Protein AF-A0A7K6XD71-F1 (afdb_monomer)

Solvent-accessible surface area (backbone atoms only — not comparable to full-atom values): 23887 Å² total; per-residue (Å²): 90,71,70,60,44,60,53,35,69,32,92,81,42,60,82,24,68,77,53,39,64,62,44,71,53,53,44,69,42,40,64,75,84,80,39,82,86,56,60,66,33,52,60,56,46,58,74,62,72,80,53,65,62,68,60,45,51,54,48,22,52,51,58,58,69,44,46,66,59,52,50,50,60,65,43,48,61,53,52,52,51,48,51,51,44,50,50,53,34,50,52,55,56,50,48,52,66,72,64,50,69,59,63,76,66,46,48,44,33,51,52,41,50,49,54,50,48,62,66,45,49,58,59,51,55,54,49,53,51,52,49,52,51,52,49,52,54,50,51,54,52,52,52,50,51,52,49,32,50,49,28,40,52,52,10,49,52,32,28,54,50,29,58,72,70,56,90,51,100,85,64,90,48,73,52,25,52,51,9,51,53,35,34,51,51,20,52,51,50,46,65,72,45,46,64,60,52,53,50,52,53,49,54,49,46,58,54,50,49,48,44,46,61,70,44,52,48,29,54,75,69,44,49,50,38,53,52,65,59,37,89,82,72,57,61,84,93,64,48,58,46,68,47,46,67,40,51,94,89,56,50,62,48,55,33,51,50,35,51,73,72,66,50,52,70,56,66,50,57,48,38,72,82,80,46,66,58,64,77,75,61,44,60,67,84,58,42,46,68,48,53,47,53,64,67,69,62,72,72,78,83,63,88,61,65,58,70,55,73,65,54,51,49,44,48,54,44,57,52,66,25,53,63,58,72,57,70,48,64,55,49,60,57,46,67,72,38,48,72,49,62,40,59,43,69,65,50,20,55,48,32,47,54,46,26,78,65,39,88,44,67,68,56,24,53,50,30,48,50,53,20,52,48,32,48,45,45,36,66,72,44,48,52,58,46,52,55,50,48,53,56,47,48,57,52,46,58,52,43,61,71,46,30,74,55,42,42,61,51,46,51,49,50,54,52,52,50,54,52,44,47,64,43,50,53,58,51,52,37,52,60,76,71,108

Secondary structure (DSSP, 8-state):
-HHHHHHHT-TTSTTTHHHHHHHHT--BS--GGGSPP-HHHHHHHTT--SS-HHHHHHHHHHHHHHHHHHHHHHHHHHHHHHHHHHHHHHHHHHHHHHTS-HHHHHHHHHHHHHHHHHHHHHHHHHHHHHHHHHHHHHHHHHHHHHHHHHHHHHHHHHHHHHHHH-SSTT---HHHHHHHHHHHHHHHHHHHHHHHHHHHHHHHHHHHHHIIIIIIHHHHTTHHHHHHHSTTSS-GGG-HHHHTT--TT--HHHHHHHHHTT--HHHHTTTTTTS-HHHHS-THHHHHHHHHHHHH---------SS-HHHHHHHHHHHTS-GGG--HHHHHHHTTS-SBSS-HHHHHHHHHHHHHT-S-HHHHHHHHHHHHHHHHHIIIIIHHHHHHHHHHHHHHHHHHHHHHHHHHHHHHHHHHHHHHHHHHHHHHHHHHH-

Mean predicted aligned error: 16.41 Å

Organism: NCBI:txid254652

Foldseek 3Di:
DVLLLVLLPPPLFPPSVVLNVLVVQWDFFFDCVLFDDLVLLCVLCVCPPVDDPVVLLVVLVVLVVCLVVLLCVLCVVLVVVLVVLVVVLVVLVVVVVVPPPPCVQVVLQVVLVVVVCVVCVVVVVVVVVVVVVLVVLVVVLVVLVVLLVVLLVQLVVLLVVQVVPDPDPPDDGPSNVVSVVSNVVSVVSCVVCVVVVVVSVVVCCVVVVCCVPVPVVCVVVLVVQVCLQDPPNDDPVPNVCVSSVADPPDGPSQLVVCVVVVHDPCVSRVCVVVDVVCVSVVPCVRCVVSVVSLVPDASCSDQSASGDPSRLVSLVSSLVSCLLVGPLVVLLVSLVTQRINRDLLVSLVVLQVSLVVRPDPVSSVSSPVVSVVSVCCCVVPRVVVNVVSVVVNVVSVVSVVDSNCRSVVSVVVSVVSVVCSVVVSVVSRVVSSD

pLDDT: mean 85.02, std 6.59, range [60.66, 94.12]

Radius of gyration: 68.06 Å; Cα contacts (8 Å, |Δi|>4): 335; chains: 1; bounding box: 133×77×179 Å

Structure (mmCIF, N/CA/C/O backbone):
data_AF-A0A7K6XD71-F1
#
_entry.id   AF-A0A7K6XD71-F1
#
loop_
_atom_site.group_PDB
_atom_site.id
_atom_site.type_symbol
_atom_site.label_atom_id
_atom_site.label_alt_id
_atom_site.label_comp_id
_atom_site.label_asym_id
_atom_site.label_entity_id
_atom_site.label_seq_id
_atom_site.pdbx_PDB_ins_code
_atom_site.Cartn_x
_atom_site.Cartn_y
_atom_site.Cartn_z
_atom_site.occupancy
_atom_site.B_iso_or_equiv
_atom_site.auth_seq_id
_atom_site.auth_comp_id
_atom_site.auth_asym_id
_atom_site.auth_atom_id
_atom_site.pdbx_PDB_model_num
ATOM 1 N N . ARG A 1 1 ? -52.257 -9.216 80.862 1.00 83.19 1 ARG A N 1
ATOM 2 C CA . ARG A 1 1 ? -53.713 -8.922 80.802 1.00 83.19 1 ARG A CA 1
ATOM 3 C C . ARG A 1 1 ? -54.521 -9.679 81.859 1.00 83.19 1 ARG A C 1
ATOM 5 O O . ARG A 1 1 ? -54.922 -9.045 82.820 1.00 83.19 1 ARG A O 1
ATOM 12 N N . ARG A 1 2 ? -54.717 -11.006 81.752 1.00 84.62 2 ARG A N 1
ATOM 13 C CA . ARG A 1 2 ? -55.601 -11.779 82.663 1.00 84.62 2 ARG A CA 1
ATOM 14 C C . ARG A 1 2 ? -55.276 -11.619 84.160 1.00 84.62 2 ARG A C 1
ATOM 16 O O . ARG A 1 2 ? -56.189 -11.400 84.941 1.00 84.62 2 ARG A O 1
ATOM 23 N N . ARG A 1 3 ? -53.989 -11.641 84.543 1.00 85.62 3 ARG A N 1
ATOM 24 C CA . ARG A 1 3 ? -53.555 -11.424 85.941 1.00 85.62 3 ARG A CA 1
ATOM 25 C C . ARG A 1 3 ? -53.928 -10.040 86.485 1.00 85.62 3 ARG A C 1
ATOM 27 O O . ARG A 1 3 ? -54.459 -9.941 87.581 1.00 85.62 3 ARG A O 1
ATOM 34 N N . VAL A 1 4 ? -53.697 -8.994 85.689 1.00 84.62 4 VAL A N 1
ATOM 35 C CA . VAL A 1 4 ? -54.024 -7.601 86.039 1.00 84.62 4 VAL A CA 1
ATOM 36 C C . VAL A 1 4 ? -55.538 -7.400 86.140 1.00 84.62 4 VAL A C 1
ATOM 38 O O . VAL A 1 4 ? -55.997 -6.757 87.073 1.00 84.62 4 VAL A O 1
ATOM 41 N N . LEU A 1 5 ? -56.322 -7.993 85.230 1.00 87.25 5 LEU A N 1
ATOM 42 C CA . LEU A 1 5 ? -57.788 -7.939 85.284 1.00 87.25 5 LEU A CA 1
ATOM 43 C C . LEU A 1 5 ? -58.339 -8.622 86.539 1.00 87.25 5 LEU A C 1
ATOM 45 O O . LEU A 1 5 ? -59.097 -8.002 87.270 1.00 87.25 5 LEU A O 1
ATOM 49 N N . ALA A 1 6 ? -57.889 -9.845 86.835 1.00 85.25 6 ALA A N 1
ATOM 50 C CA . ALA A 1 6 ? -58.318 -10.582 88.024 1.00 85.25 6 ALA A CA 1
ATOM 51 C C . ALA A 1 6 ? -57.931 -9.887 89.342 1.00 85.25 6 ALA A C 1
ATOM 53 O O . ALA A 1 6 ? -58.576 -10.094 90.361 1.00 85.25 6 ALA A O 1
ATOM 54 N N . LEU A 1 7 ? -56.862 -9.084 89.339 1.00 85.62 7 LEU A N 1
ATOM 55 C CA . LEU A 1 7 ? -56.444 -8.308 90.505 1.00 85.62 7 LEU A CA 1
ATOM 56 C C . LEU A 1 7 ? -57.277 -7.032 90.688 1.00 85.62 7 LEU A C 1
ATOM 58 O O . LEU A 1 7 ? -57.564 -6.655 91.818 1.00 85.62 7 LEU A O 1
ATOM 62 N N . LEU A 1 8 ? -57.645 -6.368 89.591 1.00 84.69 8 LEU A N 1
ATOM 63 C CA . LEU A 1 8 ? -58.439 -5.135 89.619 1.00 84.69 8 LEU A CA 1
ATOM 64 C C . LEU A 1 8 ? -59.935 -5.385 89.862 1.00 84.69 8 LEU A C 1
ATOM 66 O O . LEU A 1 8 ? -60.621 -4.465 90.296 1.00 84.69 8 LEU A O 1
ATOM 70 N N . ASP A 1 9 ? -60.405 -6.603 89.592 1.00 85.81 9 ASP A N 1
ATOM 71 C CA . ASP A 1 9 ? -61.777 -7.079 89.823 1.00 85.81 9 ASP A CA 1
ATOM 72 C C . ASP A 1 9 ? -61.944 -7.780 91.194 1.00 85.81 9 ASP A C 1
ATOM 74 O O . ASP A 1 9 ? -63.025 -8.243 91.545 1.00 85.81 9 ASP A O 1
ATOM 78 N N . ASP A 1 10 ? -60.871 -7.875 91.995 1.00 83.50 10 ASP A N 1
ATOM 79 C CA . ASP A 1 10 ? -60.923 -8.458 93.342 1.00 83.50 10 ASP A CA 1
ATOM 80 C C . ASP A 1 10 ? -61.718 -7.525 94.282 1.00 83.50 10 ASP A C 1
ATOM 82 O O . ASP A 1 10 ? -61.345 -6.357 94.431 1.00 83.50 10 ASP A O 1
ATOM 86 N N . PRO A 1 11 ? -62.765 -8.007 94.983 1.00 80.25 11 PRO A N 1
ATOM 87 C CA . PRO A 1 11 ? -63.584 -7.180 95.878 1.00 80.25 11 PRO A CA 1
ATOM 88 C C . PRO A 1 11 ? -62.797 -6.583 97.056 1.00 80.25 11 PRO A C 1
ATOM 90 O O . PRO A 1 11 ? -63.260 -5.651 97.710 1.00 80.25 11 PRO A O 1
ATOM 93 N N . ARG A 1 12 ? -61.585 -7.086 97.331 1.00 82.50 12 ARG A N 1
ATOM 94 C CA . ARG A 1 12 ? -60.664 -6.544 98.344 1.00 82.50 12 ARG A CA 1
ATOM 95 C C . ARG A 1 12 ? -59.838 -5.353 97.835 1.00 82.50 12 ARG A C 1
ATOM 97 O O . ARG A 1 12 ? -59.046 -4.812 98.606 1.00 82.50 12 ARG A O 1
ATOM 104 N N . CYS A 1 13 ? -59.983 -4.971 96.563 1.00 82.00 13 CYS A N 1
ATOM 105 C CA . CYS A 1 13 ? -59.253 -3.892 95.899 1.00 82.00 13 CYS A CA 1
ATOM 106 C C . CYS A 1 13 ? -60.056 -2.578 95.944 1.00 82.00 13 CYS A C 1
ATOM 108 O O . CYS A 1 13 ? -61.045 -2.398 95.234 1.00 82.00 13 CYS A O 1
ATOM 110 N N . THR A 1 14 ? -59.637 -1.627 96.781 1.00 82.31 14 THR A N 1
ATOM 111 C CA . THR A 1 14 ? -60.308 -0.327 96.936 1.00 82.31 14 THR A CA 1
ATOM 112 C C . THR A 1 14 ? -60.049 0.569 95.718 1.00 82.31 14 THR A C 1
ATOM 114 O O . THR A 1 14 ? -58.901 0.777 95.330 1.00 82.31 14 THR A O 1
ATOM 117 N N . SER A 1 15 ? -61.102 1.141 95.123 1.00 82.75 15 SER A N 1
ATOM 118 C CA . SER A 1 15 ? -61.021 2.114 94.009 1.00 82.75 15 SER A CA 1
ATOM 119 C C . SER A 1 15 ? -60.377 1.601 92.704 1.00 82.75 15 SER A C 1
ATOM 121 O O . SER A 1 15 ? -59.975 2.391 91.845 1.00 82.75 15 SER A O 1
ATOM 123 N N . CYS A 1 16 ? -60.321 0.281 92.506 1.00 82.19 16 CYS A N 1
ATOM 124 C CA . CYS A 1 16 ? -59.641 -0.352 91.368 1.00 82.19 16 CYS A CA 1
ATOM 125 C C . CYS A 1 16 ? -60.426 -0.314 90.040 1.00 82.19 16 CYS A C 1
ATOM 127 O O . CYS A 1 16 ? -59.847 -0.542 88.974 1.00 82.19 16 CYS A O 1
ATOM 129 N N . ALA A 1 17 ? -61.702 0.096 90.069 1.00 79.31 17 ALA A N 1
ATOM 130 C CA . ALA A 1 17 ? -62.543 0.278 88.880 1.00 79.31 17 ALA A CA 1
ATOM 131 C C . ALA A 1 17 ? -61.931 1.248 87.845 1.00 79.31 17 ALA A C 1
ATOM 133 O O . ALA A 1 17 ? -62.052 1.044 86.637 1.00 79.31 17 ALA A O 1
ATOM 134 N N . SER A 1 18 ? -61.197 2.267 88.307 1.00 75.88 18 SER A N 1
ATOM 135 C CA . SER A 1 18 ? -60.507 3.244 87.449 1.00 75.88 18 SER A CA 1
ATOM 136 C C . SER A 1 18 ? -59.355 2.635 86.628 1.00 75.88 18 SER A C 1
ATOM 138 O O . SER A 1 18 ? -59.065 3.082 85.514 1.00 75.88 18 SER A O 1
ATOM 140 N N . GLY A 1 19 ? -58.704 1.586 87.144 1.00 78.31 19 GLY A N 1
ATOM 141 C CA . GLY A 1 19 ? -57.654 0.837 86.450 1.00 78.31 19 GLY A CA 1
ATOM 142 C C . GLY A 1 19 ? -58.194 -0.232 85.503 1.00 78.31 19 GLY A C 1
ATOM 143 O O . GLY A 1 19 ? -57.536 -0.555 84.509 1.00 78.31 19 GLY A O 1
ATOM 144 N N . LEU A 1 20 ? -59.399 -0.742 85.778 1.00 83.62 20 LEU A N 1
ATOM 145 C CA . LEU A 1 20 ? -60.010 -1.859 85.060 1.00 83.62 20 LEU A CA 1
ATOM 146 C C . LEU A 1 20 ? -60.181 -1.552 83.565 1.00 83.62 20 LEU A C 1
ATOM 148 O O . LEU A 1 20 ? -59.744 -2.336 82.727 1.00 83.62 20 LEU A O 1
ATOM 152 N N . GLY A 1 21 ? -60.691 -0.366 83.215 1.00 81.62 21 GLY A N 1
ATOM 153 C CA . GLY A 1 21 ? -60.880 0.030 81.813 1.00 81.62 21 GLY A CA 1
ATOM 154 C C . GLY A 1 21 ? -59.573 0.133 81.009 1.00 81.62 21 GLY A C 1
ATOM 155 O O . GLY A 1 21 ? -59.545 -0.192 79.823 1.00 81.62 21 GLY A O 1
ATOM 156 N N . ARG A 1 22 ? -58.458 0.537 81.640 1.00 82.44 22 ARG A N 1
ATOM 157 C CA . ARG A 1 22 ? -57.136 0.565 80.979 1.00 82.44 22 ARG A CA 1
ATOM 158 C C . ARG A 1 22 ? -56.549 -0.839 80.827 1.00 82.44 22 ARG A C 1
ATOM 160 O O . ARG A 1 22 ? -55.956 -1.137 79.798 1.00 82.44 22 ARG A O 1
ATOM 167 N N . ALA A 1 23 ? -56.738 -1.704 81.821 1.00 84.00 23 ALA A N 1
ATOM 168 C CA . ALA A 1 23 ? -56.305 -3.097 81.754 1.00 84.00 23 ALA A CA 1
ATOM 169 C C . ALA A 1 23 ? -57.127 -3.927 80.749 1.00 84.00 23 ALA A C 1
ATOM 171 O O . ALA A 1 23 ? -56.591 -4.850 80.134 1.00 84.00 23 ALA A O 1
ATOM 172 N N . GLN A 1 24 ? -58.407 -3.594 80.548 1.00 85.38 24 GLN A N 1
ATOM 173 C CA . GLN A 1 24 ? -59.270 -4.230 79.548 1.00 85.38 24 GLN A CA 1
ATOM 174 C C . GLN A 1 24 ? -58.803 -3.934 78.123 1.00 85.38 24 GLN A C 1
ATOM 176 O O . GLN A 1 24 ? -58.805 -4.849 77.310 1.00 85.38 24 GLN A O 1
ATOM 181 N N . ARG A 1 25 ? -58.319 -2.720 77.842 1.00 84.81 25 ARG A N 1
ATOM 182 C CA . ARG A 1 25 ? -57.773 -2.320 76.529 1.00 84.81 25 ARG A CA 1
ATOM 183 C C . ARG A 1 25 ? -56.326 -2.763 76.279 1.00 84.81 25 ARG A C 1
ATOM 185 O O . ARG A 1 25 ? -55.716 -2.361 75.290 1.00 84.81 25 ARG A O 1
ATOM 192 N N . LEU A 1 26 ? -55.743 -3.552 77.183 1.00 85.69 26 LEU A N 1
ATOM 193 C CA . LEU A 1 26 ? -54.384 -4.060 77.026 1.00 85.69 26 LEU A CA 1
ATOM 194 C C . LEU A 1 26 ? -54.341 -5.151 75.948 1.00 85.69 26 LEU A C 1
ATOM 196 O O . LEU A 1 26 ? -54.511 -6.336 76.244 1.00 85.69 26 LEU A O 1
ATOM 200 N N . GLU A 1 27 ? -54.108 -4.728 74.713 1.00 86.31 27 GLU A N 1
ATOM 201 C CA . GLU A 1 27 ? -54.057 -5.557 73.510 1.00 86.31 27 GLU A CA 1
ATOM 202 C C . GLU A 1 27 ? -52.855 -5.154 72.643 1.00 86.31 27 GLU A C 1
ATOM 204 O O . GLU A 1 27 ? -52.310 -4.053 72.789 1.00 86.31 27 GLU A O 1
ATOM 209 N N . LEU A 1 28 ? -52.411 -6.071 71.782 1.00 86.12 28 LEU A N 1
ATOM 210 C CA . LEU A 1 28 ? -51.406 -5.771 70.760 1.00 86.12 28 LEU A CA 1
ATOM 211 C C . LEU A 1 28 ? -52.018 -4.784 69.762 1.00 86.12 28 LEU A C 1
ATOM 213 O O . LEU A 1 28 ? -53.191 -4.924 69.422 1.00 86.12 28 LEU A O 1
ATOM 217 N N . GLY A 1 29 ? -51.257 -3.767 69.356 1.00 84.38 29 GLY A N 1
ATOM 218 C CA . GLY A 1 29 ? -51.749 -2.781 68.388 1.00 84.38 29 GLY A CA 1
ATOM 219 C C . GLY A 1 29 ? -51.514 -3.224 66.944 1.00 84.38 29 GLY A C 1
ATOM 220 O O . GLY A 1 29 ? -52.397 -3.059 66.109 1.00 84.38 29 GLY A O 1
ATOM 221 N N . ALA A 1 30 ? -50.363 -3.846 66.675 1.00 85.88 30 ALA A N 1
ATOM 222 C CA . ALA A 1 30 ? -50.010 -4.400 65.372 1.00 85.88 30 ALA A CA 1
ATOM 223 C C . ALA A 1 30 ? -50.202 -5.927 65.323 1.00 85.88 30 ALA A C 1
ATOM 225 O O . ALA A 1 30 ? -49.825 -6.644 66.255 1.00 85.88 30 ALA A O 1
ATOM 226 N N . ASP A 1 31 ? -50.735 -6.424 64.208 1.00 86.69 31 ASP A N 1
ATOM 227 C CA . ASP A 1 31 ? -50.891 -7.844 63.890 1.00 86.69 31 ASP A CA 1
ATOM 228 C C . ASP A 1 31 ? -50.040 -8.235 62.673 1.00 86.69 31 ASP A C 1
ATOM 230 O O . ASP A 1 31 ? -50.495 -8.288 61.528 1.00 86.69 31 ASP A O 1
ATOM 234 N N . TYR A 1 32 ? -48.780 -8.579 62.942 1.00 82.94 32 TYR A N 1
ATOM 235 C CA . TYR A 1 32 ? -47.840 -9.040 61.918 1.00 82.94 32 TYR A CA 1
ATOM 236 C C . TYR A 1 32 ? -48.195 -10.414 61.317 1.00 82.94 32 TYR A C 1
ATOM 238 O O . TYR A 1 32 ? -47.529 -10.845 60.380 1.00 82.94 32 TYR A O 1
ATOM 246 N N . GLY A 1 33 ? -49.248 -11.094 61.791 1.00 83.69 33 GLY A N 1
ATOM 247 C CA . GLY A 1 33 ? -49.789 -12.293 61.144 1.00 83.69 33 GLY A CA 1
ATOM 248 C C . GLY A 1 33 ? -50.536 -11.998 59.837 1.00 83.69 33 GLY A C 1
ATOM 249 O O . GLY A 1 33 ? -50.690 -12.890 59.004 1.00 83.69 33 GLY A O 1
ATOM 250 N N . LYS A 1 34 ? -50.967 -10.746 59.623 1.00 84.06 34 LYS A N 1
ATOM 251 C CA . LYS A 1 34 ? -51.626 -10.287 58.382 1.00 84.06 34 LYS A CA 1
ATOM 252 C C . LYS A 1 34 ? -50.649 -10.002 57.242 1.00 84.06 34 LYS A C 1
ATOM 254 O O . LYS A 1 34 ? -51.052 -9.854 56.084 1.00 84.06 34 LYS A O 1
ATOM 259 N N . VAL A 1 35 ? -49.370 -9.901 57.579 1.00 87.88 35 VAL A N 1
ATOM 260 C CA . VAL A 1 35 ? -48.291 -9.565 56.662 1.00 87.88 35 VAL A CA 1
ATOM 261 C C . VAL A 1 35 ? -47.834 -10.837 55.933 1.00 87.88 35 VAL A C 1
ATOM 263 O O . VAL A 1 35 ? -47.661 -11.879 56.570 1.00 87.88 35 VAL A O 1
ATOM 266 N N . PRO A 1 36 ? -47.651 -10.809 54.599 1.00 83.69 36 PRO A N 1
ATOM 267 C CA . PRO A 1 36 ? -47.263 -12.002 53.855 1.00 83.69 36 PRO A CA 1
ATOM 268 C C . PRO A 1 36 ? -45.863 -12.483 54.252 1.00 83.69 36 PRO A C 1
ATOM 270 O O . PRO A 1 36 ? -44.941 -11.692 54.458 1.00 83.69 36 PRO A O 1
ATOM 273 N N . SER A 1 37 ? -45.690 -13.805 54.315 1.00 85.62 37 SER A N 1
ATOM 274 C CA . SER A 1 37 ? -44.387 -14.402 54.610 1.00 85.62 37 SER A CA 1
ATOM 275 C C . SER A 1 37 ? -43.388 -14.127 53.486 1.00 85.62 37 SER A C 1
ATOM 277 O O . SER A 1 37 ? -43.615 -14.479 52.329 1.00 85.62 37 SER A O 1
ATOM 279 N N . VAL A 1 38 ? -42.239 -13.561 53.856 1.00 89.88 38 VAL A N 1
ATOM 280 C CA . VAL A 1 38 ? -41.089 -13.328 52.966 1.00 89.88 38 VAL A CA 1
ATOM 281 C C . VAL A 1 38 ? -40.058 -14.458 53.026 1.00 89.88 38 VAL A C 1
ATOM 283 O O . VAL A 1 38 ? -38.996 -14.360 52.420 1.00 89.88 38 VAL A O 1
ATOM 286 N N . GLU A 1 39 ? -40.348 -15.559 53.728 1.00 89.12 39 GLU A N 1
ATOM 287 C CA . GLU A 1 39 ? -39.391 -16.649 53.960 1.00 89.12 39 GLU A CA 1
ATOM 288 C C . GLU A 1 39 ? -38.869 -17.270 52.655 1.00 89.12 39 GLU A C 1
ATOM 290 O O . GLU A 1 39 ? -37.680 -17.560 52.540 1.00 89.12 39 GLU A O 1
ATOM 295 N N . LYS A 1 40 ? -39.735 -17.430 51.645 1.00 88.06 40 LYS A N 1
ATOM 296 C CA . LYS A 1 40 ? -39.335 -17.937 50.321 1.00 88.06 40 LYS A CA 1
ATOM 297 C C . LYS A 1 40 ? -38.331 -17.009 49.638 1.00 88.06 40 LYS A C 1
ATOM 299 O O . LYS A 1 40 ? -37.323 -17.487 49.126 1.00 88.06 40 LYS A O 1
ATOM 304 N N . VAL A 1 41 ? -38.588 -15.700 49.679 1.00 89.69 41 VAL A N 1
ATOM 305 C CA . VAL A 1 41 ? -37.709 -14.676 49.098 1.00 89.69 41 VAL A CA 1
ATOM 306 C C . VAL A 1 41 ? -36.377 -14.658 49.846 1.00 89.69 41 VAL A C 1
ATOM 308 O O . VAL A 1 41 ? -35.323 -14.722 49.225 1.00 89.69 41 VAL A O 1
ATOM 311 N N . LEU A 1 42 ? -36.405 -14.674 51.181 1.00 89.25 42 LEU A N 1
ATOM 312 C CA . LEU A 1 42 ? -35.196 -14.718 52.008 1.00 89.25 42 LEU A CA 1
ATOM 313 C C . LEU A 1 42 ? -34.364 -15.981 51.758 1.00 89.25 42 LEU A C 1
ATOM 315 O O . LEU A 1 42 ? -33.147 -15.885 51.666 1.00 89.25 42 LEU A O 1
ATOM 319 N N . LYS A 1 43 ? -34.998 -17.148 51.594 1.00 89.50 43 LYS A N 1
ATOM 320 C CA . LYS A 1 43 ? -34.313 -18.399 51.228 1.00 89.50 43 LYS A CA 1
ATOM 321 C C . LYS A 1 43 ? -33.719 -18.348 49.821 1.00 89.50 43 LYS A C 1
ATOM 323 O O . LYS A 1 43 ? -32.618 -18.848 49.626 1.00 89.50 43 LYS A O 1
ATOM 328 N N . ALA A 1 44 ? -34.414 -17.741 48.859 1.00 86.62 44 ALA A N 1
ATOM 329 C CA . ALA A 1 44 ? -33.906 -17.570 47.498 1.00 86.62 44 ALA A CA 1
ATOM 330 C C . ALA A 1 44 ? -32.724 -16.587 47.430 1.00 86.62 44 ALA A C 1
ATOM 332 O O . ALA A 1 44 ? -31.824 -16.760 46.613 1.00 86.62 44 ALA A O 1
ATOM 333 N N . LEU A 1 45 ? -32.718 -15.574 48.301 1.00 87.31 45 LEU A N 1
ATOM 334 C CA . LEU A 1 45 ? -31.647 -14.583 48.420 1.00 87.31 45 LEU A CA 1
ATOM 335 C C . LEU A 1 45 ? -30.518 -15.014 49.366 1.00 87.31 45 LEU A C 1
ATOM 337 O O . LEU A 1 45 ? -29.470 -14.370 49.405 1.00 87.31 45 LEU A O 1
ATOM 341 N N . ALA A 1 46 ? -30.707 -16.088 50.133 1.00 85.69 46 ALA A N 1
ATOM 342 C CA . ALA A 1 46 ? -29.720 -16.561 51.088 1.00 85.69 46 ALA A CA 1
ATOM 343 C C . ALA A 1 46 ? -28.433 -16.984 50.366 1.00 85.69 46 ALA A C 1
ATOM 345 O O . ALA A 1 46 ? -28.430 -17.883 49.523 1.00 85.69 46 ALA A O 1
ATOM 346 N N . GLY A 1 47 ? -27.325 -16.332 50.719 1.00 76.62 47 GLY A N 1
ATOM 347 C CA . GLY A 1 47 ? -26.027 -16.575 50.094 1.00 76.62 47 GLY A CA 1
ATOM 348 C C . GLY A 1 47 ? -25.842 -15.892 48.737 1.00 76.62 47 GLY A C 1
ATOM 349 O O . GLY A 1 47 ? -24.896 -16.244 48.041 1.00 76.62 47 GLY A O 1
ATOM 350 N N . LEU A 1 48 ? -26.712 -14.945 48.359 1.00 83.94 48 LEU A N 1
ATOM 351 C CA . LEU A 1 48 ? -26.472 -14.019 47.252 1.00 83.94 48 LEU A CA 1
ATOM 352 C C . LEU A 1 48 ? -25.984 -12.651 47.772 1.00 83.94 48 LEU A C 1
ATOM 354 O O . LEU A 1 48 ? -26.478 -12.177 48.797 1.00 83.94 48 LEU A O 1
ATOM 358 N N . PRO A 1 49 ? -25.084 -11.975 47.041 1.00 77.62 49 PRO A N 1
ATOM 359 C CA . PRO A 1 49 ? -24.367 -12.486 45.875 1.00 77.62 49 PRO A CA 1
ATOM 360 C C . PRO A 1 49 ? -23.262 -13.473 46.289 1.00 77.62 49 PRO A C 1
ATOM 362 O O . PRO A 1 49 ? -22.594 -13.275 47.301 1.00 77.62 49 PRO A O 1
ATOM 365 N N . ARG A 1 50 ? -23.061 -14.539 45.503 1.00 76.38 50 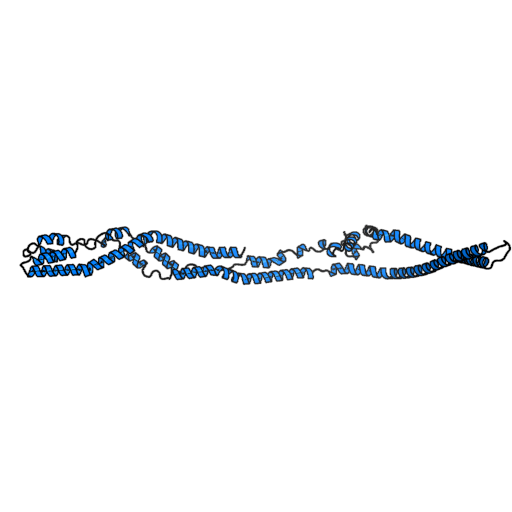ARG A N 1
ATOM 366 C CA . ARG A 1 50 ? -21.915 -15.452 45.684 1.00 76.38 50 ARG A CA 1
ATOM 367 C C . ARG A 1 50 ? -20.639 -14.853 45.103 1.00 76.38 50 ARG A C 1
ATOM 369 O O . ARG A 1 50 ? -19.536 -15.227 45.491 1.00 76.38 50 ARG A O 1
ATOM 376 N N . SER A 1 51 ? -20.821 -13.930 44.166 1.00 76.00 51 SER A N 1
ATOM 377 C CA . SER A 1 51 ? -19.787 -13.310 43.354 1.00 76.00 51 SER A CA 1
ATOM 378 C C . SER A 1 51 ? -19.642 -11.826 43.698 1.00 76.00 51 SER A C 1
ATOM 380 O O . SER A 1 51 ? -20.640 -11.126 43.870 1.00 76.00 51 SER A O 1
ATOM 382 N N . ASP A 1 52 ? -18.418 -11.300 43.717 1.00 86.06 52 ASP A N 1
ATOM 383 C CA . ASP A 1 52 ? -18.205 -9.854 43.822 1.00 86.06 52 ASP A CA 1
ATOM 384 C C . ASP A 1 52 ? -18.489 -9.178 42.469 1.00 86.06 52 ASP A C 1
ATOM 386 O O . ASP A 1 52 ? -17.688 -9.237 41.530 1.00 86.06 52 ASP A O 1
ATOM 390 N N . PHE A 1 53 ? -19.659 -8.542 42.358 1.00 84.69 53 PHE A N 1
ATOM 391 C CA . PHE A 1 53 ? -20.052 -7.809 41.155 1.00 84.69 53 PHE A CA 1
ATOM 392 C C . PHE A 1 53 ? -19.116 -6.643 40.827 1.00 84.69 53 PHE A C 1
ATOM 394 O O . PHE A 1 53 ? -18.915 -6.368 39.644 1.00 84.69 53 PHE A O 1
ATOM 401 N N . ALA A 1 54 ? -18.525 -5.976 41.823 1.00 87.38 54 ALA A N 1
ATOM 402 C CA . ALA A 1 54 ? -17.612 -4.864 41.577 1.00 87.38 54 ALA A CA 1
ATOM 403 C C . ALA A 1 54 ? -16.321 -5.364 40.918 1.00 87.38 54 ALA A C 1
ATOM 405 O O . ALA A 1 54 ? -15.878 -4.811 39.909 1.00 87.38 54 ALA A O 1
ATOM 406 N N . GLU A 1 55 ? -15.771 -6.464 41.429 1.00 87.19 55 GLU A N 1
ATOM 407 C CA . GLU A 1 55 ? -14.589 -7.096 40.850 1.00 87.19 55 GLU A CA 1
ATOM 408 C C . GLU A 1 55 ? -14.868 -7.660 39.447 1.00 87.19 55 GLU A C 1
ATOM 410 O O . GLU A 1 55 ? -14.056 -7.484 38.537 1.00 87.19 55 GLU A O 1
ATOM 415 N N . MET A 1 56 ? -16.041 -8.261 39.217 1.00 84.62 56 MET A N 1
ATOM 416 C CA . MET A 1 56 ? -16.431 -8.725 37.879 1.00 84.62 56 MET A CA 1
ATOM 417 C C . MET A 1 56 ? -16.551 -7.578 36.871 1.00 84.62 56 MET A C 1
ATOM 419 O O . MET A 1 56 ? -16.081 -7.717 35.744 1.00 84.62 56 MET A O 1
ATOM 423 N N . ILE A 1 57 ? -17.128 -6.435 37.261 1.00 86.81 57 ILE A N 1
ATOM 424 C CA . ILE A 1 57 ? -17.202 -5.246 36.397 1.00 86.81 57 ILE A CA 1
ATOM 425 C C . ILE A 1 57 ? -15.796 -4.734 36.073 1.00 86.81 57 ILE A C 1
ATOM 427 O O . ILE A 1 57 ? -15.504 -4.427 34.915 1.00 86.81 57 ILE A O 1
ATOM 431 N N . ARG A 1 58 ? -14.905 -4.674 37.072 1.00 88.38 58 ARG A N 1
ATOM 432 C CA . ARG A 1 58 ? -13.512 -4.248 36.881 1.00 88.38 58 ARG A CA 1
ATOM 433 C C . ARG A 1 58 ? -12.789 -5.150 35.882 1.00 88.38 58 ARG A C 1
ATOM 435 O O . ARG A 1 58 ? -12.125 -4.650 34.977 1.00 88.38 58 ARG A O 1
ATOM 442 N N . GLN A 1 59 ? -12.948 -6.463 36.020 1.00 86.00 59 GLN A N 1
ATOM 443 C CA . GLN A 1 59 ? -12.351 -7.437 35.110 1.00 86.00 59 GLN A CA 1
ATOM 444 C C . GLN A 1 59 ? -12.949 -7.361 33.705 1.00 86.00 59 GLN A C 1
ATOM 446 O O . GLN A 1 59 ? -12.188 -7.308 32.747 1.00 86.00 59 GLN A O 1
ATOM 451 N N . GLY A 1 60 ? -14.277 -7.284 33.575 1.00 84.94 60 GLY A N 1
ATOM 452 C CA . GLY A 1 60 ? -14.946 -7.141 32.280 1.00 84.94 60 GLY A CA 1
ATOM 453 C C . GLY A 1 60 ? -14.505 -5.878 31.535 1.00 84.94 60 GLY A C 1
ATOM 454 O O . GLY A 1 60 ? -14.256 -5.928 30.333 1.00 84.94 60 GLY A O 1
ATOM 455 N N . ASN A 1 61 ? -14.314 -4.764 32.251 1.00 87.81 61 ASN A N 1
ATOM 456 C CA . ASN A 1 61 ? -13.755 -3.537 31.680 1.00 87.81 61 ASN A CA 1
ATOM 457 C C . ASN A 1 61 ? -12.281 -3.712 31.268 1.00 87.81 61 ASN A C 1
ATOM 459 O O . ASN A 1 61 ? -11.875 -3.249 30.208 1.00 87.81 61 ASN A O 1
ATOM 463 N N . GLY A 1 62 ? -11.482 -4.421 32.072 1.00 87.62 62 GLY A N 1
ATOM 464 C CA . GLY A 1 62 ? -10.109 -4.785 31.713 1.00 87.62 62 GLY A CA 1
ATOM 465 C C . GLY A 1 62 ? -10.042 -5.607 30.422 1.00 87.62 62 GLY A C 1
ATOM 466 O O . GLY A 1 62 ? -9.288 -5.258 29.520 1.00 87.62 62 GLY A O 1
ATOM 467 N N . THR A 1 63 ? -10.883 -6.639 30.302 1.00 84.31 63 THR A N 1
ATOM 468 C CA . THR A 1 63 ? -11.001 -7.463 29.090 1.00 84.31 63 THR A CA 1
ATOM 469 C C . THR A 1 63 ? -11.459 -6.644 27.889 1.00 84.31 63 THR A C 1
ATOM 471 O O . THR A 1 63 ? -10.927 -6.822 26.803 1.00 84.31 63 THR A O 1
ATOM 474 N N . PHE A 1 64 ? -12.420 -5.734 28.059 1.00 84.94 64 PHE A N 1
ATOM 475 C CA . PHE A 1 64 ? -12.875 -4.873 26.968 1.00 84.94 64 PHE A CA 1
ATOM 476 C C . PHE A 1 64 ? -11.760 -3.940 26.469 1.00 84.94 64 PHE A C 1
ATOM 478 O O . PHE A 1 64 ? -11.543 -3.821 25.265 1.00 84.94 64 PHE A O 1
ATOM 485 N N . ASN A 1 65 ? -11.012 -3.324 27.388 1.00 87.12 65 ASN A N 1
ATOM 486 C CA . ASN A 1 65 ? -9.953 -2.373 27.049 1.00 87.12 65 ASN A CA 1
ATOM 487 C C . ASN A 1 65 ? -8.685 -3.033 26.482 1.00 87.12 65 ASN A C 1
ATOM 489 O O . ASN A 1 65 ? -7.902 -2.340 25.840 1.00 87.12 65 ASN A O 1
ATOM 493 N N . SER A 1 66 ? -8.481 -4.342 26.670 1.00 85.75 66 SER A N 1
ATOM 494 C CA . SER A 1 66 ? -7.343 -5.072 26.088 1.00 85.75 66 SER A CA 1
ATOM 495 C C . SER A 1 66 ? -7.592 -5.588 24.664 1.00 85.75 66 SER A C 1
ATOM 497 O O . SER A 1 66 ? -6.654 -6.028 23.998 1.00 85.75 66 SER A O 1
ATOM 499 N N . ILE A 1 67 ? -8.830 -5.518 24.157 1.00 82.81 67 ILE A N 1
ATOM 500 C CA . ILE A 1 67 ? -9.182 -5.985 22.804 1.00 82.81 67 ILE A CA 1
ATOM 501 C C . ILE A 1 67 ? -8.353 -5.303 21.701 1.00 82.81 67 ILE A C 1
ATOM 503 O O . ILE A 1 67 ? -7.882 -6.024 20.820 1.00 82.81 67 ILE A O 1
ATOM 507 N N . PRO A 1 68 ? -8.136 -3.970 21.704 1.00 83.88 68 PRO A N 1
ATOM 508 C CA . PRO A 1 68 ? -7.329 -3.320 20.671 1.00 83.88 68 PRO A CA 1
ATOM 509 C C . PRO A 1 68 ? -5.885 -3.829 20.632 1.00 83.88 68 PRO A C 1
ATOM 511 O O . PRO A 1 68 ? -5.350 -4.079 19.556 1.00 83.88 68 PRO A O 1
ATOM 514 N N . GLU A 1 69 ? -5.265 -4.031 21.795 1.00 85.06 69 GLU A N 1
ATOM 515 C CA . GLU A 1 69 ? -3.891 -4.532 21.893 1.00 85.06 69 GLU A CA 1
ATOM 516 C C . GLU A 1 69 ? -3.793 -5.979 21.391 1.00 85.06 69 GLU A C 1
ATOM 518 O O . GLU A 1 69 ? -2.940 -6.295 20.562 1.00 85.06 69 GLU A O 1
ATOM 523 N N . LEU A 1 70 ? -4.749 -6.830 21.782 1.00 82.00 70 LEU A N 1
ATOM 524 C CA . LEU A 1 70 ? -4.851 -8.200 21.282 1.00 82.00 70 LEU A CA 1
ATOM 525 C C . LEU A 1 70 ? -5.067 -8.237 19.760 1.00 82.00 70 LEU A C 1
ATOM 527 O O . LEU A 1 70 ? -4.522 -9.097 19.071 1.00 82.00 70 LEU A O 1
ATOM 531 N N . ALA A 1 71 ? -5.849 -7.304 19.214 1.00 82.00 71 ALA A N 1
ATOM 532 C CA . ALA A 1 71 ? -6.060 -7.194 17.776 1.00 82.00 71 ALA A CA 1
ATOM 533 C C . ALA A 1 71 ? -4.756 -6.859 17.034 1.00 82.00 71 ALA A C 1
ATOM 535 O O . ALA A 1 71 ? -4.458 -7.490 16.019 1.00 82.00 71 ALA A O 1
ATOM 536 N N . VAL A 1 72 ? -3.959 -5.922 17.560 1.00 82.88 72 VAL A N 1
ATOM 537 C CA . VAL A 1 72 ? -2.643 -5.562 17.006 1.00 82.88 72 VAL A CA 1
ATOM 538 C C . VAL A 1 72 ? -1.688 -6.753 17.048 1.00 82.88 72 VAL A C 1
ATOM 540 O O . VAL A 1 72 ? -1.069 -7.072 16.034 1.00 82.88 72 VAL A O 1
ATOM 543 N N . GLU A 1 73 ? -1.608 -7.456 18.179 1.00 83.31 73 GLU A N 1
ATOM 544 C CA . GLU A 1 73 ? -0.752 -8.637 18.333 1.00 83.31 73 GLU A CA 1
ATOM 545 C C . GLU A 1 73 ? -1.122 -9.740 17.328 1.00 83.31 73 GLU A C 1
ATOM 547 O O . GLU A 1 73 ? -0.259 -10.295 16.646 1.00 83.31 73 GLU A O 1
ATOM 552 N N . ARG A 1 74 ? -2.421 -10.029 17.168 1.00 79.19 74 ARG A N 1
ATOM 553 C CA . ARG A 1 74 ? -2.901 -11.042 16.213 1.00 79.19 74 ARG A CA 1
ATOM 554 C C . ARG A 1 74 ? -2.685 -10.632 14.761 1.00 79.19 74 ARG A C 1
ATOM 556 O O . ARG A 1 74 ? -2.444 -11.498 13.920 1.00 79.19 74 ARG A O 1
ATOM 563 N N . MET A 1 75 ? -2.759 -9.338 14.468 1.00 80.88 75 MET A N 1
ATOM 564 C CA . MET A 1 75 ? -2.530 -8.810 13.127 1.00 80.88 75 MET A CA 1
ATOM 565 C C . MET A 1 75 ? -1.038 -8.761 12.767 1.00 80.88 75 MET A C 1
ATOM 567 O O . MET A 1 75 ? -0.693 -8.866 11.592 1.00 80.88 75 MET A O 1
ATOM 571 N N . ALA A 1 76 ? -0.137 -8.669 13.750 1.00 84.56 76 ALA A N 1
ATOM 572 C CA . ALA A 1 76 ? 1.303 -8.566 13.511 1.00 84.56 76 ALA A CA 1
ATOM 573 C C . ALA A 1 76 ? 1.851 -9.724 12.660 1.00 84.56 76 ALA A C 1
ATOM 575 O O . ALA A 1 76 ? 2.574 -9.478 11.693 1.00 84.56 76 ALA A O 1
ATOM 576 N N . GLN A 1 77 ? 1.459 -10.968 12.962 1.00 80.50 77 GLN A N 1
ATOM 577 C CA . GLN A 1 77 ? 1.884 -12.137 12.182 1.00 80.50 77 GLN A CA 1
ATOM 578 C C . GLN A 1 77 ? 1.377 -12.072 10.738 1.00 80.50 77 GLN A C 1
ATOM 580 O O . GLN A 1 77 ? 2.110 -12.371 9.802 1.00 80.50 77 GLN A O 1
ATOM 585 N N . VAL A 1 78 ? 0.133 -11.638 10.543 1.00 82.81 78 VAL A N 1
ATOM 586 C CA . VAL A 1 78 ? -0.466 -11.543 9.208 1.00 82.81 78 VAL A CA 1
ATOM 587 C C . VAL A 1 78 ? 0.178 -10.435 8.394 1.00 82.81 78 VAL A C 1
ATOM 589 O O . VAL A 1 78 ? 0.475 -10.640 7.224 1.00 82.81 78 VAL A O 1
ATOM 592 N N . ILE A 1 79 ? 0.487 -9.295 9.011 1.00 85.00 79 ILE A N 1
ATOM 593 C CA . ILE A 1 79 ? 1.256 -8.228 8.365 1.00 85.00 79 ILE A CA 1
ATOM 594 C C . ILE A 1 79 ? 2.644 -8.733 7.957 1.00 85.00 79 ILE A C 1
ATOM 596 O O . ILE A 1 79 ? 3.103 -8.408 6.862 1.00 85.00 79 ILE A O 1
ATOM 600 N N . GLN A 1 80 ? 3.319 -9.518 8.802 1.00 87.62 80 GLN A N 1
ATOM 601 C CA . GLN A 1 80 ? 4.615 -10.105 8.449 1.00 87.62 80 GLN A CA 1
ATOM 602 C C . GLN A 1 80 ? 4.504 -11.057 7.255 1.00 87.62 80 GLN A C 1
ATOM 604 O O . GLN A 1 80 ? 5.268 -10.920 6.299 1.00 87.62 80 GLN A O 1
ATOM 609 N N . ASP A 1 81 ? 3.522 -11.957 7.265 1.00 85.44 81 ASP A N 1
ATOM 610 C CA . ASP A 1 81 ? 3.281 -12.883 6.159 1.00 85.44 81 ASP A CA 1
ATOM 611 C C . ASP A 1 81 ? 2.948 -12.135 4.856 1.00 85.44 81 ASP A C 1
ATOM 613 O O . ASP A 1 81 ? 3.526 -12.426 3.809 1.00 85.44 81 ASP A O 1
ATOM 617 N N . LEU A 1 82 ? 2.066 -11.128 4.920 1.00 86.62 82 LEU A N 1
ATOM 618 C CA . LEU A 1 82 ? 1.682 -10.301 3.771 1.00 86.62 82 LEU A CA 1
ATOM 619 C C . LEU A 1 82 ? 2.870 -9.506 3.215 1.00 86.62 82 LEU A C 1
ATOM 621 O O . LEU A 1 82 ? 2.998 -9.367 1.999 1.00 86.62 82 LEU A O 1
ATOM 625 N N . ARG A 1 83 ? 3.772 -9.014 4.076 1.00 87.62 83 ARG A N 1
ATOM 626 C CA . ARG A 1 83 ? 5.037 -8.399 3.638 1.00 87.62 83 ARG A CA 1
ATOM 627 C C . ARG A 1 83 ? 5.925 -9.404 2.909 1.00 87.62 83 ARG A C 1
ATOM 629 O O . ARG A 1 83 ? 6.512 -9.048 1.892 1.00 87.62 83 ARG A O 1
ATOM 636 N N . GLY A 1 84 ? 5.999 -10.643 3.394 1.00 88.75 84 GLY A N 1
ATOM 637 C CA . GLY A 1 84 ? 6.710 -11.727 2.714 1.00 88.75 84 GLY A CA 1
ATOM 638 C C . GLY A 1 84 ? 6.111 -12.056 1.342 1.00 88.75 84 GLY A C 1
ATOM 639 O O . GLY A 1 84 ? 6.844 -12.212 0.368 1.00 88.75 84 GLY A O 1
ATOM 640 N N . ASP A 1 85 ? 4.782 -12.105 1.232 1.00 87.06 85 ASP A N 1
ATOM 641 C CA . ASP A 1 85 ? 4.075 -12.299 -0.043 1.00 87.06 85 ASP A CA 1
ATOM 642 C C . ASP A 1 85 ? 4.325 -11.146 -1.026 1.00 87.06 85 ASP A C 1
ATOM 644 O O . ASP A 1 85 ? 4.552 -11.378 -2.217 1.00 87.06 85 ASP A O 1
ATOM 648 N N . LEU A 1 86 ? 4.358 -9.905 -0.532 1.00 87.56 86 LEU A N 1
ATOM 649 C CA . LEU A 1 86 ? 4.679 -8.732 -1.342 1.00 87.56 86 LEU A CA 1
ATOM 650 C C . LEU A 1 86 ? 6.135 -8.753 -1.830 1.00 87.56 86 LEU A C 1
ATOM 652 O O . LEU A 1 86 ? 6.383 -8.476 -3.001 1.00 87.56 86 LEU A O 1
ATOM 656 N N . ALA A 1 87 ? 7.087 -9.130 -0.972 1.00 89.44 87 ALA A N 1
ATOM 657 C CA . ALA A 1 87 ? 8.490 -9.280 -1.356 1.00 89.44 87 ALA A CA 1
ATOM 658 C C . ALA A 1 87 ? 8.664 -10.355 -2.442 1.00 89.44 87 ALA A C 1
ATOM 660 O O . ALA A 1 87 ? 9.286 -10.098 -3.468 1.00 89.44 87 ALA A O 1
ATOM 661 N N . ARG A 1 88 ? 8.015 -11.518 -2.286 1.00 87.31 88 ARG A N 1
ATOM 662 C CA . ARG A 1 88 ? 7.996 -12.575 -3.315 1.00 87.31 88 ARG A CA 1
ATOM 663 C C . ARG A 1 88 ? 7.350 -12.120 -4.620 1.00 87.31 88 ARG A C 1
ATOM 665 O O . ARG A 1 88 ? 7.775 -12.526 -5.696 1.00 87.31 88 ARG A O 1
ATOM 672 N N . THR A 1 89 ? 6.311 -11.293 -4.537 1.00 86.69 89 THR A N 1
ATOM 673 C CA . THR A 1 89 ? 5.681 -10.685 -5.716 1.00 86.69 89 THR A CA 1
ATOM 674 C C . THR A 1 89 ? 6.661 -9.763 -6.434 1.00 86.69 89 THR A C 1
ATOM 676 O O . THR A 1 89 ? 6.796 -9.863 -7.650 1.00 86.69 89 THR A O 1
ATOM 679 N N . ALA A 1 90 ? 7.390 -8.927 -5.692 1.00 86.62 90 ALA A N 1
ATOM 680 C CA . ALA A 1 90 ? 8.423 -8.063 -6.251 1.00 86.62 90 ALA A CA 1
ATOM 681 C C . ALA A 1 90 ? 9.553 -8.874 -6.911 1.00 86.62 90 ALA A C 1
ATOM 683 O O . ALA A 1 90 ? 9.923 -8.573 -8.040 1.00 86.62 90 ALA A O 1
ATOM 684 N N . GLU A 1 91 ? 10.035 -9.945 -6.271 1.00 87.75 91 GLU A N 1
ATOM 685 C CA . GLU A 1 91 ? 11.031 -10.859 -6.853 1.00 87.75 91 GLU A CA 1
ATOM 686 C C . GLU A 1 91 ? 10.526 -11.526 -8.139 1.00 87.75 91 GLU A C 1
ATOM 688 O O . GLU A 1 91 ? 11.243 -11.569 -9.138 1.00 87.75 91 GLU A O 1
ATOM 693 N N . LYS A 1 92 ? 9.273 -12.005 -8.159 1.00 84.88 92 LYS A N 1
ATOM 694 C CA . LYS A 1 92 ? 8.665 -12.573 -9.372 1.00 84.88 92 LYS A CA 1
ATOM 695 C C . LYS A 1 92 ? 8.575 -11.538 -10.491 1.00 84.88 92 LYS A C 1
ATOM 697 O O . LYS A 1 92 ? 8.897 -11.870 -11.625 1.00 84.88 92 LYS A O 1
ATOM 702 N N . VAL A 1 93 ? 8.174 -10.301 -10.196 1.00 85.69 93 VAL A N 1
ATOM 703 C CA . VAL A 1 93 ? 8.128 -9.222 -11.197 1.00 85.69 93 VAL A CA 1
ATOM 704 C C . VAL A 1 93 ? 9.533 -8.889 -11.706 1.00 85.69 93 VAL A C 1
ATOM 706 O O . VAL A 1 93 ? 9.723 -8.776 -12.914 1.00 85.69 93 VAL A O 1
ATOM 709 N N . GLN A 1 94 ? 10.530 -8.823 -10.821 1.00 86.12 94 GLN A N 1
ATOM 710 C CA . GLN A 1 94 ? 11.926 -8.616 -11.210 1.00 86.12 94 GLN A CA 1
ATOM 711 C C . GLN A 1 94 ? 12.426 -9.741 -12.129 1.00 86.12 94 GLN A C 1
ATOM 713 O O . GLN A 1 94 ? 13.035 -9.468 -13.159 1.00 86.12 94 GLN A O 1
ATOM 718 N N . SER A 1 95 ? 12.076 -10.995 -11.833 1.00 84.69 95 SER A N 1
ATOM 719 C CA . SER A 1 95 ? 12.460 -12.140 -12.666 1.00 84.69 95 SER A CA 1
ATOM 720 C C . SER A 1 95 ? 11.879 -12.100 -14.086 1.00 84.69 95 SER A C 1
ATOM 722 O O . SER A 1 95 ? 12.446 -12.711 -14.985 1.00 84.69 95 SER A O 1
ATOM 724 N N . ILE A 1 96 ? 10.779 -11.371 -14.320 1.00 83.19 96 ILE A N 1
ATOM 725 C CA . ILE A 1 96 ? 10.232 -11.155 -15.672 1.00 83.19 96 ILE A CA 1
ATOM 726 C C . ILE A 1 96 ? 11.140 -10.212 -16.458 1.00 83.19 96 ILE A C 1
ATOM 728 O O . ILE A 1 96 ? 11.395 -10.456 -17.634 1.00 83.19 96 ILE A O 1
ATOM 732 N N . ALA A 1 97 ? 11.637 -9.155 -15.810 1.00 81.12 97 ALA A N 1
ATOM 733 C CA . ALA A 1 97 ? 12.597 -8.248 -16.427 1.00 81.12 97 ALA A CA 1
ATOM 734 C C . ALA A 1 97 ? 13.909 -8.982 -16.748 1.00 81.12 97 ALA A C 1
ATOM 736 O O . ALA A 1 97 ? 14.428 -8.845 -17.853 1.00 81.12 97 ALA A O 1
ATOM 737 N N . ASP A 1 98 ? 14.388 -9.822 -15.827 1.00 82.06 98 ASP A N 1
ATOM 738 C CA . ASP A 1 98 ? 15.603 -10.623 -16.027 1.00 82.06 98 ASP A CA 1
ATOM 739 C C . ASP A 1 98 ? 15.403 -11.743 -17.067 1.00 82.06 98 ASP A C 1
ATOM 741 O O . ASP A 1 98 ? 16.332 -12.117 -17.781 1.00 82.06 98 ASP A O 1
ATOM 745 N N . GLY A 1 99 ? 14.184 -12.281 -17.166 1.00 80.69 99 GLY A N 1
ATOM 746 C CA . GLY A 1 99 ? 13.794 -13.314 -18.124 1.00 80.69 99 GLY A CA 1
ATOM 747 C C . GLY A 1 99 ? 13.509 -12.792 -19.533 1.00 80.69 99 GLY A C 1
ATOM 748 O O . GLY A 1 99 ? 13.289 -13.598 -20.438 1.00 80.69 99 GLY A O 1
ATOM 749 N N . PHE A 1 100 ? 13.513 -11.472 -19.742 1.00 82.94 100 PHE A N 1
ATOM 750 C CA . PHE A 1 100 ? 13.310 -10.889 -21.061 1.00 82.94 100 PHE A CA 1
ATOM 751 C C . PHE A 1 100 ? 14.467 -11.285 -22.001 1.00 82.94 100 PHE A C 1
ATOM 753 O O . PHE A 1 100 ? 15.627 -10.983 -21.700 1.00 82.94 100 PHE A O 1
ATOM 760 N N . PRO A 1 101 ? 14.199 -11.925 -23.159 1.00 82.81 101 PRO A N 1
ATOM 761 C CA . PRO A 1 101 ? 15.233 -12.424 -24.065 1.00 82.81 101 PRO A CA 1
ATOM 762 C C . PRO A 1 101 ? 15.843 -11.294 -24.911 1.00 82.81 101 PRO A C 1
ATOM 764 O O . PRO A 1 101 ? 15.798 -11.289 -26.140 1.00 82.81 101 PRO A O 1
ATOM 767 N N . LEU A 1 102 ? 16.463 -10.319 -24.244 1.00 81.56 102 LEU A N 1
ATOM 768 C CA . LEU A 1 102 ? 17.153 -9.191 -24.867 1.00 81.56 102 LEU A CA 1
ATOM 769 C C . LEU A 1 102 ? 18.171 -9.619 -25.954 1.00 81.56 102 LEU A C 1
ATOM 771 O O . LEU A 1 102 ? 18.246 -8.945 -26.990 1.00 81.56 102 LEU A O 1
ATOM 775 N N . PRO A 1 103 ? 18.940 -10.721 -25.793 1.00 83.19 103 PRO A N 1
ATOM 776 C CA . PRO A 1 103 ? 19.882 -11.166 -26.819 1.00 83.19 103 PRO A CA 1
ATOM 777 C C . PRO A 1 103 ? 19.224 -11.555 -28.146 1.00 83.19 103 PRO A C 1
ATOM 779 O O . PRO A 1 103 ? 19.827 -11.323 -29.192 1.00 83.19 103 PRO A O 1
ATOM 782 N N . ASP A 1 104 ? 18.006 -12.099 -28.124 1.00 83.44 104 ASP A N 1
ATOM 783 C CA . ASP A 1 104 ? 17.336 -12.604 -29.330 1.00 83.44 104 ASP A CA 1
ATOM 784 C C . ASP A 1 104 ? 16.947 -11.461 -30.277 1.00 83.44 104 ASP A C 1
ATOM 786 O O . ASP A 1 104 ? 16.968 -11.615 -31.499 1.00 83.44 104 ASP A O 1
ATOM 790 N N . TYR A 1 105 ? 16.677 -10.280 -29.717 1.00 79.50 105 TYR A N 1
ATOM 791 C CA . TYR A 1 105 ? 16.356 -9.075 -30.480 1.00 79.50 105 TYR A CA 1
ATOM 792 C C . TYR A 1 105 ? 17.590 -8.237 -30.834 1.00 79.50 105 TYR A C 1
ATOM 794 O O . TYR A 1 105 ? 17.650 -7.645 -31.910 1.00 79.50 105 TYR A O 1
ATOM 802 N N . THR A 1 106 ? 18.600 -8.193 -29.962 1.00 83.25 106 THR A N 1
ATOM 803 C CA . THR A 1 106 ? 19.768 -7.307 -30.143 1.00 83.25 106 THR A CA 1
ATOM 804 C C . THR A 1 106 ? 20.890 -7.925 -30.973 1.00 83.25 106 THR A C 1
ATOM 806 O O . THR A 1 106 ? 21.524 -7.211 -31.752 1.00 83.25 106 THR A O 1
ATOM 809 N N . ARG A 1 107 ? 21.134 -9.241 -30.865 1.00 85.94 107 ARG A N 1
ATOM 810 C CA . ARG A 1 107 ? 22.210 -9.916 -31.614 1.00 85.94 107 ARG A CA 1
ATOM 811 C C . ARG A 1 107 ? 22.049 -9.800 -33.131 1.00 85.94 107 ARG A C 1
ATOM 813 O O . ARG A 1 107 ? 23.023 -9.399 -33.761 1.00 85.94 107 ARG A O 1
ATOM 820 N N . PRO A 1 108 ? 20.872 -10.059 -33.738 1.00 83.75 108 PRO A N 1
ATOM 821 C CA . PRO A 1 108 ? 20.724 -9.957 -35.190 1.00 83.75 108 PRO A CA 1
ATOM 822 C C . PRO A 1 108 ? 21.023 -8.549 -35.717 1.00 83.75 108 PRO A C 1
ATOM 824 O O . PRO A 1 108 ? 21.734 -8.398 -36.709 1.00 83.75 108 PRO A O 1
ATOM 827 N N . VAL A 1 109 ? 20.540 -7.519 -35.012 1.00 83.31 109 VAL A N 1
ATOM 828 C CA . VAL A 1 109 ? 20.789 -6.109 -35.345 1.00 83.31 109 VAL A CA 1
ATOM 829 C C . VAL A 1 109 ? 22.280 -5.792 -35.235 1.00 83.31 109 VAL A C 1
ATOM 831 O O . VAL A 1 109 ? 22.864 -5.245 -36.168 1.00 83.31 109 VAL A O 1
ATOM 834 N N . SER A 1 110 ? 22.908 -6.163 -34.117 1.00 86.50 110 SER A N 1
ATOM 835 C CA . SER A 1 110 ? 24.329 -5.910 -33.869 1.00 86.50 110 SER A CA 1
ATOM 836 C C . SER A 1 110 ? 25.224 -6.617 -34.888 1.00 86.50 110 SER A C 1
ATOM 838 O O . SER A 1 110 ? 26.134 -5.997 -35.433 1.00 86.50 110 SER A O 1
ATOM 840 N N . GLU A 1 111 ? 24.941 -7.879 -35.212 1.00 87.81 111 GLU A N 1
ATOM 841 C CA . GLU A 1 111 ? 25.688 -8.633 -36.218 1.00 87.81 111 GLU A CA 1
ATOM 842 C C . GLU A 1 111 ? 25.502 -8.070 -37.629 1.00 87.81 111 GLU A C 1
ATOM 844 O O . GLU A 1 111 ? 26.458 -8.021 -38.404 1.00 87.81 111 GLU A O 1
ATOM 849 N N . ALA A 1 112 ? 24.286 -7.651 -37.988 1.00 84.00 112 ALA A N 1
ATOM 850 C CA . ALA A 1 112 ? 24.015 -7.045 -39.287 1.00 84.00 112 ALA A CA 1
ATOM 851 C C . ALA A 1 112 ? 24.744 -5.703 -39.445 1.00 84.00 112 ALA A C 1
ATOM 853 O O . ALA A 1 112 ? 25.373 -5.471 -40.480 1.00 84.00 112 ALA A O 1
ATOM 854 N N . LEU A 1 113 ? 24.717 -4.855 -38.411 1.00 84.88 113 LEU A N 1
ATOM 855 C CA . LEU A 1 113 ? 25.454 -3.591 -38.385 1.00 84.88 113 LEU A CA 1
ATOM 856 C C . LEU A 1 113 ? 26.969 -3.821 -38.411 1.00 84.88 113 LEU A C 1
ATOM 858 O O . LEU A 1 113 ? 27.653 -3.188 -39.209 1.00 84.88 113 LEU A O 1
ATOM 862 N N . GLY A 1 114 ? 27.481 -4.781 -37.636 1.00 88.06 114 GLY A N 1
ATOM 863 C CA . GLY A 1 114 ? 28.902 -5.138 -37.637 1.00 88.06 114 GLY A CA 1
ATOM 864 C C . GLY A 1 114 ? 29.382 -5.643 -39.002 1.00 88.06 114 GLY A C 1
ATOM 865 O O . GLY A 1 114 ? 30.412 -5.199 -39.501 1.00 88.06 114 GLY A O 1
ATOM 866 N N . LYS A 1 115 ? 28.597 -6.495 -39.677 1.00 87.06 115 LYS A N 1
ATOM 867 C CA . LYS A 1 115 ? 28.896 -6.943 -41.052 1.00 87.06 115 LYS A CA 1
ATOM 868 C C . LYS A 1 115 ? 28.867 -5.792 -42.060 1.00 87.06 115 LYS A C 1
ATOM 870 O O . LYS A 1 115 ? 29.641 -5.800 -43.018 1.00 87.06 115 LYS A O 1
ATOM 875 N N . ALA A 1 116 ? 27.959 -4.831 -41.894 1.00 83.69 116 ALA A N 1
ATOM 876 C CA . ALA A 1 116 ? 27.895 -3.651 -42.753 1.00 83.69 116 ALA A CA 1
ATOM 877 C C . ALA A 1 116 ? 29.110 -2.734 -42.538 1.00 83.69 116 ALA A C 1
ATOM 879 O O . ALA A 1 116 ? 29.715 -2.288 -43.514 1.00 83.69 116 ALA A O 1
ATOM 880 N N . GLU A 1 117 ? 29.503 -2.519 -41.282 1.00 87.44 117 GLU A N 1
ATOM 881 C CA . GLU A 1 117 ? 30.694 -1.760 -40.911 1.00 87.44 117 GLU A CA 1
ATOM 882 C C . GLU A 1 117 ? 31.958 -2.404 -41.493 1.00 87.44 117 GLU A C 1
ATOM 884 O O . GLU A 1 117 ? 32.690 -1.744 -42.231 1.00 87.44 117 GLU A O 1
ATOM 889 N N . GLU A 1 118 ? 32.157 -3.706 -41.276 1.00 89.44 118 GLU A N 1
ATOM 890 C CA . GLU A 1 118 ? 33.310 -4.459 -41.785 1.00 89.44 118 GLU A CA 1
ATOM 891 C C . GLU A 1 118 ? 33.411 -4.392 -43.317 1.00 89.44 118 GLU A C 1
ATOM 893 O O . GLU A 1 118 ? 34.487 -4.155 -43.868 1.00 89.44 118 GLU A O 1
ATOM 898 N N . ARG A 1 119 ? 32.278 -4.516 -44.024 1.00 86.50 119 ARG A N 1
ATOM 899 C CA . ARG A 1 119 ? 32.234 -4.353 -45.486 1.00 86.50 119 ARG A CA 1
ATOM 900 C C . ARG A 1 119 ? 32.549 -2.933 -45.940 1.00 86.50 119 ARG A C 1
ATOM 902 O O . ARG A 1 119 ? 33.088 -2.771 -47.030 1.00 86.50 119 ARG A O 1
ATOM 909 N N . SER A 1 120 ? 32.189 -1.918 -45.157 1.00 86.12 120 SER A N 1
ATOM 910 C CA . SER A 1 120 ? 32.428 -0.509 -45.495 1.00 86.12 120 SER A CA 1
ATOM 911 C C . SER A 1 120 ? 33.864 -0.058 -45.212 1.00 86.12 120 SER A C 1
ATOM 913 O O . SER A 1 120 ? 34.397 0.801 -45.915 1.00 86.12 120 SER A O 1
ATOM 915 N N . GLN A 1 121 ? 34.514 -0.667 -44.220 1.00 89.81 121 GLN A N 1
ATOM 916 C CA . GLN A 1 121 ? 35.832 -0.281 -43.735 1.00 89.81 121 GLN A CA 1
ATOM 917 C C . GLN A 1 121 ? 36.953 -0.256 -44.797 1.00 89.81 121 GLN A C 1
ATOM 919 O O . GLN A 1 121 ? 37.738 0.695 -44.760 1.00 89.81 121 GLN A O 1
ATOM 924 N N . PRO A 1 122 ? 37.080 -1.216 -45.742 1.00 90.88 122 PRO A N 1
ATOM 925 C CA . PRO A 1 122 ? 38.074 -1.104 -46.810 1.00 90.88 122 PRO A CA 1
ATOM 926 C C . PRO A 1 122 ? 37.817 0.146 -47.662 1.00 90.88 122 PRO A C 1
ATOM 928 O O . PRO A 1 122 ? 38.663 1.036 -47.693 1.00 90.88 122 PRO A O 1
ATOM 931 N N . TYR A 1 123 ? 36.602 0.310 -48.200 1.00 86.31 123 TYR A N 1
ATOM 932 C CA . TYR A 1 123 ? 36.236 1.474 -49.014 1.00 86.31 123 TYR A CA 1
ATOM 933 C C . TYR A 1 123 ? 36.546 2.805 -48.320 1.00 86.31 123 TYR A C 1
ATOM 935 O O . TYR A 1 123 ? 37.057 3.718 -48.964 1.00 86.31 123 TYR A O 1
ATOM 943 N N . LEU A 1 124 ? 36.299 2.914 -47.009 1.00 86.38 124 LEU A N 1
ATOM 944 C CA . LEU A 1 124 ? 36.666 4.105 -46.240 1.00 86.38 124 LEU A CA 1
ATOM 945 C C . LEU A 1 124 ? 38.183 4.349 -46.236 1.00 86.38 124 LEU A C 1
ATOM 947 O O . LEU A 1 124 ? 38.611 5.473 -46.489 1.00 86.38 124 LEU A O 1
ATOM 951 N N . ARG A 1 125 ? 39.008 3.313 -46.038 1.00 88.50 125 ARG A N 1
ATOM 952 C CA . ARG A 1 125 ? 40.478 3.430 -46.101 1.00 88.50 125 ARG A CA 1
ATOM 953 C C . ARG A 1 125 ? 40.972 3.825 -47.492 1.00 88.50 125 ARG A C 1
ATOM 955 O O . ARG A 1 125 ? 41.919 4.607 -47.611 1.00 88.50 125 ARG A O 1
ATOM 962 N N . GLU A 1 126 ? 40.358 3.297 -48.548 1.00 87.31 126 GLU A N 1
ATOM 963 C CA . GLU A 1 126 ? 40.684 3.691 -49.922 1.00 87.31 126 GLU A CA 1
ATOM 964 C C . GLU A 1 126 ? 40.319 5.158 -50.192 1.00 87.31 126 GLU A C 1
ATOM 966 O O . GLU A 1 126 ? 41.127 5.898 -50.762 1.00 87.31 126 GLU A O 1
ATOM 971 N N . VAL A 1 127 ? 39.148 5.604 -49.725 1.00 87.00 127 VAL A N 1
ATOM 972 C CA . VAL A 1 127 ? 38.700 6.999 -49.839 1.00 87.00 127 VAL A CA 1
ATOM 973 C C . VAL A 1 127 ? 39.614 7.934 -49.048 1.00 87.00 127 VAL A C 1
ATOM 975 O O . VAL A 1 127 ? 40.054 8.938 -49.599 1.00 87.00 127 VAL A O 1
ATOM 978 N N . GLU A 1 128 ? 39.981 7.599 -47.808 1.00 88.56 128 GLU A N 1
ATOM 979 C CA . GLU A 1 128 ? 40.931 8.384 -47.002 1.00 88.56 128 GLU A CA 1
ATOM 980 C C . GLU A 1 128 ? 42.297 8.518 -47.682 1.00 88.56 128 GLU A C 1
ATOM 982 O O . GLU A 1 128 ? 42.932 9.576 -47.643 1.00 88.56 128 GLU A O 1
ATOM 987 N N . ARG A 1 129 ? 42.768 7.448 -48.331 1.00 89.56 129 ARG A N 1
ATOM 988 C CA . ARG A 1 129 ? 44.028 7.473 -49.074 1.00 89.56 129 ARG A CA 1
ATOM 989 C C . ARG A 1 129 ? 43.933 8.390 -50.292 1.00 89.56 129 ARG A C 1
ATOM 991 O O . ARG A 1 129 ? 44.827 9.211 -50.496 1.00 89.56 129 ARG A O 1
ATOM 998 N N . PHE A 1 130 ? 42.870 8.268 -51.085 1.00 87.12 130 PHE A N 1
ATOM 999 C CA . PHE A 1 130 ? 42.629 9.143 -52.234 1.00 87.12 130 PHE A CA 1
ATOM 1000 C C . PHE A 1 130 ? 42.503 10.610 -51.805 1.00 87.12 130 PHE A C 1
ATOM 1002 O O . PHE A 1 130 ? 43.118 11.489 -52.406 1.00 87.12 130 PHE A O 1
ATOM 1009 N N . GLU A 1 131 ? 41.778 10.862 -50.719 1.00 89.19 131 GLU A N 1
ATOM 1010 C CA . GLU A 1 131 ? 41.590 12.183 -50.133 1.00 89.19 131 GLU A CA 1
ATOM 1011 C C . GLU A 1 131 ? 42.921 12.804 -49.697 1.00 89.19 131 GLU A C 1
ATOM 1013 O O . GLU A 1 131 ? 43.193 13.968 -49.992 1.00 89.19 131 GLU A O 1
ATOM 1018 N N . ARG A 1 132 ? 43.812 12.010 -49.093 1.00 91.44 132 ARG A N 1
ATOM 1019 C CA . ARG A 1 132 ? 45.169 12.453 -48.754 1.00 91.44 132 ARG A CA 1
ATOM 1020 C C . ARG A 1 132 ? 45.962 12.868 -49.993 1.00 91.44 132 ARG A C 1
ATOM 1022 O O . ARG A 1 132 ? 46.596 13.921 -49.979 1.00 91.44 132 ARG A O 1
ATOM 1029 N N . TYR A 1 133 ? 45.924 12.079 -51.070 1.00 90.19 133 TYR A N 1
ATOM 1030 C CA . TYR A 1 133 ? 46.600 12.436 -52.323 1.00 90.19 133 TYR A CA 1
ATOM 1031 C C . TYR A 1 133 ? 46.014 13.700 -52.954 1.00 90.19 133 TYR A C 1
ATOM 1033 O O . TYR A 1 133 ? 46.766 14.586 -53.360 1.00 90.19 133 TYR A O 1
ATOM 1041 N N . ARG A 1 134 ? 44.682 13.816 -52.987 1.00 90.81 134 ARG A N 1
ATOM 1042 C CA . ARG A 1 134 ? 43.969 15.004 -53.469 1.00 90.81 134 ARG A CA 1
ATOM 1043 C C . ARG A 1 134 ? 44.363 16.248 -52.675 1.00 90.81 134 ARG A C 1
ATOM 1045 O O . ARG A 1 134 ? 44.613 17.293 -53.273 1.00 90.81 134 ARG A O 1
ATOM 1052 N N . TRP A 1 135 ? 44.449 16.135 -51.351 1.00 91.50 135 TRP A N 1
ATOM 1053 C CA . TRP A 1 135 ? 44.843 17.226 -50.463 1.00 91.50 135 TRP A CA 1
ATOM 1054 C C . TRP A 1 135 ? 46.293 17.673 -50.697 1.00 91.50 135 TRP A C 1
ATOM 1056 O O . TRP A 1 135 ? 46.544 18.872 -50.831 1.00 91.50 135 TRP A O 1
ATOM 1066 N N . ILE A 1 136 ? 47.238 16.732 -50.830 1.00 92.94 136 ILE A N 1
ATOM 1067 C CA . ILE A 1 136 ? 48.645 17.045 -51.143 1.00 92.94 136 ILE A CA 1
ATOM 1068 C C . ILE A 1 136 ? 48.750 17.724 -52.514 1.00 92.94 136 ILE A C 1
ATOM 1070 O O . ILE A 1 136 ? 49.345 18.795 -52.623 1.00 92.94 136 ILE A O 1
ATOM 1074 N N . ALA A 1 137 ? 48.143 17.137 -53.552 1.00 91.62 137 ALA A N 1
ATOM 1075 C CA . ALA A 1 137 ? 48.176 17.678 -54.911 1.00 91.62 137 ALA A CA 1
ATOM 1076 C C . ALA A 1 137 ? 47.550 19.079 -54.984 1.00 91.62 137 ALA A C 1
ATOM 1078 O O . ALA A 1 137 ? 48.123 19.981 -55.594 1.00 91.62 137 ALA A O 1
ATOM 1079 N N . GLY A 1 138 ? 46.413 19.279 -54.312 1.00 89.94 138 GLY A N 1
ATOM 1080 C CA . GLY A 1 138 ? 45.763 20.581 -54.205 1.00 89.94 138 GLY A CA 1
ATOM 1081 C C . GLY A 1 138 ? 46.638 21.609 -53.494 1.00 89.94 138 GLY A C 1
ATOM 1082 O O . GLY A 1 138 ? 46.786 22.720 -53.988 1.00 89.94 138 GLY A O 1
ATOM 1083 N N . THR A 1 139 ? 47.283 21.233 -52.388 1.00 92.19 139 THR A N 1
ATOM 1084 C CA . THR A 1 139 ? 48.180 22.133 -51.647 1.00 92.19 139 THR A CA 1
ATOM 1085 C C . THR A 1 139 ? 49.366 22.568 -52.509 1.00 92.19 139 THR A C 1
ATOM 1087 O O . THR A 1 139 ? 49.632 23.763 -52.610 1.00 92.19 139 THR A O 1
ATOM 1090 N N . VAL A 1 140 ? 50.025 21.627 -53.196 1.00 93.38 140 VAL A N 1
ATOM 1091 C CA . VAL A 1 140 ? 51.155 21.922 -54.096 1.00 93.38 140 VAL A CA 1
ATOM 1092 C C . VAL A 1 140 ? 50.730 22.846 -55.239 1.00 93.38 140 VAL A C 1
ATOM 1094 O O . VAL A 1 140 ? 51.395 23.850 -55.494 1.00 93.38 140 VAL A O 1
ATOM 1097 N N . LEU A 1 141 ? 49.612 22.551 -55.908 1.00 91.75 141 LEU A N 1
ATOM 1098 C CA . LEU A 1 141 ? 49.111 23.383 -57.005 1.00 91.75 141 LEU A CA 1
ATOM 1099 C C . LEU A 1 141 ? 48.709 24.783 -56.525 1.00 91.75 141 LEU A C 1
ATOM 1101 O O . LEU A 1 141 ? 49.043 25.767 -57.181 1.00 91.75 141 LEU A O 1
ATOM 1105 N N . CYS A 1 142 ? 48.079 24.905 -55.355 1.00 90.12 142 CYS A N 1
ATOM 1106 C CA . CYS A 1 142 ? 47.780 26.200 -54.744 1.00 90.12 142 CYS A CA 1
ATOM 1107 C C . CYS A 1 142 ? 49.055 27.000 -54.430 1.00 90.12 142 CYS A C 1
ATOM 1109 O O . CYS A 1 142 ? 49.102 28.200 -54.700 1.00 90.12 142 CYS A O 1
ATOM 1111 N N . SER A 1 143 ? 50.113 26.357 -53.923 1.00 92.81 143 SER A N 1
ATOM 1112 C CA . SER A 1 143 ? 51.413 27.010 -53.714 1.00 92.81 143 SER A CA 1
ATOM 1113 C C . SER A 1 143 ? 52.033 27.509 -55.024 1.00 92.81 143 SER A C 1
ATOM 1115 O O . SER A 1 143 ? 52.588 28.606 -55.053 1.00 92.81 143 SER A O 1
ATOM 1117 N N . ILE A 1 144 ? 51.898 26.755 -56.120 1.00 92.06 144 ILE A N 1
ATOM 1118 C CA . ILE A 1 144 ? 52.369 27.170 -57.452 1.00 92.06 144 ILE A CA 1
ATOM 1119 C C . ILE A 1 144 ? 51.586 28.388 -57.958 1.00 92.06 144 ILE A C 1
ATOM 1121 O O . ILE A 1 144 ? 52.192 29.316 -58.488 1.00 92.06 144 ILE A O 1
ATOM 1125 N N . ILE A 1 145 ? 50.265 28.439 -57.758 1.00 91.06 145 ILE A N 1
ATOM 1126 C CA . ILE A 1 145 ? 49.450 29.615 -58.118 1.00 91.06 145 ILE A CA 1
ATOM 1127 C C . ILE A 1 145 ? 49.911 30.853 -57.344 1.00 91.06 145 ILE A C 1
ATOM 1129 O O . ILE A 1 145 ? 50.071 31.920 -57.935 1.00 91.06 145 ILE A O 1
ATOM 1133 N N . LEU A 1 146 ? 50.159 30.718 -56.037 1.00 93.75 146 LEU A N 1
ATOM 1134 C CA . LEU A 1 146 ? 50.683 31.815 -55.220 1.00 93.75 146 LEU A CA 1
ATOM 1135 C C . LEU A 1 146 ? 52.060 32.278 -55.708 1.00 93.75 146 LEU A C 1
ATOM 1137 O O . LEU A 1 146 ? 52.310 33.481 -55.761 1.00 93.75 146 LEU A O 1
ATOM 1141 N N . LEU A 1 147 ? 52.927 31.349 -56.118 1.00 93.50 147 LEU A N 1
ATOM 1142 C CA . LEU A 1 147 ? 54.224 31.674 -56.707 1.00 93.50 147 LEU A CA 1
ATOM 1143 C C . LEU A 1 147 ? 54.073 32.423 -58.039 1.00 93.50 147 LEU A C 1
ATOM 1145 O O . LEU A 1 147 ? 54.735 33.437 -58.234 1.00 93.50 147 LEU A O 1
ATOM 1149 N N . ILE A 1 148 ? 53.178 31.977 -58.928 1.00 93.12 148 ILE A N 1
ATOM 1150 C CA . ILE A 1 148 ? 52.871 32.667 -60.193 1.00 93.12 148 ILE A CA 1
ATOM 1151 C C . ILE A 1 148 ? 52.381 34.090 -59.912 1.00 93.12 148 ILE A C 1
ATOM 1153 O O . ILE A 1 148 ? 52.848 35.039 -60.540 1.00 93.12 148 ILE A O 1
ATOM 1157 N N . LEU A 1 149 ? 51.466 34.254 -58.952 1.00 93.06 149 LEU A N 1
ATOM 1158 C CA . LEU A 1 149 ? 50.961 35.563 -58.550 1.00 93.06 149 LEU A CA 1
ATOM 1159 C C . LEU A 1 149 ? 52.088 36.452 -58.010 1.00 93.06 149 LEU A C 1
ATOM 1161 O O . LEU A 1 149 ? 52.183 37.611 -58.407 1.00 93.06 149 LEU A O 1
ATOM 1165 N N . ALA A 1 150 ? 52.970 35.911 -57.167 1.00 94.12 150 ALA A N 1
ATOM 1166 C CA . ALA A 1 150 ? 54.129 36.630 -56.649 1.00 94.12 150 ALA A CA 1
ATOM 1167 C C . ALA A 1 150 ? 55.082 37.059 -57.776 1.00 94.12 150 ALA A C 1
ATOM 1169 O O . ALA A 1 150 ? 55.440 38.232 -57.849 1.00 94.12 150 ALA A O 1
ATOM 1170 N N . CYS A 1 151 ? 55.426 36.159 -58.707 1.00 92.56 151 CYS A N 1
ATOM 1171 C CA . CYS A 1 151 ? 56.223 36.491 -59.890 1.00 92.56 151 CYS A CA 1
ATOM 1172 C C . CYS A 1 151 ? 55.559 37.597 -60.719 1.00 92.56 151 CYS A C 1
ATOM 1174 O O . CYS A 1 151 ? 56.221 38.559 -61.095 1.00 92.56 151 CYS A O 1
ATO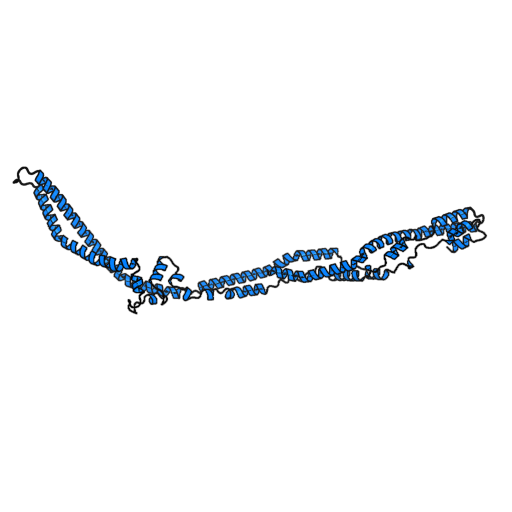M 1176 N N . ASN A 1 152 ? 54.250 37.518 -60.955 1.00 91.31 152 ASN A N 1
ATOM 1177 C CA . ASN A 1 152 ? 53.534 38.537 -61.717 1.00 91.31 152 ASN A CA 1
ATOM 1178 C C . ASN A 1 152 ? 53.539 39.900 -61.013 1.00 91.31 152 ASN A C 1
ATOM 1180 O O . ASN A 1 152 ? 53.844 40.910 -61.641 1.00 91.31 152 ASN A O 1
ATOM 1184 N N . VAL A 1 153 ? 53.259 39.948 -59.708 1.00 93.62 153 VAL A N 1
ATOM 1185 C CA . VAL A 1 153 ? 53.258 41.198 -58.929 1.00 93.62 153 VAL A CA 1
ATOM 1186 C C . VAL A 1 153 ? 54.659 41.804 -58.857 1.00 93.62 153 VAL A C 1
ATOM 1188 O O . VAL A 1 153 ? 54.828 42.985 -59.156 1.00 93.62 153 VAL A O 1
ATOM 1191 N N . THR A 1 154 ? 55.677 41.013 -58.509 1.00 91.06 154 THR A N 1
ATOM 1192 C CA . THR A 1 154 ? 57.066 41.486 -58.440 1.00 91.06 154 THR A CA 1
ATOM 1193 C C . THR A 1 154 ? 57.587 41.890 -59.817 1.00 91.06 154 THR A C 1
ATOM 1195 O O . THR A 1 154 ? 58.251 42.917 -59.941 1.00 91.06 154 THR A O 1
ATOM 1198 N N . GLY A 1 155 ? 57.248 41.134 -60.861 1.00 91.88 155 GLY A N 1
ATOM 1199 C CA . GLY A 1 155 ? 57.604 41.436 -62.243 1.00 91.88 155 GLY A CA 1
ATOM 1200 C C . GLY A 1 155 ? 56.974 42.739 -62.739 1.00 91.88 155 GLY A C 1
ATOM 1201 O O . GLY A 1 155 ? 57.680 43.578 -63.296 1.00 91.88 155 GLY A O 1
ATOM 1202 N N . MET A 1 156 ? 55.684 42.966 -62.461 1.00 90.62 156 MET A N 1
ATOM 1203 C CA . MET A 1 156 ? 55.002 44.230 -62.765 1.00 90.62 156 MET A CA 1
ATOM 1204 C C . MET A 1 156 ? 55.577 45.402 -61.967 1.00 90.62 156 MET A C 1
ATOM 1206 O O . MET A 1 156 ? 55.799 46.463 -62.538 1.00 90.62 156 MET A O 1
ATOM 1210 N N . ALA A 1 157 ? 55.855 45.226 -60.672 1.00 90.31 157 ALA A N 1
ATOM 1211 C CA . ALA A 1 157 ? 56.412 46.284 -59.831 1.00 90.31 157 ALA A CA 1
ATOM 1212 C C . ALA A 1 157 ? 57.824 46.699 -60.282 1.00 90.31 157 ALA A C 1
ATOM 1214 O O . ALA A 1 157 ? 58.101 47.890 -60.417 1.00 90.31 157 ALA A O 1
ATOM 1215 N N . LEU A 1 158 ? 58.703 45.730 -60.564 1.00 87.31 158 LEU A N 1
ATOM 1216 C CA . LEU A 1 158 ? 60.053 45.989 -61.078 1.00 87.31 158 LEU A CA 1
ATOM 1217 C C . LEU A 1 158 ? 60.026 46.552 -62.503 1.00 87.31 158 LEU A C 1
ATOM 1219 O O . LEU A 1 158 ? 60.808 47.450 -62.811 1.00 87.31 158 LEU A O 1
ATOM 1223 N N . GLY A 1 159 ? 59.107 46.071 -63.344 1.00 85.75 159 GLY A N 1
ATOM 1224 C CA . GLY A 1 159 ? 58.884 46.590 -64.692 1.00 85.75 159 GLY A CA 1
ATOM 1225 C C . GLY A 1 159 ? 58.400 48.040 -64.683 1.00 85.75 159 GLY A C 1
ATOM 1226 O O . GLY A 1 159 ? 58.996 48.883 -65.343 1.00 85.75 159 GLY A O 1
ATOM 1227 N N . ALA A 1 160 ? 57.378 48.361 -63.884 1.00 85.56 160 ALA A N 1
ATOM 1228 C CA . ALA A 1 160 ? 56.864 49.723 -63.734 1.00 85.56 160 ALA A CA 1
ATOM 1229 C C . ALA A 1 160 ? 57.912 50.668 -63.128 1.00 85.56 160 ALA A C 1
ATOM 1231 O O . ALA A 1 160 ? 58.081 51.788 -63.607 1.00 85.56 160 ALA A O 1
ATOM 1232 N N . TYR A 1 161 ? 58.664 50.205 -62.123 1.00 83.88 161 TYR A N 1
ATOM 1233 C CA . TYR A 1 161 ? 59.765 50.976 -61.550 1.00 83.88 161 TYR A CA 1
ATOM 1234 C C . TYR A 1 161 ? 60.873 51.245 -62.579 1.00 83.88 161 TYR A C 1
ATOM 1236 O O . TYR A 1 161 ? 61.323 52.383 -62.693 1.00 83.88 161 TYR A O 1
ATOM 1244 N N . GLY A 1 162 ? 61.278 50.236 -63.357 1.00 81.62 162 GLY A N 1
ATOM 1245 C CA . GLY A 1 162 ? 62.268 50.402 -64.427 1.00 81.62 162 GLY A CA 1
ATOM 1246 C C . GLY A 1 162 ? 61.785 51.321 -65.555 1.00 81.62 162 GLY A C 1
ATOM 1247 O O . GLY A 1 162 ? 62.550 52.110 -66.086 1.00 81.62 162 GLY A O 1
ATOM 1248 N N . LEU A 1 163 ? 60.490 51.305 -65.886 1.00 79.19 163 LEU A N 1
ATOM 1249 C CA . LEU A 1 163 ? 59.921 52.258 -66.847 1.00 79.19 163 LEU A CA 1
ATOM 1250 C C . LEU A 1 163 ? 59.885 53.692 -66.301 1.00 79.19 163 LEU A C 1
ATOM 1252 O O . LEU A 1 163 ? 60.097 54.628 -67.060 1.00 79.19 163 LEU A O 1
ATOM 1256 N N . SER A 1 164 ? 59.638 53.871 -64.999 1.00 80.19 164 SER A N 1
ATOM 1257 C CA . SER A 1 164 ? 59.585 55.200 -64.366 1.00 80.19 164 SER A CA 1
ATOM 1258 C C . SER A 1 164 ? 60.949 55.881 -64.232 1.00 80.19 164 SER A C 1
ATOM 1260 O O . SER A 1 164 ? 61.016 57.100 -64.101 1.00 80.19 164 SER A O 1
ATOM 1262 N N . LYS A 1 165 ? 62.028 55.093 -64.217 1.00 74.69 165 LYS A N 1
ATOM 1263 C CA . LYS A 1 165 ? 63.408 55.564 -64.061 1.00 74.69 165 LYS A CA 1
ATOM 1264 C C . LYS A 1 165 ? 64.104 55.854 -65.394 1.00 74.69 165 LYS A C 1
ATOM 1266 O O . LYS A 1 165 ? 65.130 56.528 -65.383 1.00 74.69 165 LYS A O 1
ATOM 1271 N N . ARG A 1 166 ? 63.509 55.410 -66.504 1.00 70.56 166 ARG A N 1
ATOM 1272 C CA . ARG A 1 166 ? 64.078 55.489 -67.847 1.00 70.56 166 ARG A CA 1
ATOM 1273 C C . ARG A 1 166 ? 63.984 56.909 -68.414 1.00 70.56 166 ARG A C 1
ATOM 1275 O O . ARG A 1 166 ? 62.882 57.427 -68.576 1.00 70.56 166 ARG A O 1
ATOM 1282 N N . GLU A 1 167 ? 65.128 57.508 -68.742 1.00 62.09 167 GLU A N 1
ATOM 1283 C CA . GLU A 1 167 ? 65.216 58.871 -69.299 1.00 62.09 167 GLU A CA 1
ATOM 1284 C C . GLU A 1 167 ? 65.051 58.898 -70.833 1.00 62.09 167 GLU A C 1
ATOM 1286 O O . GLU A 1 167 ? 64.366 59.786 -71.335 1.00 62.09 167 GLU A O 1
ATOM 1291 N N . ASP A 1 168 ? 65.543 57.879 -71.558 1.00 60.66 168 ASP A N 1
ATOM 1292 C CA . ASP A 1 168 ? 65.376 57.729 -73.015 1.00 60.66 168 ASP A CA 1
ATOM 1293 C C . ASP A 1 168 ? 64.806 56.347 -73.426 1.00 60.66 168 ASP A C 1
ATOM 1295 O O . ASP A 1 168 ? 65.204 55.307 -72.889 1.00 60.66 168 ASP A O 1
ATOM 1299 N N . PRO A 1 169 ? 63.903 56.266 -74.428 1.00 62.66 169 PRO A N 1
ATOM 1300 C CA . PRO A 1 169 ? 63.253 55.014 -74.837 1.00 62.66 169 PRO A CA 1
ATOM 1301 C C . PRO A 1 169 ? 64.192 53.975 -75.478 1.00 62.66 169 PRO A C 1
ATOM 1303 O O . PRO A 1 169 ? 63.772 52.835 -75.702 1.00 62.66 169 PRO A O 1
ATOM 1306 N N . SER A 1 170 ? 65.454 54.320 -75.738 1.00 60.88 170 SER A N 1
ATOM 1307 C CA . SER A 1 170 ? 66.514 53.416 -76.205 1.00 60.88 170 SER A CA 1
ATOM 1308 C C . SER A 1 170 ? 67.456 52.919 -75.100 1.00 60.88 170 SER A C 1
ATOM 1310 O O . SER A 1 170 ? 68.186 51.961 -75.342 1.00 60.88 170 SER A O 1
ATOM 1312 N N . ASP A 1 171 ? 67.406 53.481 -73.887 1.00 61.41 171 ASP A N 1
ATOM 1313 C CA . ASP A 1 171 ? 68.381 53.168 -72.834 1.00 61.41 171 ASP A CA 1
ATOM 1314 C C . ASP A 1 171 ? 68.057 51.890 -72.062 1.00 61.41 171 ASP A C 1
ATOM 1316 O O . ASP A 1 171 ? 66.895 51.530 -71.852 1.00 61.41 171 ASP A O 1
ATOM 1320 N N . TYR A 1 172 ? 69.107 51.177 -71.665 1.00 62.94 172 TYR A N 1
ATOM 1321 C CA . TYR A 1 172 ? 69.028 49.862 -71.042 1.00 62.94 172 TYR A CA 1
ATOM 1322 C C . TYR A 1 172 ? 68.919 49.966 -69.513 1.00 62.94 172 TYR A C 1
ATOM 1324 O O . TYR A 1 172 ? 69.845 50.427 -68.849 1.00 62.94 172 TYR A O 1
ATOM 1332 N N . GLU A 1 173 ? 67.820 49.464 -68.937 1.00 74.00 173 GLU A N 1
ATOM 1333 C CA . GLU A 1 173 ? 67.618 49.419 -67.484 1.00 74.00 173 GLU A CA 1
ATOM 1334 C C . GLU A 1 173 ? 67.564 47.991 -66.924 1.00 74.00 173 GLU A C 1
ATOM 1336 O O . GLU A 1 173 ? 66.634 47.219 -67.175 1.00 74.00 173 GLU A O 1
ATOM 1341 N N . CYS A 1 174 ? 68.521 47.672 -66.048 1.00 77.06 174 CYS A N 1
ATOM 1342 C CA . CYS A 1 174 ? 68.675 46.351 -65.428 1.00 77.06 174 CYS A CA 1
ATOM 1343 C C . CYS A 1 174 ? 67.437 45.898 -64.620 1.00 77.06 174 CYS A C 1
ATOM 1345 O O . CYS A 1 174 ? 67.071 44.721 -64.632 1.00 77.06 174 CYS A O 1
ATOM 1347 N N . ARG A 1 175 ? 66.740 46.825 -63.943 1.00 78.81 175 ARG A N 1
ATOM 1348 C CA . ARG A 1 175 ? 65.539 46.504 -63.142 1.00 78.81 175 ARG A CA 1
ATOM 1349 C C . ARG A 1 175 ? 64.324 46.175 -64.012 1.00 78.81 175 ARG A C 1
ATOM 1351 O O . ARG A 1 175 ? 63.560 45.279 -63.656 1.00 78.81 175 ARG A O 1
ATOM 1358 N N . GLY A 1 176 ? 64.187 46.846 -65.157 1.00 80.50 176 GLY A N 1
ATOM 1359 C CA . GLY A 1 176 ? 63.145 46.561 -66.142 1.00 80.50 176 GLY A CA 1
ATOM 1360 C C . GLY A 1 176 ? 63.325 45.183 -66.785 1.00 80.50 176 GLY A C 1
ATOM 1361 O O . GLY A 1 176 ? 62.365 44.418 -66.862 1.00 80.50 176 GLY A O 1
ATOM 1362 N N . GLU A 1 177 ? 64.558 44.813 -67.156 1.00 83.00 177 GLU A N 1
ATOM 1363 C CA . GLU A 1 177 ? 64.847 43.474 -67.694 1.00 83.00 177 GLU A CA 1
ATOM 1364 C C . GLU A 1 177 ? 64.616 42.368 -66.657 1.00 83.00 177 GLU A C 1
ATOM 1366 O O . GLU A 1 177 ? 64.028 41.333 -66.978 1.00 83.00 177 GLU A O 1
ATOM 1371 N N . ALA A 1 178 ? 65.031 42.582 -65.404 1.00 84.94 178 ALA A N 1
ATOM 1372 C CA . ALA A 1 178 ? 64.752 41.642 -64.321 1.00 84.94 178 ALA A CA 1
ATOM 1373 C C . ALA A 1 178 ? 63.238 41.448 -64.124 1.00 84.94 178 ALA A C 1
ATOM 1375 O O . ALA A 1 178 ? 62.777 40.311 -64.015 1.00 84.94 178 ALA A O 1
ATOM 1376 N N . GLY A 1 179 ? 62.457 42.534 -64.160 1.00 86.69 179 GLY A N 1
ATOM 1377 C CA . GLY A 1 179 ? 60.994 42.479 -64.128 1.00 86.69 179 GLY A CA 1
ATOM 1378 C C . GLY A 1 179 ? 60.408 41.673 -65.291 1.00 86.69 179 GLY A C 1
ATOM 1379 O O . GLY A 1 179 ? 59.605 40.769 -65.064 1.00 86.69 179 GLY A O 1
ATOM 1380 N N . ALA A 1 180 ? 60.868 41.920 -66.522 1.00 85.75 180 ALA A N 1
ATOM 1381 C CA . ALA A 1 180 ? 60.422 41.196 -67.714 1.00 85.75 180 ALA A CA 1
ATOM 1382 C C . ALA A 1 180 ? 60.765 39.695 -67.665 1.00 85.75 180 ALA A C 1
ATOM 1384 O O . ALA A 1 180 ? 59.922 38.860 -67.997 1.00 85.75 180 ALA A O 1
ATOM 1385 N N . LYS A 1 181 ? 61.966 39.327 -67.195 1.00 89.12 181 LYS A N 1
ATOM 1386 C CA . LYS A 1 181 ? 62.356 37.920 -66.996 1.00 89.12 181 LYS A CA 1
ATOM 1387 C C . LYS A 1 181 ? 61.483 37.231 -65.948 1.00 89.12 181 LYS A C 1
ATOM 1389 O O . LYS A 1 181 ? 61.057 36.102 -66.173 1.00 89.12 181 LYS A O 1
ATOM 1394 N N . ILE A 1 182 ? 61.174 37.902 -64.836 1.00 91.06 182 ILE A N 1
ATOM 1395 C CA . ILE A 1 182 ? 60.294 37.355 -63.791 1.00 91.06 182 ILE A CA 1
ATOM 1396 C C . ILE A 1 182 ? 58.859 37.176 -64.319 1.00 91.06 182 ILE A C 1
ATOM 1398 O O . ILE A 1 182 ? 58.239 36.150 -64.039 1.00 91.06 182 ILE A O 1
ATOM 1402 N N . LEU A 1 183 ? 58.348 38.112 -65.130 1.00 91.31 183 LEU A N 1
ATOM 1403 C CA . LEU A 1 183 ? 57.054 37.961 -65.809 1.00 91.31 183 LEU A CA 1
ATOM 1404 C C . LEU A 1 183 ? 57.046 36.768 -66.771 1.00 91.31 183 LEU A C 1
ATOM 1406 O O . LEU A 1 183 ? 56.103 35.979 -66.763 1.00 91.31 183 LEU A O 1
ATOM 1410 N N . LEU A 1 184 ? 58.112 36.587 -67.556 1.00 91.69 184 LEU A N 1
ATOM 1411 C CA . LEU A 1 184 ? 58.236 35.457 -68.478 1.00 91.69 184 LEU A CA 1
ATOM 1412 C C . LEU A 1 184 ? 58.270 34.112 -67.731 1.00 91.69 184 LEU A C 1
ATOM 1414 O O . LEU A 1 184 ? 57.638 33.152 -68.169 1.00 91.69 184 LEU A O 1
ATOM 1418 N N . VAL A 1 185 ? 58.940 34.055 -66.573 1.00 92.94 185 VAL A N 1
ATOM 1419 C CA . VAL A 1 185 ? 58.917 32.886 -65.675 1.00 92.94 185 VAL A CA 1
ATOM 1420 C C . VAL A 1 185 ? 57.506 32.640 -65.131 1.00 92.94 185 VAL A C 1
ATOM 1422 O O . VAL A 1 185 ? 57.044 31.500 -65.151 1.00 92.94 185 VAL A O 1
ATOM 1425 N N . GLY A 1 186 ? 56.794 33.688 -64.705 1.00 91.38 186 GLY A N 1
ATOM 1426 C CA . GLY A 1 186 ? 55.406 33.592 -64.242 1.00 91.38 186 GLY A CA 1
ATOM 1427 C C . GLY A 1 186 ? 54.463 33.020 -65.306 1.00 91.38 186 GLY A C 1
ATOM 1428 O O . GLY A 1 186 ? 53.703 32.092 -65.023 1.00 91.38 186 GLY A O 1
ATOM 1429 N N . VAL A 1 187 ? 54.559 33.505 -66.547 1.00 92.62 187 VAL A N 1
ATOM 1430 C CA . VAL A 1 187 ? 53.783 32.993 -67.692 1.00 92.62 187 VAL A CA 1
ATOM 1431 C C . VAL A 1 187 ? 54.173 31.553 -68.037 1.00 92.62 187 VAL A C 1
ATOM 1433 O O . VAL A 1 187 ? 53.296 30.725 -68.282 1.00 92.62 187 VAL A O 1
ATOM 1436 N N . GLY A 1 188 ? 55.468 31.224 -68.010 1.00 91.44 188 GLY A N 1
ATOM 1437 C CA . GLY A 1 188 ? 55.955 29.865 -68.260 1.00 91.44 188 GLY A CA 1
ATOM 1438 C C . GLY A 1 188 ? 55.427 28.851 -67.241 1.00 91.44 188 GLY A C 1
ATOM 1439 O O . GLY A 1 188 ? 54.931 27.790 -67.623 1.00 91.44 188 GLY A O 1
ATOM 1440 N N . LEU A 1 189 ? 55.454 29.199 -65.950 1.00 91.69 189 LEU A N 1
ATOM 1441 C CA . LEU A 1 189 ? 54.871 28.382 -64.881 1.00 91.69 189 LEU A CA 1
ATOM 1442 C C . LEU A 1 189 ? 53.349 28.260 -65.029 1.00 91.69 189 LEU A C 1
ATOM 1444 O O . LEU A 1 189 ? 52.807 27.166 -64.875 1.00 91.69 189 LEU A O 1
ATOM 1448 N N . ALA A 1 190 ? 52.659 29.350 -65.377 1.00 91.56 190 ALA A N 1
ATOM 1449 C CA . ALA A 1 190 ? 51.222 29.316 -65.622 1.00 91.56 190 ALA A CA 1
ATOM 1450 C C . ALA A 1 190 ? 50.873 28.346 -66.756 1.00 91.56 190 ALA A C 1
ATOM 1452 O O . ALA A 1 190 ? 50.012 27.489 -66.572 1.00 91.56 190 ALA A O 1
ATOM 1453 N N . PHE A 1 191 ? 51.565 28.408 -67.893 1.00 91.19 191 PHE A N 1
ATOM 1454 C CA . PHE A 1 191 ? 51.318 27.497 -69.012 1.00 91.19 191 PHE A CA 1
ATOM 1455 C C . PHE A 1 191 ? 51.567 26.029 -68.631 1.00 91.19 191 PHE A C 1
ATOM 1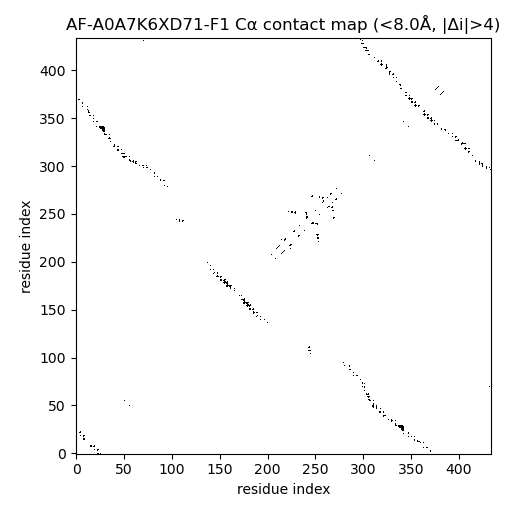457 O O . PHE A 1 191 ? 50.750 25.160 -68.936 1.00 91.19 191 PHE A O 1
ATOM 1464 N N . LEU A 1 192 ? 52.655 25.758 -67.904 1.00 92.19 192 LEU A N 1
ATOM 1465 C CA . LEU A 1 192 ? 53.049 24.398 -67.536 1.00 92.19 192 LEU A CA 1
ATOM 1466 C C . LEU A 1 192 ? 52.085 23.739 -66.534 1.00 92.19 192 LEU A C 1
ATOM 1468 O O . LEU A 1 192 ? 51.802 22.547 -66.657 1.00 92.19 192 LEU A O 1
ATOM 1472 N N . PHE A 1 193 ? 51.555 24.499 -65.569 1.00 91.81 193 PHE A N 1
ATOM 1473 C CA . PHE A 1 193 ? 50.728 23.955 -64.483 1.00 91.81 193 PHE A CA 1
ATOM 1474 C C . PHE A 1 193 ? 49.215 24.198 -64.631 1.00 91.81 193 PHE A C 1
ATOM 1476 O O . PHE A 1 193 ? 48.436 23.555 -63.925 1.00 91.81 193 PHE A O 1
ATOM 1483 N N . SER A 1 194 ? 48.761 25.059 -65.552 1.00 89.50 194 SER A N 1
ATOM 1484 C CA . SER A 1 194 ? 47.324 25.370 -65.706 1.00 89.50 194 SER A CA 1
ATOM 1485 C C . SER A 1 194 ? 46.476 24.146 -66.041 1.00 89.50 194 SER A C 1
ATOM 1487 O O . SER A 1 194 ? 45.408 23.961 -65.461 1.00 89.50 194 SER A O 1
ATOM 1489 N N . TRP A 1 195 ? 46.940 23.277 -66.943 1.00 90.94 195 TRP A N 1
ATOM 1490 C CA . TRP A 1 195 ? 46.171 22.093 -67.337 1.00 90.94 195 TRP A CA 1
ATOM 1491 C C . TRP A 1 195 ? 46.023 21.084 -66.184 1.00 90.94 195 TRP A C 1
ATOM 1493 O O . TRP A 1 195 ? 44.961 20.484 -66.033 1.00 90.94 195 TRP A O 1
ATOM 1503 N N . LEU A 1 196 ? 47.045 20.952 -65.327 1.00 91.88 196 LEU A N 1
ATOM 1504 C CA . LEU A 1 196 ? 47.002 20.108 -64.127 1.00 91.88 196 LEU A CA 1
ATOM 1505 C C . LEU A 1 196 ? 45.995 20.638 -63.103 1.00 91.88 196 LEU A C 1
ATOM 1507 O O . LEU A 1 196 ? 45.244 19.859 -62.516 1.00 91.88 196 LEU A O 1
ATOM 1511 N N . LEU A 1 197 ? 45.949 21.960 -62.915 1.00 88.56 197 LEU A N 1
ATOM 1512 C CA . LEU A 1 197 ? 44.970 22.598 -62.039 1.00 88.56 197 LEU A CA 1
ATOM 1513 C C . LEU A 1 197 ? 43.541 22.397 -62.553 1.00 88.56 197 LEU A C 1
ATOM 1515 O O . LEU A 1 197 ? 42.667 21.994 -61.786 1.00 88.56 197 LEU A O 1
ATOM 1519 N N . ILE A 1 198 ? 43.311 22.639 -63.848 1.00 90.56 198 ILE A N 1
ATOM 1520 C CA . ILE A 1 198 ? 42.002 22.440 -64.483 1.00 90.56 198 ILE A CA 1
ATOM 1521 C C . ILE A 1 198 ? 41.558 20.984 -64.326 1.00 90.56 198 ILE A C 1
ATOM 1523 O O . ILE A 1 198 ? 40.419 20.734 -63.936 1.00 90.56 198 ILE A O 1
ATOM 1527 N N . LEU A 1 199 ? 42.458 20.025 -64.563 1.00 91.75 199 LEU A N 1
ATOM 1528 C CA . LEU A 1 199 ? 42.166 18.601 -64.422 1.00 91.75 199 LEU A CA 1
ATOM 1529 C C . LEU A 1 199 ? 41.790 18.228 -62.982 1.00 91.75 199 LEU A C 1
ATOM 1531 O O . LEU A 1 199 ? 40.803 17.520 -62.777 1.00 91.75 199 LEU A O 1
ATOM 1535 N N . LEU A 1 200 ? 42.539 18.716 -61.986 1.00 89.94 200 LEU A N 1
ATOM 1536 C CA . LEU A 1 200 ? 42.238 18.464 -60.575 1.00 89.94 200 LEU A CA 1
ATOM 1537 C C . LEU A 1 200 ? 40.857 19.022 -60.198 1.00 89.94 200 LEU A C 1
ATOM 1539 O O . LEU A 1 200 ? 40.036 18.305 -59.623 1.00 89.94 200 LEU A O 1
ATOM 1543 N N . VAL A 1 201 ? 40.579 20.287 -60.525 1.00 90.62 201 VAL A N 1
ATOM 1544 C CA . VAL A 1 201 ? 39.288 20.930 -60.222 1.00 90.62 201 VAL A CA 1
ATOM 1545 C C . VAL A 1 201 ? 38.140 20.209 -60.929 1.00 90.62 201 VAL A C 1
ATOM 1547 O O . VAL A 1 201 ? 37.123 19.917 -60.306 1.00 90.62 201 VAL A O 1
ATOM 1550 N N . PHE A 1 202 ? 38.312 19.850 -62.201 1.00 92.44 202 PHE A N 1
ATOM 1551 C CA . PHE A 1 202 ? 37.303 19.113 -62.954 1.00 92.44 202 PHE A CA 1
ATOM 1552 C C . PHE A 1 202 ? 37.005 17.740 -62.338 1.00 92.44 202 PHE A C 1
ATOM 1554 O O . PHE A 1 202 ? 35.845 17.428 -62.076 1.00 92.44 202 PHE A O 1
ATOM 1561 N N . ALA A 1 203 ? 38.033 16.934 -62.053 1.00 90.31 203 ALA A N 1
ATOM 1562 C CA . ALA A 1 203 ? 37.859 15.603 -61.475 1.00 90.31 203 ALA A CA 1
ATOM 1563 C C . ALA A 1 203 ? 37.184 15.671 -60.096 1.00 90.31 203 ALA A C 1
ATOM 1565 O O . ALA A 1 203 ? 36.261 14.908 -59.806 1.00 90.31 203 ALA A O 1
ATOM 1566 N N . THR A 1 204 ? 37.609 16.617 -59.255 1.00 87.75 204 THR A N 1
ATOM 1567 C CA . THR A 1 204 ? 37.032 16.810 -57.917 1.00 87.75 204 THR A CA 1
ATOM 1568 C C . THR A 1 204 ? 35.600 17.322 -57.956 1.00 87.75 204 THR A C 1
ATOM 1570 O O . THR A 1 204 ? 34.781 16.847 -57.173 1.00 87.75 204 THR A O 1
ATOM 1573 N N . PHE A 1 205 ? 35.259 18.219 -58.881 1.00 90.88 205 PHE A N 1
ATOM 1574 C CA . PHE A 1 205 ? 33.888 18.694 -59.047 1.00 90.88 205 PHE A CA 1
ATOM 1575 C C . PHE A 1 205 ? 32.974 17.610 -59.623 1.00 90.88 205 PHE A C 1
ATOM 1577 O O . PHE A 1 205 ? 31.861 17.428 -59.136 1.00 90.88 205 PHE A O 1
ATOM 1584 N N . LEU A 1 206 ? 33.448 16.849 -60.613 1.00 91.81 206 LEU A N 1
ATOM 1585 C CA . LEU A 1 206 ? 32.679 15.763 -61.213 1.00 91.81 206 LEU A CA 1
ATOM 1586 C C . LEU A 1 206 ? 32.358 14.687 -60.172 1.00 91.81 206 LEU A C 1
ATOM 1588 O O . LEU A 1 206 ? 31.200 14.314 -60.010 1.00 91.81 206 LEU A O 1
ATOM 1592 N N . VAL A 1 207 ? 33.359 14.211 -59.431 1.00 88.69 207 VAL A N 1
ATOM 1593 C CA . VAL A 1 207 ? 33.154 13.163 -58.422 1.00 88.69 207 VAL A CA 1
ATOM 1594 C C . VAL A 1 207 ? 32.426 13.725 -57.198 1.00 88.69 207 VAL A C 1
ATOM 1596 O O . VAL A 1 207 ? 31.377 13.214 -56.810 1.00 88.69 207 VAL A O 1
ATOM 1599 N N . GLY A 1 208 ? 32.934 14.811 -56.614 1.00 86.94 208 GLY A N 1
ATOM 1600 C CA . GLY A 1 208 ? 32.389 15.401 -55.392 1.00 86.94 208 GLY A CA 1
ATOM 1601 C C . GLY A 1 208 ? 30.986 15.978 -55.571 1.00 86.94 208 GLY A C 1
ATOM 1602 O O . GLY A 1 208 ? 30.127 15.765 -54.721 1.00 86.94 208 GLY A O 1
ATOM 1603 N N . GLY A 1 209 ? 30.713 16.650 -56.692 1.00 89.25 209 GLY A N 1
ATOM 1604 C CA . GLY A 1 209 ? 29.402 17.230 -56.989 1.00 89.25 209 GLY A CA 1
ATOM 1605 C C . GLY A 1 209 ? 28.313 16.172 -57.176 1.00 89.25 209 GLY A C 1
ATOM 1606 O O . GLY A 1 209 ? 27.208 16.325 -56.643 1.00 89.25 209 GLY A O 1
ATOM 1607 N N . ASN A 1 210 ? 28.630 15.069 -57.864 1.00 90.00 210 ASN A N 1
ATOM 1608 C CA . ASN A 1 210 ? 27.705 13.945 -58.010 1.00 90.00 210 ASN A CA 1
ATOM 1609 C C . ASN A 1 210 ? 27.472 13.232 -56.674 1.00 90.00 210 ASN A C 1
ATOM 1611 O O . ASN A 1 210 ? 26.321 12.997 -56.315 1.00 90.00 210 ASN A O 1
ATOM 1615 N N . ILE A 1 211 ? 28.522 12.955 -55.893 1.00 88.06 211 ILE A N 1
ATOM 1616 C CA . ILE A 1 211 ? 28.374 12.342 -54.561 1.00 88.06 211 ILE A CA 1
ATOM 1617 C C . ILE A 1 211 ? 27.523 13.232 -53.644 1.00 88.06 211 ILE A C 1
ATOM 1619 O O . ILE A 1 211 ? 26.590 12.747 -53.002 1.00 88.06 211 ILE A O 1
ATOM 1623 N N . GLN A 1 212 ? 27.784 14.540 -53.624 1.00 87.50 212 GLN A N 1
ATOM 1624 C CA . GLN A 1 212 ? 27.038 15.485 -52.798 1.00 87.50 212 GLN A CA 1
ATOM 1625 C C . GLN A 1 212 ? 25.549 15.519 -53.166 1.00 87.50 212 GLN A C 1
ATOM 1627 O O . GLN A 1 212 ? 24.691 15.530 -52.281 1.00 87.50 212 GLN A O 1
ATOM 1632 N N . THR A 1 213 ? 25.242 15.537 -54.465 1.00 86.81 213 THR A N 1
ATOM 1633 C CA . THR A 1 213 ? 23.869 15.694 -54.960 1.00 86.81 213 THR A CA 1
ATOM 1634 C C . THR A 1 213 ? 23.077 14.390 -54.897 1.00 86.81 213 THR A C 1
ATOM 1636 O O . THR A 1 213 ? 21.945 14.403 -54.423 1.00 86.81 213 THR A O 1
ATOM 1639 N N . LEU A 1 214 ? 23.653 13.268 -55.343 1.00 84.56 214 LEU A N 1
ATOM 1640 C CA . LEU A 1 214 ? 22.944 11.989 -55.434 1.00 84.56 214 LEU A CA 1
ATOM 1641 C C . LEU A 1 214 ? 22.942 11.209 -54.114 1.00 84.56 214 LEU A C 1
ATOM 1643 O O . LEU A 1 214 ? 21.978 10.495 -53.843 1.00 84.56 214 LEU A O 1
ATOM 1647 N N . VAL A 1 215 ? 23.997 11.325 -53.301 1.00 84.81 215 VAL A N 1
ATOM 1648 C CA . VAL A 1 215 ? 24.159 10.514 -52.085 1.00 84.81 215 VAL A CA 1
ATOM 1649 C C . VAL A 1 215 ? 23.977 11.367 -50.836 1.00 84.81 215 VAL A C 1
ATOM 1651 O O . VAL A 1 215 ? 22.997 11.182 -50.119 1.00 84.81 215 VAL A O 1
ATOM 1654 N N . CYS A 1 216 ? 24.860 12.336 -50.574 1.00 86.19 216 CYS A N 1
ATOM 1655 C CA . CYS A 1 216 ? 24.873 13.052 -49.291 1.00 86.19 216 CYS A CA 1
ATOM 1656 C C . CYS A 1 216 ? 23.560 13.797 -49.014 1.00 86.19 216 CYS A C 1
ATOM 1658 O O . CYS A 1 216 ? 22.998 13.685 -47.924 1.00 86.19 216 CYS A O 1
ATOM 1660 N N . ARG A 1 217 ? 23.034 14.530 -50.003 1.00 87.75 217 ARG A N 1
ATOM 1661 C CA . ARG A 1 217 ? 21.783 15.288 -49.851 1.00 87.75 217 ARG A CA 1
ATOM 1662 C C . ARG A 1 217 ? 20.580 14.373 -49.618 1.00 87.75 217 ARG A C 1
ATOM 1664 O O . ARG A 1 217 ? 19.785 14.630 -48.716 1.00 87.75 217 ARG A O 1
ATOM 1671 N N . ASN A 1 218 ? 20.482 13.283 -50.376 1.00 85.69 218 ASN A N 1
ATOM 1672 C CA . ASN A 1 218 ? 19.381 12.327 -50.255 1.00 85.69 218 ASN A CA 1
ATOM 1673 C C . ASN A 1 218 ? 19.474 11.499 -48.960 1.00 85.69 218 ASN A C 1
ATOM 1675 O O . ASN A 1 218 ? 18.446 11.093 -48.414 1.00 85.69 218 ASN A O 1
ATOM 1679 N N . TRP A 1 219 ? 20.684 11.291 -48.429 1.00 83.88 219 TRP A N 1
ATOM 1680 C CA . TRP A 1 219 ? 20.912 10.662 -47.125 1.00 83.88 219 TRP A CA 1
ATOM 1681 C C . TRP A 1 219 ? 20.406 11.546 -45.985 1.00 83.88 219 TRP A C 1
ATOM 1683 O O . TRP A 1 219 ? 19.650 11.090 -45.126 1.00 83.88 219 TRP A O 1
ATOM 1693 N N . VAL A 1 220 ? 20.776 12.831 -45.997 1.00 83.88 220 VAL A N 1
ATOM 1694 C CA . VAL A 1 220 ? 20.348 13.811 -44.984 1.00 83.88 220 VAL A CA 1
ATOM 1695 C C . VAL A 1 220 ? 18.833 14.015 -45.017 1.00 83.88 220 VAL A C 1
ATOM 1697 O O . VAL A 1 220 ? 18.195 14.025 -43.964 1.00 83.88 220 VAL A O 1
ATOM 1700 N N . ASN A 1 221 ? 18.248 14.105 -46.214 1.00 83.00 221 ASN A N 1
ATOM 1701 C CA . ASN A 1 221 ? 16.803 14.262 -46.407 1.00 83.00 221 ASN A CA 1
ATOM 1702 C C . ASN A 1 221 ? 16.001 12.972 -46.161 1.00 83.00 221 ASN A C 1
ATOM 1704 O O . ASN A 1 221 ? 14.774 12.989 -46.248 1.00 83.00 221 ASN A O 1
ATOM 1708 N N . GLN A 1 222 ? 16.672 11.859 -45.844 1.00 80.38 222 GLN A N 1
ATOM 1709 C CA . GLN A 1 222 ? 16.069 1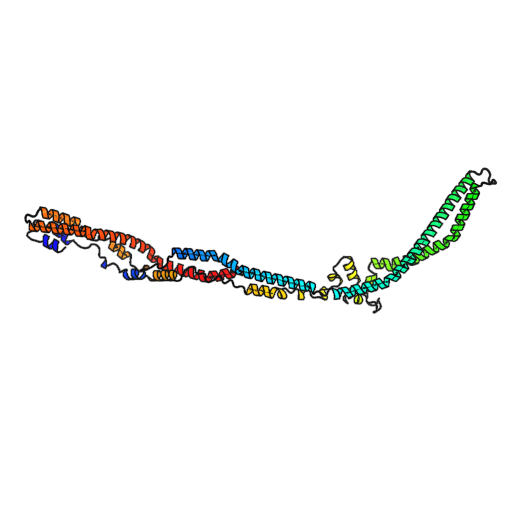0.542 -45.607 1.00 80.38 222 GLN A CA 1
ATOM 1710 C C . GLN A 1 222 ? 15.345 9.940 -46.826 1.00 80.38 222 GLN A C 1
ATOM 1712 O O . GLN A 1 222 ? 14.622 8.952 -46.696 1.00 80.38 222 GLN A O 1
ATOM 1717 N N . GLU A 1 223 ? 15.539 10.500 -48.019 1.00 81.88 223 GLU A N 1
ATOM 1718 C CA . GLU A 1 223 ? 14.925 10.006 -49.254 1.00 81.88 223 GLU A CA 1
ATOM 1719 C C . GLU A 1 223 ? 15.534 8.672 -49.690 1.00 81.88 223 GLU A C 1
ATOM 1721 O O . GLU A 1 223 ? 14.817 7.815 -50.201 1.00 81.88 223 GLU A O 1
ATOM 1726 N N . ILE A 1 224 ? 16.820 8.445 -49.387 1.00 81.81 224 ILE A N 1
ATOM 1727 C CA . ILE A 1 224 ? 17.477 7.148 -49.613 1.00 81.81 224 ILE A CA 1
ATOM 1728 C C . ILE A 1 224 ? 16.768 6.036 -48.835 1.00 81.81 224 ILE A C 1
ATOM 1730 O O . ILE A 1 224 ? 16.516 4.973 -49.391 1.00 81.81 224 ILE A O 1
ATOM 1734 N N . TYR A 1 225 ? 16.386 6.276 -47.577 1.00 78.62 225 TYR A N 1
ATOM 1735 C CA . TYR A 1 225 ? 15.696 5.260 -46.778 1.00 78.62 225 TYR A CA 1
ATOM 1736 C C . TYR A 1 225 ? 14.293 4.967 -47.314 1.00 78.62 225 TYR A C 1
ATOM 1738 O O . TYR A 1 225 ? 13.910 3.808 -47.388 1.00 78.62 225 TYR A O 1
ATOM 1746 N N . LYS A 1 226 ? 13.559 5.984 -47.785 1.00 78.56 226 LYS A N 1
ATOM 1747 C CA . LYS A 1 226 ? 12.260 5.779 -48.455 1.00 78.56 226 LYS A CA 1
ATOM 1748 C C . LYS A 1 226 ? 12.397 4.967 -49.745 1.00 78.56 226 LYS A C 1
ATOM 1750 O O . LYS A 1 226 ? 11.548 4.130 -50.041 1.00 78.56 226 LYS A O 1
ATOM 1755 N N . PHE A 1 227 ? 13.465 5.203 -50.506 1.00 79.56 227 PHE A N 1
ATOM 1756 C CA . PHE A 1 227 ? 13.769 4.434 -51.710 1.00 79.56 227 PHE A CA 1
ATOM 1757 C C . PHE A 1 227 ? 14.091 2.967 -51.387 1.00 79.56 227 PHE A C 1
ATOM 1759 O O . PHE A 1 227 ? 13.613 2.081 -52.093 1.00 79.56 227 PHE A O 1
ATOM 1766 N N . ILE A 1 228 ? 14.845 2.720 -50.308 1.00 78.06 228 ILE A N 1
ATOM 1767 C CA . ILE A 1 228 ? 15.180 1.383 -49.789 1.00 78.06 228 ILE A CA 1
ATOM 1768 C C . ILE A 1 228 ? 13.934 0.651 -49.264 1.00 78.06 228 ILE A C 1
ATOM 1770 O O . ILE A 1 228 ? 13.765 -0.535 -49.533 1.00 78.06 228 ILE A O 1
ATOM 1774 N N . ASP A 1 229 ? 13.052 1.357 -48.556 1.00 73.56 229 ASP A N 1
ATOM 1775 C CA . ASP A 1 229 ? 11.810 0.810 -47.991 1.00 73.56 229 ASP A CA 1
ATOM 1776 C C . ASP A 1 229 ? 10.766 0.461 -49.072 1.00 73.56 229 ASP A C 1
ATOM 1778 O O . ASP A 1 229 ? 9.833 -0.300 -48.816 1.00 73.56 229 ASP A O 1
ATOM 1782 N N . THR A 1 230 ? 10.899 1.000 -50.291 1.00 78.44 230 THR A N 1
ATOM 1783 C CA . THR A 1 230 ? 9.934 0.760 -51.373 1.00 78.44 230 THR A CA 1
ATOM 1784 C C . THR A 1 230 ? 10.131 -0.642 -51.978 1.00 78.44 230 THR A C 1
ATOM 1786 O O . THR A 1 230 ? 11.200 -0.934 -52.531 1.00 78.44 230 THR A O 1
ATOM 1789 N N . PRO A 1 231 ? 9.111 -1.523 -51.928 1.00 69.88 231 PRO A N 1
ATOM 1790 C CA . PRO A 1 231 ? 9.234 -2.896 -52.407 1.00 69.88 231 PRO A CA 1
ATOM 1791 C C . PRO A 1 231 ? 9.507 -2.934 -53.917 1.00 69.88 231 PRO A C 1
ATOM 1793 O O . PRO A 1 231 ? 8.788 -2.324 -54.703 1.00 69.88 231 PRO A O 1
ATOM 1796 N N . GLY A 1 232 ? 10.544 -3.674 -54.323 1.00 70.56 232 GLY A N 1
ATOM 1797 C CA . GLY A 1 232 ? 10.948 -3.843 -55.727 1.00 70.56 232 GLY A CA 1
ATOM 1798 C C . GLY A 1 232 ? 12.190 -3.051 -56.158 1.00 70.56 232 GLY A C 1
ATOM 1799 O O . GLY A 1 232 ? 12.755 -3.367 -57.201 1.00 70.56 232 GLY A O 1
ATOM 1800 N N . ASN A 1 233 ? 12.666 -2.092 -55.354 1.00 77.75 233 ASN A N 1
ATOM 1801 C CA . ASN A 1 233 ? 13.858 -1.290 -55.681 1.00 77.75 233 ASN A CA 1
ATOM 1802 C C . ASN A 1 233 ? 15.194 -1.976 -55.348 1.00 77.75 233 ASN A C 1
ATOM 1804 O O . ASN A 1 233 ? 16.228 -1.624 -55.916 1.00 77.75 233 ASN A O 1
ATOM 1808 N N . LEU A 1 234 ? 15.192 -2.943 -54.427 1.00 73.19 234 LEU A N 1
ATOM 1809 C CA . LEU A 1 234 ? 16.381 -3.686 -54.003 1.00 73.19 234 LEU A CA 1
ATOM 1810 C C . LEU A 1 234 ? 16.260 -5.171 -54.354 1.00 73.19 234 LEU A C 1
ATOM 1812 O O . LEU A 1 234 ? 15.166 -5.738 -54.271 1.00 73.19 234 LEU A O 1
ATOM 1816 N N . PRO A 1 235 ? 17.380 -5.836 -54.697 1.00 74.00 235 PRO A N 1
ATOM 1817 C CA . PRO A 1 235 ? 17.383 -7.273 -54.905 1.00 74.00 235 PRO A CA 1
ATOM 1818 C C . PRO A 1 235 ? 17.020 -8.014 -53.602 1.00 74.00 235 PRO A C 1
ATOM 1820 O O . PRO A 1 235 ? 17.389 -7.563 -52.514 1.00 74.00 235 PRO A O 1
ATOM 1823 N N . PRO A 1 236 ? 16.372 -9.194 -53.676 1.00 66.50 236 PRO A N 1
ATOM 1824 C CA . PRO A 1 236 ? 15.942 -9.957 -52.497 1.00 66.50 236 PRO A CA 1
ATOM 1825 C C . PRO A 1 236 ? 17.072 -10.317 -51.517 1.00 66.50 236 PRO A C 1
ATOM 1827 O O . PRO A 1 236 ? 16.826 -10.516 -50.328 1.00 66.50 236 PRO A O 1
ATOM 1830 N N . SER A 1 237 ? 18.316 -10.387 -52.003 1.00 65.94 237 SER A N 1
ATOM 1831 C CA . SER A 1 237 ? 19.527 -10.623 -51.206 1.00 65.94 237 SER A CA 1
ATOM 1832 C C . SER A 1 237 ? 19.896 -9.459 -50.276 1.00 65.94 237 SER A C 1
ATOM 1834 O O . SER A 1 237 ? 20.702 -9.642 -49.365 1.00 65.94 237 SER A O 1
ATOM 1836 N N . MET A 1 238 ? 19.319 -8.275 -50.493 1.00 67.31 238 MET A N 1
ATOM 1837 C CA . MET A 1 238 ? 19.630 -7.027 -49.796 1.00 67.31 238 MET A CA 1
ATOM 1838 C C . MET A 1 238 ? 18.398 -6.477 -49.064 1.00 67.31 238 MET A C 1
ATOM 1840 O O . MET A 1 238 ? 18.163 -5.274 -49.012 1.00 67.31 238 MET A O 1
ATOM 1844 N N . ASN A 1 239 ? 17.587 -7.376 -48.502 1.00 70.81 239 ASN A N 1
ATOM 1845 C CA . ASN A 1 239 ? 16.462 -7.002 -47.654 1.00 70.81 239 ASN A CA 1
ATOM 1846 C C . ASN A 1 239 ? 16.973 -6.623 -46.250 1.00 70.81 239 ASN A C 1
ATOM 1848 O O . ASN A 1 239 ? 17.161 -7.488 -45.388 1.00 70.81 239 ASN A O 1
ATOM 1852 N N . LEU A 1 240 ? 17.224 -5.325 -46.044 1.00 72.25 240 LEU A N 1
ATOM 1853 C CA . LEU A 1 240 ? 17.715 -4.779 -44.776 1.00 72.25 240 LEU A CA 1
ATOM 1854 C C . LEU A 1 240 ? 16.725 -4.978 -43.624 1.00 72.25 240 LEU A C 1
ATOM 1856 O O . LEU A 1 240 ? 17.166 -5.254 -42.513 1.00 72.25 240 LEU A O 1
ATOM 1860 N N . THR A 1 241 ? 15.416 -4.931 -43.883 1.00 73.44 241 THR A N 1
ATOM 1861 C CA . THR A 1 241 ? 14.374 -5.204 -42.880 1.00 73.44 241 THR A CA 1
ATOM 1862 C C . THR A 1 241 ? 14.558 -6.596 -42.273 1.00 73.44 241 THR A C 1
ATOM 1864 O O . THR A 1 241 ? 14.562 -6.756 -41.057 1.00 73.44 241 THR A O 1
ATOM 1867 N N . ARG A 1 242 ? 14.830 -7.609 -43.107 1.00 73.19 242 ARG A N 1
ATOM 1868 C CA . ARG A 1 242 ? 15.086 -8.982 -42.644 1.00 73.19 242 ARG A CA 1
ATOM 1869 C C . ARG A 1 242 ? 16.442 -9.142 -41.952 1.00 73.19 242 ARG A C 1
ATOM 1871 O O . ARG A 1 242 ? 16.541 -9.924 -41.014 1.00 73.19 242 ARG A O 1
ATOM 1878 N N . GLN A 1 243 ? 17.484 -8.449 -42.415 1.00 73.31 243 GLN A N 1
ATOM 1879 C CA . GLN A 1 243 ? 18.819 -8.531 -41.801 1.00 73.31 243 GLN A CA 1
ATOM 1880 C C . GLN A 1 243 ? 18.870 -7.862 -40.428 1.00 73.31 243 GLN A C 1
ATOM 1882 O O . GLN A 1 243 ? 19.488 -8.398 -39.518 1.00 73.31 243 GLN A O 1
ATOM 1887 N N . LEU A 1 244 ? 18.179 -6.736 -40.267 1.00 73.69 244 LEU A N 1
ATOM 1888 C CA . LEU A 1 244 ? 18.062 -6.014 -39.001 1.00 73.69 244 LEU A CA 1
ATOM 1889 C C . LEU A 1 244 ? 16.978 -6.606 -38.088 1.00 73.69 244 LEU A C 1
ATOM 1891 O O . LEU A 1 244 ? 16.644 -6.003 -37.077 1.00 73.69 244 LEU A O 1
ATOM 1895 N N . ASN A 1 245 ? 16.416 -7.767 -38.447 1.00 73.94 245 ASN A N 1
ATOM 1896 C CA . ASN A 1 245 ? 15.335 -8.434 -37.719 1.00 73.94 245 ASN A CA 1
ATOM 1897 C C . ASN A 1 245 ? 14.163 -7.494 -37.378 1.00 73.94 245 ASN A C 1
ATOM 1899 O O . ASN A 1 245 ? 13.510 -7.630 -36.346 1.00 73.94 245 ASN A O 1
ATOM 1903 N N . LEU A 1 246 ? 13.922 -6.524 -38.259 1.00 74.12 246 LEU A N 1
ATOM 1904 C CA . LEU A 1 246 ? 12.792 -5.622 -38.180 1.00 74.12 246 LEU A CA 1
ATOM 1905 C C . LEU A 1 246 ? 11.537 -6.373 -38.626 1.00 74.12 246 LEU A C 1
ATOM 1907 O O . LEU A 1 246 ? 11.578 -7.298 -39.449 1.00 74.12 246 LEU A O 1
ATOM 1911 N N . ARG A 1 247 ? 10.394 -5.968 -38.079 1.00 72.56 247 ARG A N 1
ATOM 1912 C CA . ARG A 1 247 ? 9.094 -6.494 -38.485 1.00 72.56 247 ARG A CA 1
ATOM 1913 C C . ARG A 1 247 ? 8.895 -6.315 -39.998 1.00 72.56 247 ARG A C 1
ATOM 1915 O O . ARG A 1 247 ? 9.291 -5.313 -40.577 1.00 72.56 247 ARG A O 1
ATOM 1922 N N . ARG A 1 248 ? 8.230 -7.274 -40.653 1.00 64.81 248 ARG A N 1
ATOM 1923 C CA . ARG A 1 248 ? 7.990 -7.236 -42.115 1.00 64.81 248 ARG A CA 1
ATOM 1924 C C . ARG A 1 248 ? 7.220 -6.001 -42.596 1.00 64.81 248 ARG A C 1
ATOM 1926 O O . ARG A 1 248 ? 7.343 -5.656 -43.765 1.00 64.81 248 ARG A O 1
ATOM 1933 N N . ASP A 1 249 ? 6.470 -5.367 -41.700 1.00 64.56 249 ASP A N 1
ATOM 1934 C CA . ASP A 1 249 ? 5.626 -4.205 -41.983 1.00 64.56 249 ASP A CA 1
ATOM 1935 C C . ASP A 1 249 ? 6.269 -2.882 -41.525 1.00 64.56 249 ASP A C 1
ATOM 1937 O O . ASP A 1 249 ? 5.639 -1.831 -41.641 1.00 64.56 249 ASP A O 1
ATOM 1941 N N . SER A 1 250 ? 7.481 -2.915 -40.951 1.00 69.38 250 SER A N 1
ATOM 1942 C CA . SER A 1 250 ? 8.147 -1.713 -40.451 1.00 69.38 250 SER A CA 1
ATOM 1943 C C . SER A 1 250 ? 9.108 -1.114 -41.478 1.00 69.38 250 SER A C 1
ATOM 1945 O O . SER A 1 250 ? 9.797 -1.807 -42.229 1.00 69.38 250 SER A O 1
ATOM 1947 N N . ASN A 1 251 ? 9.143 0.219 -41.496 1.00 75.50 251 ASN A N 1
ATOM 1948 C CA . ASN A 1 251 ? 9.962 1.006 -42.411 1.00 75.50 251 ASN A CA 1
ATOM 1949 C C . ASN A 1 251 ? 11.312 1.324 -41.753 1.00 75.50 251 ASN A C 1
ATOM 1951 O O . ASN A 1 251 ? 11.348 1.860 -40.640 1.00 75.50 251 ASN A O 1
ATOM 1955 N N . LEU A 1 252 ? 12.423 1.079 -42.452 1.00 80.31 252 LEU A N 1
ATOM 1956 C CA . LEU A 1 252 ? 13.770 1.433 -41.997 1.00 80.31 252 LEU A CA 1
ATOM 1957 C C . LEU A 1 252 ? 13.900 2.943 -41.766 1.00 80.31 252 LEU A C 1
ATOM 1959 O O . LEU A 1 252 ? 14.586 3.376 -40.842 1.00 80.31 252 LEU A O 1
ATOM 1963 N N . SER A 1 253 ? 13.208 3.755 -42.573 1.00 81.88 253 SER A N 1
ATOM 1964 C CA . SER A 1 253 ? 13.152 5.209 -42.392 1.00 81.88 253 SER A CA 1
ATOM 1965 C C . SER A 1 253 ? 12.544 5.627 -41.048 1.00 81.88 253 SER A C 1
ATOM 1967 O O . SER A 1 253 ? 13.017 6.599 -40.451 1.00 81.88 253 SER A O 1
ATOM 1969 N N . SER A 1 254 ? 11.537 4.901 -40.552 1.00 82.81 254 SER A N 1
ATOM 1970 C CA . SER A 1 254 ? 10.930 5.146 -39.238 1.00 82.81 254 SER A CA 1
ATOM 1971 C C . SER A 1 254 ? 11.880 4.724 -38.120 1.00 82.81 254 SER A C 1
ATOM 1973 O O . SER A 1 254 ? 12.195 5.547 -37.264 1.00 82.81 254 SER A O 1
ATOM 1975 N N . ALA A 1 255 ? 12.441 3.513 -38.206 1.00 84.25 255 ALA A N 1
ATOM 1976 C CA . ALA A 1 255 ? 13.408 3.008 -37.231 1.00 84.25 255 ALA A CA 1
ATOM 1977 C C . ALA A 1 255 ? 14.640 3.927 -37.107 1.00 84.25 255 ALA A C 1
ATOM 1979 O O . ALA A 1 255 ? 15.082 4.256 -36.006 1.00 84.25 255 ALA A O 1
ATOM 1980 N N . TYR A 1 256 ? 15.165 4.423 -38.234 1.00 83.38 256 TYR A N 1
ATOM 1981 C CA . TYR A 1 256 ? 16.266 5.387 -38.246 1.00 83.38 256 TYR A CA 1
ATOM 1982 C C . TYR A 1 256 ? 15.883 6.719 -37.590 1.00 83.38 256 TYR A C 1
ATOM 1984 O O . TYR A 1 256 ? 16.679 7.299 -36.850 1.00 83.38 256 TYR A O 1
ATOM 1992 N N . ARG A 1 257 ? 14.672 7.228 -37.853 1.00 85.50 257 ARG A N 1
ATOM 1993 C CA . ARG A 1 257 ? 14.195 8.489 -37.269 1.00 85.50 257 ARG A CA 1
ATOM 1994 C C . ARG A 1 257 ? 14.050 8.380 -35.756 1.00 85.50 257 ARG A C 1
ATOM 1996 O O . ARG A 1 257 ? 14.514 9.277 -35.059 1.00 85.50 257 ARG A O 1
ATOM 2003 N N . GLU A 1 258 ? 13.455 7.295 -35.283 1.00 87.75 258 GLU A N 1
ATOM 2004 C CA . GLU A 1 258 ? 13.260 7.015 -33.862 1.00 87.75 258 GLU A CA 1
ATOM 2005 C C . GLU A 1 258 ? 14.606 6.847 -33.145 1.00 87.75 258 GLU A C 1
ATOM 2007 O O . GLU A 1 258 ? 14.863 7.506 -32.134 1.00 87.75 258 GLU A O 1
ATOM 2012 N N . CYS A 1 259 ? 15.535 6.092 -33.740 1.00 86.88 259 CYS A N 1
ATOM 2013 C CA . CYS A 1 259 ? 16.901 5.978 -33.235 1.00 86.88 259 CYS A CA 1
ATOM 2014 C C . CYS A 1 259 ? 17.609 7.343 -33.179 1.00 86.88 259 CYS A C 1
ATOM 2016 O O . CYS A 1 259 ? 18.266 7.661 -32.189 1.00 86.88 259 CYS A O 1
ATOM 2018 N N . LYS A 1 260 ? 17.455 8.186 -34.212 1.00 86.75 260 LYS A N 1
ATOM 2019 C CA . LYS A 1 260 ? 18.030 9.541 -34.244 1.00 86.75 260 LYS A CA 1
ATOM 2020 C C . LYS A 1 260 ? 17.430 10.455 -33.170 1.00 86.75 260 LYS A C 1
ATOM 2022 O O . LYS A 1 260 ? 18.133 11.332 -32.675 1.00 86.75 260 LYS A O 1
ATOM 2027 N N . SER A 1 261 ? 16.158 10.276 -32.813 1.00 89.44 261 SER A N 1
ATOM 2028 C CA . SER A 1 261 ? 15.518 11.011 -31.714 1.00 89.44 261 SER A CA 1
ATOM 2029 C C . SER A 1 261 ? 15.861 10.479 -30.319 1.00 89.44 261 SER A C 1
ATOM 2031 O O . SER A 1 261 ? 15.448 11.089 -29.340 1.00 89.44 261 SER A O 1
ATOM 2033 N N . GLY A 1 262 ? 16.620 9.382 -30.214 1.00 89.25 262 GLY A N 1
ATOM 2034 C CA . GLY A 1 262 ? 16.963 8.758 -28.934 1.00 89.25 262 GLY A CA 1
ATOM 2035 C C . GLY A 1 262 ? 15.854 7.876 -28.356 1.00 89.25 262 GLY A C 1
ATOM 2036 O O . GLY A 1 262 ? 15.824 7.672 -27.145 1.00 89.25 262 GLY A O 1
ATOM 2037 N N . ALA A 1 263 ? 14.947 7.374 -29.200 1.00 90.12 263 ALA A N 1
ATOM 2038 C CA . ALA A 1 263 ? 13.926 6.411 -28.798 1.00 90.12 263 ALA A CA 1
ATOM 2039 C C . ALA A 1 263 ? 14.567 5.121 -28.269 1.00 90.12 263 ALA A C 1
ATOM 2041 O O . ALA A 1 263 ? 15.656 4.719 -28.699 1.00 90.12 263 ALA A O 1
ATOM 2042 N N . GLY A 1 264 ? 13.883 4.467 -27.333 1.00 87.00 264 GLY A N 1
ATOM 2043 C CA . GLY A 1 264 ? 14.355 3.210 -26.761 1.00 87.00 264 GLY A CA 1
ATOM 2044 C C . GLY A 1 264 ? 14.320 2.077 -27.786 1.00 87.00 264 GLY A C 1
ATOM 2045 O O . GLY A 1 264 ? 13.511 2.078 -28.712 1.00 87.00 264 GLY A O 1
ATOM 2046 N N . LEU A 1 265 ? 15.152 1.050 -27.592 1.00 83.88 265 LEU A N 1
ATOM 2047 C CA . LEU A 1 265 ? 15.171 -0.115 -28.486 1.00 83.88 265 LEU A CA 1
ATOM 2048 C C . LEU A 1 265 ? 13.803 -0.820 -28.572 1.00 83.88 265 LEU A C 1
ATOM 2050 O O . LEU A 1 265 ? 13.461 -1.367 -29.616 1.00 83.88 265 LEU A O 1
ATOM 2054 N N . TRP A 1 266 ? 13.025 -0.771 -27.486 1.00 84.12 266 TRP A N 1
ATOM 2055 C CA . TRP A 1 266 ? 11.658 -1.291 -27.422 1.00 84.12 266 TRP A CA 1
ATOM 2056 C C . TRP A 1 266 ? 10.735 -0.665 -28.474 1.00 84.12 266 TRP A C 1
ATOM 2058 O O . TRP A 1 266 ? 9.993 -1.380 -29.144 1.00 84.12 266 TRP A O 1
ATOM 2068 N N . GLU A 1 267 ? 10.825 0.654 -28.644 1.00 84.88 267 GLU A N 1
ATOM 2069 C CA . GLU A 1 267 ? 10.015 1.433 -29.584 1.00 84.88 267 GLU A CA 1
ATOM 2070 C C . GLU A 1 267 ? 10.516 1.226 -31.017 1.00 84.88 267 GLU A C 1
ATOM 2072 O O . GLU A 1 267 ? 9.740 0.855 -31.894 1.00 84.88 267 GLU A O 1
ATOM 2077 N N . VAL A 1 268 ? 11.835 1.334 -31.220 1.00 85.81 268 VAL A N 1
ATOM 2078 C CA . VAL A 1 268 ? 12.479 1.210 -32.541 1.00 85.81 268 VAL A CA 1
ATOM 2079 C C . VAL A 1 268 ? 12.244 -0.165 -33.176 1.00 85.81 268 VAL A C 1
ATOM 2081 O O . VAL A 1 268 ? 12.053 -0.269 -34.390 1.00 85.81 268 VAL A O 1
ATOM 2084 N N . LEU A 1 269 ? 12.278 -1.233 -32.373 1.00 81.94 269 LEU A N 1
ATOM 2085 C CA . LEU A 1 269 ? 12.021 -2.600 -32.838 1.00 81.94 269 LEU A CA 1
ATOM 2086 C C . LEU A 1 269 ? 10.536 -2.996 -32.774 1.00 81.94 269 LEU A C 1
ATOM 2088 O O . LEU A 1 269 ? 10.203 -4.088 -33.232 1.00 81.94 269 LEU A O 1
ATOM 2092 N N . GLN A 1 270 ? 9.659 -2.133 -32.244 1.00 81.25 270 GLN A N 1
ATOM 2093 C CA . GLN A 1 270 ? 8.221 -2.390 -32.072 1.00 81.25 270 GLN A CA 1
ATOM 2094 C C . GLN A 1 270 ? 7.937 -3.710 -31.334 1.00 81.25 270 GLN A C 1
ATOM 2096 O O . GLN A 1 270 ? 7.161 -4.565 -31.786 1.00 81.25 270 GLN A O 1
ATOM 2101 N N . LEU A 1 271 ? 8.623 -3.892 -30.198 1.00 80.56 271 LEU A N 1
ATOM 2102 C CA . LEU A 1 271 ? 8.565 -5.120 -29.393 1.00 80.56 271 LEU A CA 1
ATOM 2103 C C . LEU A 1 271 ? 7.220 -5.309 -28.682 1.00 80.56 271 LEU A C 1
ATOM 2105 O O . LEU A 1 271 ? 6.903 -6.424 -28.282 1.00 80.56 271 LEU A O 1
ATOM 2109 N N . ASP A 1 272 ? 6.403 -4.258 -28.592 1.00 76.56 272 ASP A N 1
ATOM 2110 C CA . ASP A 1 272 ? 5.023 -4.299 -28.094 1.00 76.56 272 ASP A CA 1
ATOM 2111 C C . ASP A 1 272 ? 4.154 -5.312 -28.851 1.00 76.56 272 ASP A C 1
ATOM 2113 O O . ASP A 1 272 ? 3.278 -5.950 -28.274 1.00 76.56 272 ASP A O 1
ATOM 2117 N N . SER A 1 273 ? 4.425 -5.493 -30.146 1.00 72.44 273 SER A N 1
ATOM 2118 C CA . SER A 1 273 ? 3.653 -6.388 -31.008 1.00 72.44 273 SER A CA 1
ATOM 2119 C C . SER A 1 273 ? 4.173 -7.830 -31.049 1.00 72.44 273 SER A C 1
ATOM 2121 O O . SER A 1 273 ? 3.429 -8.735 -31.428 1.00 72.44 273 SER A O 1
ATOM 2123 N N . SER A 1 274 ? 5.438 -8.059 -30.681 1.00 74.06 274 SER A N 1
ATOM 2124 C CA . SER A 1 274 ? 6.070 -9.387 -30.662 1.00 74.06 274 SER A CA 1
ATOM 2125 C C . SER A 1 274 ? 6.149 -10.000 -29.263 1.00 74.06 274 SER A C 1
ATOM 2127 O O . SER A 1 274 ? 6.232 -11.223 -29.145 1.00 74.06 274 SER A O 1
ATOM 2129 N N . TYR A 1 275 ? 6.109 -9.175 -28.214 1.00 78.25 275 TYR A N 1
ATOM 2130 C CA . TYR A 1 275 ? 6.157 -9.589 -26.819 1.00 78.25 275 TYR A CA 1
ATOM 2131 C C . TYR A 1 275 ? 5.010 -8.944 -26.032 1.00 78.25 275 TYR A C 1
ATOM 2133 O O . TYR A 1 275 ? 5.053 -7.761 -25.695 1.00 78.25 275 TYR A O 1
ATOM 2141 N N . ASP A 1 276 ? 3.992 -9.744 -25.706 1.00 81.75 276 ASP A N 1
ATOM 2142 C CA . ASP A 1 276 ? 2.836 -9.300 -24.923 1.00 81.75 276 ASP A CA 1
ATOM 2143 C C . ASP A 1 276 ? 3.232 -9.110 -23.449 1.00 81.75 276 ASP A C 1
ATOM 2145 O O . ASP A 1 276 ? 3.198 -10.036 -22.629 1.00 81.75 276 ASP A O 1
ATOM 2149 N N . LEU A 1 277 ? 3.655 -7.890 -23.113 1.00 81.00 277 LEU A N 1
ATOM 2150 C CA . LEU A 1 277 ? 4.019 -7.517 -21.749 1.00 81.00 277 LEU A CA 1
ATOM 2151 C C . LEU A 1 277 ? 2.806 -7.591 -20.806 1.00 81.00 277 LEU A C 1
ATOM 2153 O O . LEU A 1 277 ? 2.964 -7.963 -19.641 1.00 81.00 277 LEU A O 1
ATOM 2157 N N . ASP A 1 278 ? 1.600 -7.312 -21.306 1.00 81.81 278 ASP A N 1
ATOM 2158 C CA . ASP A 1 278 ? 0.369 -7.335 -20.517 1.00 81.81 278 ASP A CA 1
ATOM 2159 C C . ASP A 1 278 ? 0.038 -8.755 -20.052 1.00 81.81 278 ASP A C 1
ATOM 2161 O O . ASP A 1 278 ? -0.378 -8.947 -18.909 1.00 81.81 278 ASP A O 1
ATOM 2165 N N . GLU A 1 279 ? 0.278 -9.778 -20.879 1.00 83.00 279 GLU A N 1
ATOM 2166 C CA . GLU A 1 279 ? 0.125 -11.183 -20.492 1.00 83.00 279 GLU A CA 1
ATOM 2167 C C . GLU A 1 279 ? 1.086 -11.599 -19.366 1.00 83.00 279 GLU A C 1
ATOM 2169 O O . GLU A 1 279 ? 0.726 -12.389 -18.473 1.00 83.00 279 GLU A O 1
ATOM 2174 N N . HIS A 1 280 ? 2.302 -11.055 -19.399 1.00 79.50 280 HIS A N 1
ATOM 2175 C CA . HIS A 1 280 ? 3.336 -11.311 -18.404 1.00 79.50 280 HIS A CA 1
ATOM 2176 C C . HIS A 1 280 ? 3.114 -10.498 -17.127 1.00 79.50 280 HIS A C 1
ATOM 2178 O O . HIS A 1 280 ? 3.453 -10.981 -16.059 1.00 79.50 280 HIS A O 1
ATOM 2184 N N . LEU A 1 281 ? 2.477 -9.326 -17.181 1.00 81.31 281 LEU A N 1
ATOM 2185 C CA . LEU A 1 281 ? 2.244 -8.466 -16.014 1.00 81.31 281 LEU A CA 1
ATOM 2186 C C . LEU A 1 281 ? 0.832 -8.575 -15.416 1.00 81.31 281 LEU A C 1
ATOM 2188 O O . LEU A 1 281 ? 0.488 -7.804 -14.516 1.00 81.31 281 LEU A O 1
ATOM 2192 N N . LYS A 1 282 ? 0.010 -9.546 -15.847 1.00 83.44 282 LYS A N 1
ATOM 2193 C CA . LYS A 1 282 ? -1.337 -9.769 -15.284 1.00 83.44 282 LYS A CA 1
ATOM 2194 C C . LYS A 1 282 ? -1.281 -9.890 -13.760 1.00 83.44 282 LYS A C 1
ATOM 2196 O O . LYS A 1 282 ? -0.862 -10.915 -13.225 1.00 83.44 282 LYS A O 1
ATOM 2201 N N . THR A 1 283 ? -1.804 -8.880 -13.064 1.00 76.06 283 THR A N 1
ATOM 2202 C CA . THR A 1 283 ? -1.806 -8.771 -11.595 1.00 76.06 283 THR A CA 1
ATOM 2203 C C . THR A 1 283 ? -2.238 -10.060 -10.878 1.00 76.06 283 THR A C 1
ATOM 2205 O O . THR A 1 283 ? -1.525 -10.474 -9.961 1.00 76.06 283 THR A O 1
ATOM 2208 N N . PRO A 1 284 ? -3.305 -10.774 -11.309 1.00 78.50 284 PRO A N 1
ATOM 2209 C CA . PRO A 1 284 ? -3.748 -11.994 -10.634 1.00 78.50 284 PRO A CA 1
ATOM 2210 C C . PRO A 1 284 ? -2.701 -13.116 -10.592 1.00 78.50 284 PRO A C 1
ATOM 2212 O O . PRO A 1 284 ? -2.724 -13.909 -9.658 1.00 78.50 284 PRO A O 1
ATOM 2215 N N . LYS A 1 285 ? -1.759 -13.190 -11.550 1.00 77.94 285 LYS A N 1
ATOM 2216 C CA . LYS A 1 285 ? -0.694 -14.217 -11.542 1.00 77.94 285 LYS A CA 1
ATOM 2217 C C . LYS A 1 285 ? 0.222 -14.096 -10.322 1.00 77.94 285 LYS A C 1
ATOM 2219 O O . LYS A 1 285 ? 0.797 -15.094 -9.890 1.00 77.94 285 LYS A O 1
ATOM 2224 N N . TYR A 1 286 ? 0.365 -12.889 -9.780 1.00 79.19 286 TYR A N 1
ATOM 2225 C CA . TYR A 1 286 ? 1.337 -12.591 -8.729 1.00 79.19 286 TYR A CA 1
ATOM 2226 C C . TYR A 1 286 ? 0.674 -12.248 -7.399 1.00 79.19 286 TYR A C 1
ATOM 2228 O O . TYR A 1 286 ? 1.234 -12.545 -6.350 1.00 79.19 286 TYR A O 1
ATOM 2236 N N . THR A 1 287 ? -0.539 -11.691 -7.426 1.00 81.19 287 THR A N 1
ATOM 2237 C CA . THR A 1 287 ? -1.251 -11.264 -6.217 1.00 81.19 287 THR A CA 1
ATOM 2238 C C . THR A 1 287 ? -2.284 -12.267 -5.710 1.00 81.19 287 THR A C 1
ATOM 2240 O O . THR A 1 287 ? -2.856 -12.028 -4.650 1.00 81.19 287 THR A O 1
ATOM 2243 N N . ALA A 1 288 ? -2.528 -13.388 -6.402 1.00 83.19 288 ALA A N 1
ATOM 2244 C CA . ALA A 1 288 ? -3.522 -14.379 -5.973 1.00 83.19 288 ALA A CA 1
ATOM 2245 C C . ALA A 1 288 ? -3.254 -14.920 -4.560 1.00 83.19 288 ALA A C 1
ATOM 2247 O O . ALA A 1 288 ? -4.173 -14.979 -3.745 1.00 83.19 288 ALA A O 1
ATOM 2248 N N . ASP A 1 289 ? -2.001 -15.261 -4.245 1.00 81.31 289 ASP A N 1
ATOM 2249 C CA . ASP A 1 289 ? -1.627 -15.769 -2.918 1.00 81.31 289 ASP A CA 1
ATOM 2250 C C . ASP A 1 289 ? -1.825 -14.701 -1.832 1.00 81.31 289 ASP A C 1
ATOM 2252 O O . ASP A 1 289 ? -2.383 -14.987 -0.771 1.00 81.31 289 ASP A O 1
ATOM 2256 N N . PHE A 1 290 ? -1.456 -13.453 -2.138 1.00 83.12 290 PHE A N 1
ATOM 2257 C CA . PHE A 1 290 ? -1.675 -12.298 -1.268 1.00 83.12 290 PHE A CA 1
ATOM 2258 C C . PHE A 1 290 ? -3.172 -12.065 -1.009 1.00 83.12 290 PHE A C 1
ATOM 2260 O O . PHE A 1 290 ? -3.598 -11.956 0.140 1.00 83.12 290 PHE A O 1
ATOM 2267 N N . GLN A 1 291 ? -3.991 -12.039 -2.066 1.00 82.19 291 GLN A N 1
ATOM 2268 C CA . GLN A 1 291 ? -5.441 -11.842 -1.972 1.00 82.19 291 GLN A CA 1
ATOM 2269 C C . GLN A 1 291 ? -6.116 -12.977 -1.204 1.00 82.19 291 GLN A C 1
ATOM 2271 O O . GLN A 1 291 ? -6.987 -12.724 -0.372 1.00 82.19 291 GLN A O 1
ATOM 2276 N N . LYS A 1 292 ? -5.694 -14.221 -1.443 1.00 84.25 292 LYS A N 1
ATOM 2277 C CA . LYS A 1 292 ? -6.197 -15.389 -0.724 1.00 84.25 292 LYS A CA 1
ATOM 2278 C C . LYS A 1 292 ? -5.870 -15.304 0.764 1.00 84.25 292 LYS A C 1
ATOM 2280 O O . LYS A 1 292 ? -6.769 -15.459 1.583 1.00 84.25 292 LYS A O 1
ATOM 2285 N N . ARG A 1 293 ? -4.620 -15.000 1.130 1.00 81.06 293 ARG A N 1
ATOM 2286 C CA . ARG A 1 293 ? -4.209 -14.884 2.539 1.00 81.06 293 ARG A CA 1
ATOM 2287 C C . ARG A 1 293 ? -4.925 -13.735 3.252 1.00 81.06 293 ARG A C 1
ATOM 2289 O O . ARG A 1 293 ? -5.339 -13.899 4.398 1.00 81.06 293 ARG A O 1
ATOM 2296 N N . LEU A 1 294 ? -5.118 -12.606 2.568 1.00 79.88 294 LEU A N 1
ATOM 2297 C CA . LEU A 1 294 ? -5.900 -11.484 3.083 1.00 79.88 294 LEU A CA 1
ATOM 2298 C C . LEU A 1 294 ? -7.378 -11.866 3.291 1.00 79.88 294 LEU A C 1
ATOM 2300 O O . LEU A 1 294 ? -7.958 -11.532 4.321 1.00 79.88 294 LEU A O 1
ATOM 2304 N N . GLY A 1 295 ? -7.978 -12.602 2.350 1.00 76.69 295 GLY A N 1
ATOM 2305 C CA . GLY A 1 295 ? -9.368 -13.065 2.436 1.00 76.69 295 GLY A CA 1
ATOM 2306 C C . GLY A 1 295 ? -9.607 -14.136 3.508 1.00 76.69 295 GLY A C 1
ATOM 2307 O O . GLY A 1 295 ? -10.608 -14.082 4.227 1.00 76.69 295 GLY A O 1
ATOM 2308 N N . ASP A 1 296 ? -8.669 -15.073 3.660 1.00 79.19 296 ASP A N 1
ATOM 2309 C CA . ASP A 1 296 ? -8.731 -16.164 4.641 1.00 79.19 296 ASP A CA 1
ATOM 2310 C C . ASP A 1 296 ? -8.464 -15.676 6.079 1.00 79.19 296 ASP A C 1
ATOM 2312 O O . ASP A 1 296 ? -8.766 -16.377 7.055 1.00 79.19 296 ASP A O 1
ATOM 2316 N N . PHE A 1 297 ? -7.947 -14.452 6.248 1.00 76.25 297 PHE A N 1
ATOM 2317 C CA . PHE A 1 297 ? -7.677 -13.890 7.563 1.00 76.25 297 PHE A CA 1
ATOM 2318 C C . PHE A 1 297 ? -8.945 -13.811 8.424 1.00 76.25 297 PHE A C 1
ATOM 2320 O O . PHE A 1 297 ? -9.962 -13.189 8.087 1.00 76.25 297 PHE A O 1
ATOM 2327 N N . THR A 1 298 ? -8.862 -14.455 9.585 1.00 70.00 298 THR A N 1
ATOM 2328 C CA . THR A 1 298 ? -9.904 -14.476 10.608 1.00 70.00 298 THR A CA 1
ATOM 2329 C C . THR A 1 298 ? -9.250 -14.191 11.955 1.00 70.00 298 THR A C 1
ATOM 2331 O O . THR A 1 298 ? -8.668 -15.083 12.575 1.00 70.00 298 THR A O 1
ATOM 2334 N N . ALA A 1 299 ? -9.346 -12.944 12.420 1.00 66.31 299 ALA A N 1
ATOM 2335 C CA . ALA A 1 299 ? -8.902 -12.558 13.753 1.00 66.31 299 ALA A CA 1
ATOM 2336 C C . ALA A 1 299 ? -9.831 -13.168 14.813 1.00 66.31 299 ALA A C 1
ATOM 2338 O O . ALA A 1 299 ? -10.874 -12.608 15.150 1.00 66.31 299 ALA A O 1
ATOM 2339 N N . LYS A 1 300 ? -9.468 -14.334 15.352 1.00 66.69 300 LYS A N 1
ATOM 2340 C CA . LYS A 1 300 ? -10.134 -14.874 16.540 1.00 66.69 300 LYS A CA 1
ATOM 2341 C C . LYS A 1 300 ? -9.648 -14.092 17.761 1.00 66.69 300 LYS A C 1
ATOM 2343 O O . LYS A 1 300 ? -8.625 -14.431 18.346 1.00 66.69 300 LYS A O 1
ATOM 2348 N N . LEU A 1 301 ? -10.399 -13.063 18.149 1.00 67.50 301 LEU A N 1
ATOM 2349 C CA . LEU A 1 301 ? -10.148 -12.232 19.340 1.00 67.50 301 LEU A CA 1
ATOM 2350 C C . LEU A 1 301 ? -10.387 -12.981 20.671 1.00 67.50 301 LEU A C 1
ATOM 2352 O O . LEU A 1 301 ? -10.263 -12.395 21.741 1.00 67.50 301 LEU A O 1
ATOM 2356 N N . GLY A 1 302 ? -10.694 -14.281 20.606 1.00 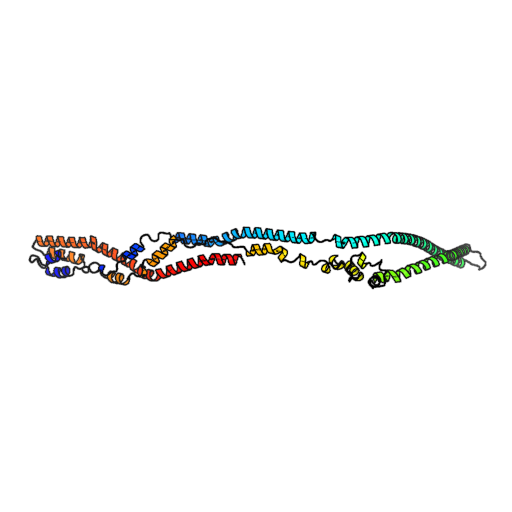65.69 302 GLY A N 1
ATOM 2357 C CA . GLY A 1 302 ? -11.052 -15.116 21.749 1.00 65.69 302 GLY A CA 1
ATOM 2358 C C . GLY A 1 302 ? -12.517 -14.962 22.159 1.00 65.69 302 GLY A C 1
ATOM 2359 O O . GLY A 1 302 ? -13.265 -14.166 21.590 1.00 65.69 302 GLY A O 1
ATOM 2360 N N . ASP A 1 303 ? -12.926 -15.748 23.154 1.00 68.75 303 ASP A N 1
ATOM 2361 C CA . ASP A 1 303 ? -14.250 -15.634 23.764 1.00 68.75 303 ASP A CA 1
ATOM 2362 C C . ASP A 1 303 ? -14.274 -14.394 24.666 1.00 68.75 303 ASP A C 1
ATOM 2364 O O . ASP A 1 303 ? -13.861 -14.446 25.828 1.00 68.75 303 ASP A O 1
ATOM 2368 N N . VAL A 1 304 ? -14.746 -13.260 24.140 1.00 74.31 304 VAL A N 1
ATOM 2369 C CA . VAL A 1 304 ? -14.961 -12.064 24.962 1.00 74.31 304 VAL A CA 1
ATOM 2370 C C . VAL A 1 304 ? -16.103 -12.347 25.936 1.00 74.31 304 VAL A C 1
ATOM 2372 O O . VAL A 1 304 ? -17.268 -12.394 25.546 1.00 74.31 304 VAL A O 1
ATOM 2375 N N . ARG A 1 305 ? -15.763 -12.530 27.214 1.00 79.44 305 ARG A N 1
ATOM 2376 C CA . ARG A 1 305 ? -16.720 -12.665 28.318 1.00 79.44 305 ARG A CA 1
ATOM 2377 C C . ARG A 1 305 ? -16.641 -11.439 29.215 1.00 79.44 305 ARG A C 1
ATOM 2379 O O . ARG A 1 305 ? -15.649 -11.234 29.907 1.00 79.44 305 ARG A O 1
ATOM 2386 N N . LEU A 1 306 ? -17.697 -10.637 29.199 1.00 83.38 306 LEU A N 1
ATOM 2387 C CA . LEU A 1 306 ? -17.868 -9.449 30.032 1.00 83.38 306 LEU A CA 1
ATOM 2388 C C . LEU A 1 306 ? -18.484 -9.804 31.388 1.00 83.38 306 LEU A C 1
ATOM 2390 O O . LEU A 1 306 ? -18.141 -9.186 32.394 1.00 83.38 306 LEU A O 1
ATOM 2394 N N . LEU A 1 307 ? -19.380 -10.796 31.426 1.00 86.50 307 LEU A N 1
ATOM 2395 C CA . LEU A 1 307 ? -19.976 -11.299 32.662 1.00 86.50 307 LEU A CA 1
ATOM 2396 C C . LEU A 1 307 ? -19.697 -12.793 32.812 1.00 86.50 307 LEU A C 1
ATOM 2398 O O . LEU A 1 307 ? -20.036 -13.603 31.951 1.00 86.50 307 LEU A O 1
ATOM 2402 N N . ARG A 1 308 ? -19.094 -13.170 33.942 1.00 84.31 308 ARG A N 1
ATOM 2403 C CA . ARG A 1 308 ? -18.827 -14.578 34.246 1.00 84.31 308 ARG A CA 1
ATOM 2404 C C . ARG A 1 308 ? -20.123 -15.356 34.489 1.00 84.31 308 ARG A C 1
ATOM 2406 O O . ARG A 1 308 ? -21.153 -14.787 34.860 1.00 84.31 308 ARG A O 1
ATOM 2413 N N . SER A 1 309 ? -20.051 -16.674 34.321 1.00 86.44 309 SER A N 1
ATOM 2414 C CA . SER A 1 309 ? -21.159 -17.609 34.550 1.00 86.44 309 SER A CA 1
ATOM 2415 C C . SER A 1 309 ? -21.780 -17.460 35.936 1.00 86.44 309 SER A C 1
ATOM 2417 O O . SER A 1 309 ? -23.002 -17.478 36.060 1.00 86.44 309 SER A O 1
ATOM 2419 N N . GLU A 1 310 ? -20.953 -17.256 36.960 1.00 86.12 310 GLU A N 1
ATOM 2420 C CA . GLU A 1 310 ? -21.387 -17.172 38.355 1.00 86.12 310 GLU A CA 1
ATOM 2421 C C . GLU A 1 310 ? -22.201 -15.894 38.590 1.00 86.12 310 GLU A C 1
ATOM 2423 O O . GLU A 1 310 ? -23.324 -15.952 39.085 1.00 86.12 310 GLU A O 1
ATOM 2428 N N . GLY A 1 311 ? -21.699 -14.745 38.123 1.00 87.50 311 GLY A N 1
ATOM 2429 C CA . GLY A 1 311 ? -22.417 -13.472 38.205 1.00 87.50 311 GLY A CA 1
ATOM 2430 C C . GLY A 1 311 ? -23.718 -13.471 37.405 1.00 87.50 311 GLY A C 1
ATOM 2431 O O . GLY A 1 311 ? -24.721 -12.906 37.843 1.00 87.50 311 GLY A O 1
ATOM 2432 N N . ARG A 1 312 ? -23.737 -14.145 36.249 1.00 89.12 312 ARG A N 1
ATOM 2433 C CA . ARG A 1 312 ? -24.960 -14.344 35.463 1.00 89.12 312 ARG A CA 1
ATOM 2434 C C . ARG A 1 312 ? -25.994 -15.153 36.238 1.00 89.12 312 ARG A C 1
ATOM 2436 O O . ARG A 1 312 ? -27.153 -14.751 36.302 1.00 89.12 312 ARG A O 1
ATOM 2443 N N . GLN A 1 313 ? -25.572 -16.254 36.850 1.00 89.56 313 GLN A N 1
ATOM 2444 C CA . GLN A 1 313 ? -26.444 -17.110 37.643 1.00 89.56 313 GLN A CA 1
ATOM 2445 C C . GLN A 1 313 ? -26.968 -16.396 38.896 1.00 89.56 313 GLN A C 1
ATOM 2447 O O . GLN A 1 313 ? -28.148 -16.535 39.224 1.00 89.56 313 GLN A O 1
ATOM 2452 N N . ASP A 1 314 ? -26.138 -15.587 39.558 1.00 89.81 314 ASP A N 1
ATOM 2453 C CA . ASP A 1 314 ? -26.543 -14.764 40.702 1.00 89.81 314 ASP A CA 1
ATOM 2454 C C . ASP A 1 314 ? -27.637 -13.763 40.296 1.00 89.81 314 ASP A C 1
ATOM 2456 O O . ASP A 1 314 ? -28.679 -13.678 40.949 1.00 89.81 314 ASP A O 1
ATOM 2460 N N . LEU A 1 315 ? -27.454 -13.061 39.171 1.00 89.62 315 LEU A N 1
ATOM 2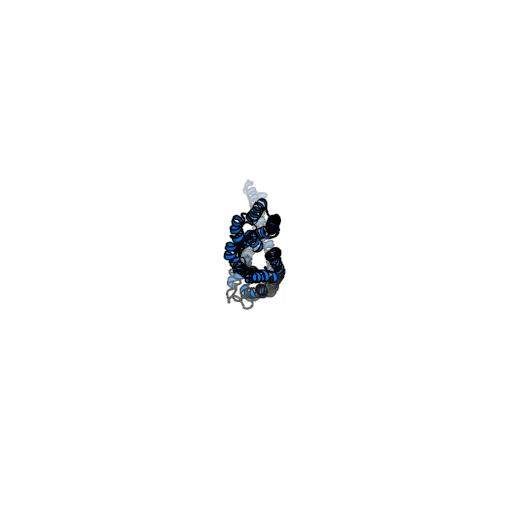461 C CA . LEU A 1 315 ? -28.451 -12.138 38.621 1.00 89.62 315 LEU A CA 1
ATOM 2462 C C . LEU A 1 315 ? -29.753 -12.852 38.229 1.00 89.62 315 LEU A C 1
ATOM 2464 O O . LEU A 1 315 ? -30.843 -12.379 38.553 1.00 89.62 315 LEU A O 1
ATOM 2468 N N . GLU A 1 316 ? -29.670 -14.004 37.566 1.00 90.31 316 GLU A N 1
ATOM 2469 C CA . GLU A 1 316 ? -30.852 -14.790 37.198 1.00 90.31 316 GLU A CA 1
ATOM 2470 C C . GLU A 1 316 ? -31.616 -15.300 38.422 1.00 90.31 316 GLU A C 1
ATOM 2472 O O . GLU A 1 316 ? -32.847 -15.250 38.443 1.00 90.31 316 GLU A O 1
ATOM 2477 N N . THR A 1 317 ? -30.902 -15.752 39.453 1.00 89.19 317 THR A N 1
ATOM 2478 C CA . THR A 1 317 ? -31.504 -16.200 40.716 1.00 89.19 317 THR A CA 1
ATOM 2479 C C . THR A 1 317 ? -32.181 -15.031 41.424 1.00 89.19 317 THR A C 1
ATOM 2481 O O . THR A 1 317 ? -33.311 -15.157 41.892 1.00 89.19 317 THR A O 1
ATOM 2484 N N . PHE A 1 318 ? -31.553 -13.855 41.410 1.00 87.38 318 PHE A N 1
ATOM 2485 C CA . PHE A 1 318 ? -32.122 -12.634 41.964 1.00 87.38 318 PHE A CA 1
ATOM 2486 C C . PHE A 1 318 ? -33.402 -12.202 41.233 1.00 87.38 318 PHE A C 1
ATOM 2488 O O . PHE A 1 318 ? -34.410 -11.903 41.873 1.00 87.38 318 PHE A O 1
ATOM 2495 N N . ALA A 1 319 ? -33.418 -12.267 39.899 1.00 89.25 319 ALA A N 1
ATOM 2496 C CA . ALA A 1 319 ? -34.600 -11.979 39.083 1.00 89.25 319 ALA A CA 1
ATOM 2497 C C . ALA A 1 319 ? -35.750 -12.988 39.281 1.00 89.25 319 ALA A C 1
ATOM 2499 O O . ALA A 1 319 ? -36.904 -12.674 38.985 1.00 89.25 319 ALA A O 1
ATOM 2500 N N . ARG A 1 320 ? -35.444 -14.200 39.764 1.00 89.31 320 ARG A N 1
ATOM 2501 C CA . ARG A 1 320 ? -36.411 -15.267 40.078 1.00 89.31 320 ARG A CA 1
ATOM 2502 C C . ARG A 1 320 ? -36.764 -15.353 41.568 1.00 89.31 320 ARG A C 1
ATOM 2504 O O . ARG A 1 320 ? -37.560 -16.207 41.939 1.00 89.31 320 ARG A O 1
ATOM 2511 N N . SER A 1 321 ? -36.191 -14.493 42.412 1.00 89.19 321 SER A N 1
ATOM 2512 C CA . SER A 1 321 ? -36.376 -14.538 43.870 1.00 89.19 321 SER A CA 1
ATOM 2513 C C . SER A 1 321 ? -37.795 -14.188 44.333 1.00 89.19 321 SER A C 1
ATOM 2515 O O . SER A 1 321 ? -38.148 -14.499 45.468 1.00 89.19 321 SER A O 1
ATOM 2517 N N . GLY A 1 322 ? -38.598 -13.543 43.477 1.00 87.62 322 GLY A N 1
ATOM 2518 C CA . GLY A 1 322 ? -39.942 -13.065 43.817 1.00 87.62 322 GLY A CA 1
ATOM 2519 C C . GLY A 1 322 ? -39.937 -11.823 44.712 1.00 87.62 322 GLY A C 1
ATOM 2520 O O . GLY A 1 322 ? -40.958 -11.493 45.307 1.00 87.62 322 GLY A O 1
ATOM 2521 N N . VAL A 1 323 ? -38.798 -11.128 44.833 1.00 89.12 323 VAL A N 1
ATOM 2522 C CA . VAL A 1 323 ? -38.691 -9.877 45.604 1.00 89.12 323 VAL A CA 1
ATOM 2523 C C . VAL A 1 323 ? -39.624 -8.785 45.066 1.00 89.12 323 VAL A C 1
ATOM 2525 O O . VAL A 1 323 ? -40.139 -7.981 45.831 1.00 89.12 323 VAL A O 1
ATOM 2528 N N . ASP A 1 324 ? -39.894 -8.785 43.761 1.00 88.50 324 ASP A N 1
ATOM 2529 C CA . ASP A 1 324 ? -40.837 -7.890 43.088 1.00 88.50 324 ASP A CA 1
ATOM 2530 C C . ASP A 1 324 ? -42.311 -8.188 43.412 1.00 88.50 324 ASP A C 1
ATOM 2532 O O . ASP A 1 324 ? -43.158 -7.318 43.235 1.00 88.50 324 ASP A O 1
ATOM 2536 N N . GLU A 1 325 ? -42.614 -9.390 43.906 1.00 88.19 325 GLU A N 1
ATOM 2537 C CA . GLU A 1 325 ? -43.979 -9.878 44.153 1.00 88.19 325 GLU A CA 1
ATOM 2538 C C . GLU A 1 325 ? -44.426 -9.689 45.617 1.00 88.19 325 GLU A C 1
ATOM 2540 O O . GLU A 1 325 ? -45.559 -10.013 45.975 1.00 88.19 325 GLU A O 1
ATOM 2545 N N . VAL A 1 326 ? -43.554 -9.164 46.487 1.00 89.88 326 VAL A N 1
ATOM 2546 C CA . VAL A 1 326 ? -43.871 -8.912 47.900 1.00 89.88 326 VAL A CA 1
ATOM 2547 C C . VAL A 1 326 ? -44.836 -7.728 48.030 1.00 89.88 326 VAL A C 1
ATOM 2549 O O . VAL A 1 326 ? -44.572 -6.633 47.537 1.00 89.88 326 VAL A O 1
ATOM 2552 N N . ASP A 1 327 ? -45.932 -7.917 48.770 1.00 90.12 327 ASP A N 1
ATOM 2553 C CA . ASP A 1 327 ? -46.880 -6.843 49.098 1.00 90.12 327 ASP A CA 1
ATOM 2554 C C . ASP A 1 327 ? -46.309 -5.933 50.198 1.00 90.12 327 ASP A C 1
ATOM 2556 O O . ASP A 1 327 ? -46.654 -6.027 51.379 1.00 90.12 327 ASP A O 1
ATOM 2560 N N . TYR A 1 328 ? -45.393 -5.046 49.802 1.00 90.62 328 TYR A N 1
ATOM 2561 C CA . TYR A 1 328 ? -44.797 -4.043 50.686 1.00 90.62 328 TYR A CA 1
ATOM 2562 C C . TYR A 1 328 ? -45.831 -3.055 51.248 1.00 90.62 328 TYR A C 1
ATOM 2564 O O . TYR A 1 328 ? -45.590 -2.468 52.303 1.00 90.62 328 TYR A O 1
ATOM 2572 N N . GLY A 1 329 ? -46.977 -2.881 50.578 1.00 89.56 329 GLY A N 1
ATOM 2573 C CA . GLY A 1 329 ? -48.066 -2.017 51.035 1.00 89.56 329 GLY A CA 1
ATOM 2574 C C . GLY A 1 329 ? -48.636 -2.496 52.368 1.00 89.56 329 GLY A C 1
ATOM 2575 O O . GLY A 1 329 ? -48.704 -1.718 53.317 1.00 89.56 329 GLY A O 1
ATOM 2576 N N . ARG A 1 330 ? -48.915 -3.800 52.493 1.00 89.25 330 ARG A N 1
ATOM 2577 C CA . ARG A 1 330 ? -49.379 -4.400 53.759 1.00 89.25 330 ARG A CA 1
ATOM 2578 C C . ARG A 1 330 ? -48.391 -4.243 54.907 1.00 89.25 330 ARG A C 1
ATOM 2580 O O . ARG A 1 330 ? -48.804 -3.970 56.030 1.00 89.25 330 ARG A O 1
ATOM 2587 N N . PHE A 1 331 ? -47.089 -4.381 54.641 1.00 89.81 331 PHE A N 1
ATOM 2588 C CA . PHE A 1 331 ? -46.069 -4.096 55.656 1.00 89.81 331 PHE A CA 1
ATOM 2589 C C . PHE A 1 331 ? -46.164 -2.634 56.111 1.00 89.81 331 PHE A C 1
ATOM 2591 O O . PHE A 1 331 ? -46.170 -2.360 57.307 1.00 89.81 331 PHE A O 1
ATOM 2598 N N . GLN A 1 332 ? -46.247 -1.687 55.171 1.00 90.25 332 GLN A N 1
ATOM 2599 C CA . GLN A 1 332 ? -46.315 -0.254 55.479 1.00 90.25 332 GLN A CA 1
ATOM 2600 C C . GLN A 1 332 ? -47.581 0.142 56.241 1.00 90.25 332 GLN A C 1
ATOM 2602 O O . GLN A 1 332 ? -47.531 1.072 57.043 1.00 90.25 332 GLN A O 1
ATOM 2607 N N . GLU A 1 333 ? -48.707 -0.527 55.998 1.00 90.06 333 GLU A N 1
ATOM 2608 C CA . GLU A 1 333 ? -49.944 -0.313 56.749 1.00 90.06 333 GLU A CA 1
ATOM 2609 C C . GLU A 1 333 ? -49.834 -0.829 58.184 1.00 90.06 333 GLU A C 1
ATOM 2611 O O . GLU A 1 333 ? -50.130 -0.083 59.116 1.00 90.06 333 GLU A O 1
ATOM 2616 N N . GLU A 1 334 ? -49.341 -2.054 58.378 1.00 89.44 334 GLU A N 1
ATOM 2617 C CA . GLU A 1 334 ? -49.261 -2.667 59.708 1.00 89.44 334 GLU A CA 1
ATOM 2618 C C . GLU A 1 334 ? -48.219 -1.979 60.607 1.00 89.44 334 GLU A C 1
ATOM 2620 O O . GLU A 1 334 ? -48.429 -1.824 61.807 1.00 89.44 334 GLU A O 1
ATOM 2625 N N . MET A 1 335 ? -47.129 -1.468 60.025 1.00 87.50 335 MET A N 1
ATOM 2626 C CA . MET A 1 335 ? -46.097 -0.720 60.757 1.00 87.50 335 MET A CA 1
ATOM 2627 C C . MET A 1 335 ? -46.558 0.660 61.256 1.00 87.50 335 MET A C 1
ATOM 2629 O O . MET A 1 335 ? -45.876 1.257 62.088 1.00 87.50 335 MET A O 1
ATOM 2633 N N . LYS A 1 336 ? -47.693 1.192 60.776 1.00 87.38 336 LYS A N 1
ATOM 2634 C CA . LYS A 1 336 ? -48.283 2.429 61.329 1.00 87.38 336 LYS A CA 1
ATOM 2635 C C . LYS A 1 336 ? -48.934 2.193 62.694 1.00 87.38 336 LYS A C 1
ATOM 2637 O O . LYS A 1 336 ? -49.159 3.157 63.425 1.00 87.38 336 LYS A O 1
ATOM 2642 N N . ASN A 1 337 ? -49.237 0.939 63.034 1.00 89.00 337 ASN A N 1
ATOM 2643 C CA . ASN A 1 337 ? -49.840 0.577 64.308 1.00 89.00 337 ASN A CA 1
ATOM 2644 C C . ASN A 1 337 ? -48.758 0.445 65.397 1.00 89.00 337 ASN A C 1
ATOM 2646 O O . ASN A 1 337 ? -47.696 -0.133 65.150 1.00 89.00 337 ASN A O 1
ATOM 2650 N N . PRO A 1 338 ? -49.000 0.943 66.623 1.00 85.75 338 PRO A N 1
ATOM 2651 C CA . PRO A 1 338 ? -48.071 0.741 67.731 1.00 85.75 338 PRO A CA 1
ATOM 2652 C C . PRO A 1 338 ? -47.984 -0.747 68.105 1.00 85.75 338 PRO A C 1
ATOM 2654 O O . PRO A 1 338 ? -48.965 -1.479 68.000 1.00 85.75 338 PRO A O 1
ATOM 2657 N N . VAL A 1 339 ? -46.835 -1.205 68.615 1.00 86.50 339 VAL A N 1
ATOM 2658 C CA . VAL A 1 339 ? -46.646 -2.618 69.019 1.00 86.50 339 VAL A CA 1
ATOM 2659 C C . VAL A 1 339 ? -47.679 -3.036 70.077 1.00 86.50 339 VAL A C 1
ATOM 2661 O O . VAL A 1 339 ? -48.272 -4.113 69.996 1.00 86.50 339 VAL A O 1
ATOM 2664 N N . VAL A 1 340 ? -47.963 -2.153 71.039 1.00 88.06 340 VAL A N 1
ATOM 2665 C CA . VAL A 1 340 ? -49.019 -2.330 72.045 1.00 88.06 340 VAL A CA 1
ATOM 2666 C C . VAL A 1 340 ? -49.971 -1.139 71.991 1.00 88.06 340 VAL A C 1
ATOM 2668 O O . VAL A 1 340 ? -49.542 0.006 72.105 1.00 88.06 340 VAL A O 1
ATOM 2671 N N . GLN A 1 341 ? -51.275 -1.403 71.874 1.00 85.56 341 GLN A N 1
ATOM 2672 C CA . GLN A 1 341 ? -52.302 -0.362 71.745 1.00 85.56 341 GLN A CA 1
ATOM 2673 C C . GLN A 1 341 ? -52.399 0.526 72.997 1.00 85.56 341 GLN A C 1
ATOM 2675 O O . GLN A 1 341 ? -52.680 1.721 72.922 1.00 85.56 341 GLN A O 1
ATOM 2680 N N . THR A 1 342 ? -52.177 -0.065 74.175 1.00 84.88 342 THR A N 1
ATOM 2681 C CA . THR A 1 342 ? -52.194 0.634 75.466 1.00 84.88 342 THR A CA 1
ATOM 2682 C C . THR A 1 342 ? -50.776 0.808 75.997 1.00 84.88 342 THR A C 1
ATOM 2684 O O . THR A 1 342 ? -50.045 -0.165 76.149 1.00 84.88 342 THR A O 1
ATOM 2687 N N . SER A 1 343 ? -50.413 2.035 76.382 1.00 86.75 343 SER A N 1
ATOM 2688 C CA . SER A 1 343 ? -49.119 2.333 77.011 1.00 86.75 343 SER A CA 1
ATOM 2689 C C . SER A 1 343 ? -48.905 1.501 78.286 1.00 86.75 343 SER A C 1
ATOM 2691 O O . SER A 1 343 ? -49.551 1.753 79.311 1.00 86.75 343 SER A O 1
ATOM 2693 N N . LEU A 1 344 ? -47.969 0.540 78.246 1.00 89.25 344 LEU A N 1
ATOM 2694 C CA . LEU A 1 344 ? -47.584 -0.248 79.424 1.00 89.25 344 LEU A CA 1
ATOM 2695 C C . LEU A 1 344 ? -47.057 0.639 80.566 1.00 89.25 344 LEU A C 1
ATOM 2697 O O . LEU A 1 344 ? -47.531 0.453 81.687 1.00 89.25 344 LEU A O 1
ATOM 2701 N N . PRO A 1 345 ? -46.194 1.654 80.326 1.00 90.56 345 PRO A N 1
ATOM 2702 C CA . PRO A 1 345 ? -45.797 2.623 81.353 1.00 90.56 345 PRO A CA 1
ATOM 2703 C C . PRO A 1 345 ? -46.980 3.378 81.964 1.00 90.56 345 PRO A C 1
ATOM 2705 O O . PRO A 1 345 ? -47.024 3.642 83.166 1.00 90.56 345 PRO A O 1
ATOM 2708 N N . GLY A 1 346 ? -47.962 3.744 81.134 1.00 89.38 346 GLY A N 1
ATOM 2709 C CA . GLY A 1 346 ? -49.183 4.412 81.579 1.00 89.38 346 GLY A CA 1
ATOM 2710 C C . GLY A 1 346 ? -50.061 3.527 82.466 1.00 89.38 346 GLY A C 1
ATOM 2711 O O . GLY A 1 346 ? -50.680 4.030 83.406 1.00 89.38 346 GLY A O 1
ATOM 2712 N N . LEU A 1 347 ? -50.107 2.220 82.194 1.00 89.69 347 LEU A N 1
ATOM 2713 C CA . LEU A 1 347 ? -50.811 1.242 83.023 1.00 89.69 347 LEU A CA 1
ATOM 2714 C C . LEU A 1 347 ? -50.033 0.925 84.310 1.00 89.69 347 LEU A C 1
ATOM 2716 O O . LEU A 1 347 ? -50.640 0.914 85.376 1.00 89.69 347 LEU A O 1
ATOM 2720 N N . ALA A 1 348 ? -48.711 0.751 84.237 1.00 90.88 348 ALA A N 1
ATOM 2721 C CA . ALA A 1 348 ? -47.849 0.478 85.389 1.00 90.88 348 ALA A CA 1
ATOM 2722 C C . ALA A 1 348 ? -47.926 1.593 86.445 1.00 90.88 348 ALA A C 1
ATOM 2724 O O . ALA A 1 348 ? -48.230 1.315 87.604 1.00 90.88 348 ALA A O 1
ATOM 2725 N N . ARG A 1 349 ? -47.798 2.863 86.028 1.00 92.12 349 ARG A N 1
ATOM 2726 C CA . ARG A 1 349 ? -47.961 4.028 86.921 1.00 92.12 349 ARG A CA 1
ATOM 2727 C C . ARG A 1 349 ? -49.348 4.105 87.560 1.00 92.12 349 ARG A C 1
ATOM 2729 O O . ARG A 1 349 ? -49.481 4.547 88.697 1.00 92.12 349 ARG A O 1
ATOM 2736 N N . ASN A 1 350 ? -50.389 3.668 86.848 1.00 89.62 350 ASN A N 1
ATOM 2737 C CA . ASN A 1 350 ? -51.741 3.614 87.403 1.00 89.62 350 ASN A CA 1
ATOM 2738 C C . ASN A 1 350 ? -51.851 2.542 88.503 1.00 89.62 350 ASN A C 1
ATOM 2740 O O . ASN A 1 350 ? -52.404 2.809 89.564 1.00 89.62 350 ASN A O 1
ATOM 2744 N N . LEU A 1 351 ? -51.270 1.353 88.289 1.00 89.50 351 LEU A N 1
ATOM 2745 C CA . LEU A 1 351 ? -51.230 0.293 89.305 1.00 89.50 351 LEU A CA 1
ATOM 2746 C C . LEU A 1 351 ? -50.423 0.708 90.551 1.00 89.50 351 LEU A C 1
ATOM 2748 O O . LEU A 1 351 ? -50.853 0.430 91.667 1.00 89.50 351 LEU A O 1
ATOM 2752 N N . GLU A 1 352 ? -49.307 1.423 90.380 1.00 90.94 352 GLU A N 1
ATOM 2753 C CA . GLU A 1 352 ? -48.518 2.010 91.480 1.00 90.94 352 GLU A CA 1
ATOM 2754 C C . GLU A 1 352 ? -49.300 3.090 92.249 1.00 90.94 352 GLU A C 1
ATOM 2756 O O . GLU A 1 352 ? -49.196 3.197 93.472 1.00 90.94 352 GLU A O 1
ATOM 2761 N N . GLY A 1 353 ? -50.113 3.890 91.552 1.00 89.31 353 GLY A N 1
ATOM 2762 C CA . GLY A 1 353 ? -51.028 4.848 92.177 1.00 89.31 353 GLY A CA 1
ATOM 2763 C C . GLY A 1 353 ? -52.119 4.154 92.997 1.00 89.31 353 GLY A C 1
ATOM 2764 O O . GLY A 1 353 ? -52.350 4.515 94.151 1.00 89.31 353 GLY A O 1
ATOM 2765 N N . LEU A 1 354 ? -52.738 3.108 92.437 1.00 87.31 354 LEU A N 1
ATOM 2766 C CA . LEU A 1 354 ? -53.749 2.291 93.115 1.00 87.31 354 LEU A CA 1
ATOM 2767 C C . LEU A 1 354 ? -53.184 1.568 94.341 1.00 87.31 354 LEU A C 1
ATOM 2769 O O . LEU A 1 354 ? -53.870 1.499 95.359 1.00 87.31 354 LEU A O 1
ATOM 2773 N N . GLN A 1 355 ? -51.939 1.082 94.273 1.00 88.81 355 GLN A N 1
ATOM 2774 C CA . GLN A 1 355 ? -51.229 0.466 95.398 1.00 88.81 355 GLN A CA 1
ATOM 2775 C C . GLN A 1 355 ? -51.218 1.384 96.626 1.00 88.81 355 GLN A C 1
ATOM 2777 O O . GLN A 1 355 ? -51.518 0.925 97.726 1.00 88.81 355 GLN A O 1
ATOM 2782 N N . LYS A 1 356 ? -50.888 2.671 96.449 1.00 87.19 356 LYS A N 1
ATOM 2783 C CA . LYS A 1 356 ? -50.778 3.644 97.553 1.00 87.19 356 LYS A CA 1
ATOM 2784 C C . LYS A 1 356 ? -52.107 3.899 98.272 1.00 87.19 356 LYS A C 1
ATOM 2786 O O . LYS A 1 356 ? -52.099 4.388 99.395 1.00 87.19 356 LYS A O 1
ATOM 2791 N N . MET A 1 357 ? -53.234 3.564 97.642 1.00 85.12 357 MET A N 1
ATOM 2792 C CA . MET A 1 357 ? -54.580 3.741 98.196 1.00 85.12 357 MET A CA 1
ATOM 2793 C C . MET A 1 357 ? -55.133 2.481 98.882 1.00 85.12 357 MET A C 1
ATOM 2795 O O . MET A 1 357 ? -56.206 2.537 99.484 1.00 85.12 357 MET A O 1
ATOM 2799 N N . GLN A 1 358 ? -54.437 1.341 98.805 1.00 86.38 358 GLN A N 1
ATOM 2800 C CA . GLN A 1 358 ? -54.923 0.087 99.385 1.00 86.38 358 GLN A CA 1
ATOM 2801 C C . GLN A 1 358 ? -54.651 0.007 100.890 1.00 86.38 358 GLN A C 1
ATOM 2803 O O . GLN A 1 358 ? -53.521 0.182 101.336 1.00 86.38 358 GLN A O 1
ATOM 2808 N N . ARG A 1 359 ? -55.672 -0.374 101.670 1.00 82.81 359 ARG A N 1
ATOM 2809 C CA . ARG A 1 359 ? -55.511 -0.741 103.093 1.00 82.81 359 ARG A CA 1
ATOM 2810 C C . ARG A 1 359 ? -55.053 -2.192 103.281 1.00 82.81 359 ARG A C 1
ATOM 2812 O O . ARG A 1 359 ? -54.485 -2.534 104.312 1.00 82.81 359 ARG A O 1
ATOM 2819 N N . ASN A 1 360 ? -55.300 -3.050 102.289 1.00 85.12 360 ASN A N 1
ATOM 2820 C CA . ASN A 1 360 ? -54.904 -4.454 102.306 1.00 85.12 360 ASN A CA 1
ATOM 2821 C C . ASN A 1 360 ? -53.473 -4.614 101.764 1.00 85.12 360 ASN A C 1
ATOM 2823 O O . ASN A 1 360 ? -53.235 -4.460 100.562 1.00 85.12 360 ASN A O 1
ATOM 2827 N N . SER A 1 361 ? -52.530 -4.970 102.641 1.00 84.50 361 SER A N 1
ATOM 2828 C CA . SER A 1 361 ? -51.107 -5.141 102.306 1.00 84.50 361 SER A CA 1
ATOM 2829 C C . SER A 1 361 ? -50.856 -6.206 101.231 1.00 84.50 361 SER A C 1
ATOM 2831 O O . SER A 1 361 ? -49.932 -6.070 100.429 1.00 84.50 361 SER A O 1
ATOM 2833 N N . THR A 1 362 ? -51.712 -7.229 101.148 1.00 86.56 362 THR A N 1
ATOM 2834 C CA . THR A 1 362 ? -51.601 -8.294 100.142 1.00 86.56 362 THR A CA 1
ATOM 2835 C C . THR A 1 362 ? -51.980 -7.783 98.751 1.00 86.56 362 THR A C 1
ATOM 2837 O O . THR A 1 362 ? -51.281 -8.058 97.776 1.00 86.56 362 THR A O 1
ATOM 2840 N N . VAL A 1 363 ? -53.058 -6.997 98.643 1.00 86.12 363 VAL A N 1
ATOM 2841 C CA . VAL A 1 363 ? -53.488 -6.389 97.369 1.00 86.12 363 VAL A CA 1
ATOM 2842 C C . VAL A 1 363 ? -52.478 -5.333 96.916 1.00 86.12 363 VAL A C 1
ATOM 2844 O O . VAL A 1 363 ? -52.082 -5.330 95.751 1.00 86.12 363 VAL A O 1
ATOM 2847 N N . ALA A 1 364 ? -51.981 -4.506 97.843 1.00 86.19 364 ALA A N 1
ATOM 2848 C CA . ALA A 1 364 ? -50.916 -3.540 97.575 1.00 86.19 364 ALA A CA 1
ATOM 2849 C C . ALA A 1 364 ? -49.647 -4.221 97.025 1.00 86.19 364 ALA A C 1
ATOM 2851 O O . ALA A 1 364 ? -49.113 -3.811 95.994 1.00 86.19 364 ALA A O 1
ATOM 2852 N N . GLY A 1 365 ? -49.195 -5.307 97.665 1.00 88.00 365 GLY A N 1
ATOM 2853 C CA . GLY A 1 365 ? -48.027 -6.073 97.222 1.00 88.00 365 GLY A CA 1
ATOM 2854 C C . GLY A 1 365 ? -48.201 -6.691 95.831 1.00 88.00 365 GLY A C 1
ATOM 2855 O O . GLY A 1 365 ? -47.281 -6.643 95.012 1.00 88.00 365 GLY A O 1
ATOM 2856 N N . ARG A 1 366 ? -49.396 -7.213 95.519 1.00 89.69 366 ARG A N 1
ATOM 2857 C CA . ARG A 1 366 ? -49.713 -7.757 94.187 1.00 89.69 366 ARG A CA 1
ATOM 2858 C C . ARG A 1 366 ? -49.769 -6.672 93.109 1.00 89.69 366 ARG A C 1
ATOM 2860 O O . ARG A 1 366 ? -49.242 -6.896 92.023 1.00 89.69 366 ARG A O 1
ATOM 2867 N N . LEU A 1 367 ? -50.335 -5.496 93.402 1.00 89.44 367 LEU A N 1
ATOM 2868 C CA . LEU A 1 367 ? -50.352 -4.357 92.470 1.00 89.44 367 LEU A CA 1
ATOM 2869 C C . LEU A 1 367 ? -48.929 -3.880 92.147 1.00 89.44 367 LEU A C 1
ATOM 2871 O O . LEU A 1 367 ? -48.605 -3.674 90.979 1.00 89.44 367 LEU A O 1
ATOM 2875 N N . ALA A 1 368 ? -48.057 -3.804 93.157 1.00 90.75 368 ALA A N 1
ATOM 2876 C CA . ALA A 1 368 ? -46.644 -3.469 92.980 1.00 90.75 368 ALA A CA 1
ATOM 2877 C C . ALA A 1 368 ? -45.885 -4.518 92.145 1.00 90.75 368 ALA A C 1
ATOM 2879 O O . ALA A 1 368 ? -44.994 -4.185 91.361 1.00 90.75 368 ALA A O 1
ATOM 2880 N N . ALA A 1 369 ? -46.207 -5.804 92.316 1.00 91.88 369 ALA A N 1
ATOM 2881 C CA . ALA A 1 369 ? -45.614 -6.881 91.528 1.00 91.88 369 ALA A CA 1
ATOM 2882 C C . ALA A 1 369 ? -46.046 -6.816 90.053 1.00 91.88 369 ALA A C 1
ATOM 2884 O O . ALA A 1 369 ? -45.195 -6.896 89.169 1.00 91.88 369 ALA A O 1
ATOM 2885 N N . GLU A 1 370 ? -47.337 -6.609 89.777 1.00 91.69 370 GLU A N 1
ATOM 2886 C CA . GLU A 1 370 ? -47.841 -6.476 88.404 1.00 91.69 370 GLU A CA 1
ATOM 2887 C C . GLU A 1 370 ? -47.336 -5.189 87.725 1.00 91.69 370 GLU A C 1
ATOM 2889 O O . GLU A 1 370 ? -46.987 -5.226 86.547 1.00 91.69 370 GLU A O 1
ATOM 2894 N N . ALA A 1 371 ? -47.203 -4.071 88.451 1.00 91.25 371 ALA A N 1
ATOM 2895 C CA . ALA A 1 371 ? -46.597 -2.848 87.916 1.00 91.25 371 ALA A CA 1
ATOM 2896 C C . ALA A 1 371 ? -45.128 -3.053 87.509 1.00 91.25 371 ALA A C 1
ATOM 2898 O O . ALA A 1 371 ? -44.740 -2.704 86.392 1.00 91.25 371 ALA A O 1
ATOM 2899 N N . ARG A 1 372 ? -44.324 -3.700 88.367 1.00 92.81 372 ARG A N 1
ATOM 2900 C CA . ARG A 1 372 ? -42.939 -4.078 88.035 1.00 92.81 372 ARG A CA 1
ATOM 2901 C C . ARG A 1 372 ? -42.872 -5.029 86.843 1.00 92.81 372 ARG A C 1
ATOM 2903 O O . ARG A 1 372 ? -41.996 -4.874 85.998 1.00 92.81 372 ARG A O 1
ATOM 2910 N N . ALA A 1 373 ? -43.802 -5.978 86.739 1.00 92.31 373 ALA A N 1
ATOM 2911 C CA . ALA A 1 373 ? -43.880 -6.877 85.592 1.00 92.31 373 ALA A CA 1
ATOM 2912 C C . ALA A 1 373 ? -44.199 -6.125 84.287 1.00 92.31 373 ALA A C 1
ATOM 2914 O O . ALA A 1 373 ? -43.598 -6.423 83.258 1.00 92.31 373 ALA A O 1
ATOM 2915 N N . LEU A 1 374 ? -45.091 -5.127 84.315 1.00 91.69 374 LEU A N 1
ATOM 2916 C CA . LEU A 1 374 ? -45.389 -4.284 83.149 1.00 91.69 374 LEU A CA 1
ATOM 2917 C C . LEU A 1 374 ? -44.181 -3.441 82.720 1.00 91.69 374 LEU A C 1
ATOM 2919 O O . LEU A 1 374 ? -43.894 -3.373 81.527 1.00 91.69 374 LEU A O 1
ATOM 2923 N N . TRP A 1 375 ? -43.449 -2.851 83.670 1.00 93.12 375 TRP A N 1
ATOM 2924 C CA . TRP A 1 375 ? -42.189 -2.156 83.385 1.00 93.12 375 TRP A CA 1
ATOM 2925 C C . TRP A 1 375 ? -41.132 -3.086 82.797 1.00 93.12 375 TRP A C 1
ATOM 2927 O O . TRP A 1 375 ? -40.447 -2.720 81.843 1.00 93.12 375 TRP A O 1
ATOM 2937 N N . HIS A 1 376 ? -41.029 -4.305 83.329 1.00 94.00 376 HIS A N 1
ATOM 2938 C CA . HIS A 1 376 ? -40.126 -5.308 82.788 1.00 94.00 376 HIS A CA 1
ATOM 2939 C C . HIS A 1 376 ? -40.481 -5.638 81.335 1.00 94.00 376 HIS A C 1
ATOM 2941 O O . HIS A 1 376 ? -39.606 -5.547 80.488 1.00 94.00 376 HIS A O 1
ATOM 2947 N N . VAL A 1 377 ? -41.753 -5.922 81.023 1.00 91.69 377 VAL A N 1
ATOM 2948 C CA . VAL A 1 377 ? -42.208 -6.205 79.647 1.00 91.69 377 VAL A CA 1
ATOM 2949 C C . VAL A 1 377 ? -41.987 -5.012 78.710 1.00 91.69 377 VAL A C 1
ATOM 2951 O O . VAL A 1 377 ? -41.578 -5.211 77.566 1.00 91.69 377 VAL A O 1
ATOM 2954 N N . GLN A 1 378 ? -42.206 -3.776 79.174 1.00 92.56 378 GLN A N 1
ATOM 2955 C CA . GLN A 1 378 ? -41.921 -2.586 78.369 1.00 92.56 378 GLN A CA 1
ATOM 2956 C C . GLN A 1 378 ? -40.446 -2.536 77.954 1.00 92.56 378 GLN A C 1
ATOM 2958 O O . GLN A 1 378 ? -40.148 -2.386 76.772 1.00 92.56 378 GLN A O 1
ATOM 2963 N N . ASN A 1 379 ? -39.538 -2.674 78.920 1.00 92.88 379 ASN A N 1
ATOM 2964 C CA . ASN A 1 379 ? -38.109 -2.480 78.682 1.00 92.88 379 ASN A CA 1
ATOM 2965 C C . ASN A 1 379 ? -37.453 -3.698 78.016 1.00 92.88 379 ASN A C 1
ATOM 2967 O O . ASN A 1 379 ? -36.535 -3.538 77.220 1.00 92.88 379 ASN A O 1
ATOM 2971 N N . SER A 1 380 ? -37.901 -4.917 78.337 1.00 93.44 380 SER A N 1
ATOM 2972 C CA . SER A 1 380 ? -37.299 -6.153 77.822 1.00 93.44 380 SER A CA 1
ATOM 2973 C C . SER A 1 380 ? -37.893 -6.621 76.498 1.00 93.44 380 SER A C 1
ATOM 2975 O O . SER A 1 380 ? -37.241 -7.373 75.782 1.00 93.44 380 SER A O 1
ATOM 2977 N N . THR A 1 381 ? -39.126 -6.215 76.173 1.00 90.81 381 THR A N 1
ATOM 2978 C CA . THR A 1 381 ? -39.856 -6.737 75.009 1.00 90.81 381 THR A CA 1
ATOM 2979 C C . THR A 1 381 ? -40.348 -5.624 74.091 1.00 90.81 381 THR A C 1
ATOM 2981 O O . THR A 1 381 ? -39.945 -5.586 72.933 1.00 90.81 381 THR A O 1
ATOM 2984 N N . VAL A 1 382 ? -41.174 -4.696 74.589 1.00 90.81 382 VAL A N 1
ATOM 2985 C CA . VAL A 1 382 ? -41.845 -3.703 73.727 1.00 90.81 382 VAL A CA 1
ATOM 2986 C C . VAL A 1 382 ? -40.854 -2.726 73.105 1.00 90.81 382 VAL A C 1
ATOM 2988 O O . VAL A 1 382 ? -40.862 -2.556 71.893 1.00 90.81 382 VAL A O 1
ATOM 2991 N N . GLN A 1 383 ? -39.960 -2.133 73.895 1.00 91.12 383 GLN A N 1
ATOM 2992 C CA . GLN A 1 383 ? -38.994 -1.157 73.389 1.00 91.12 383 GLN A CA 1
ATOM 2993 C C . GLN A 1 383 ? -38.002 -1.772 72.370 1.00 91.12 383 GLN A C 1
ATOM 2995 O O . GLN A 1 383 ? -37.801 -1.176 71.309 1.00 91.12 383 GLN A O 1
ATOM 3000 N N . PRO A 1 384 ? -37.425 -2.975 72.596 1.00 93.31 384 PRO A N 1
ATOM 3001 C CA . PRO A 1 384 ? -36.666 -3.677 71.557 1.00 93.31 384 PRO A CA 1
ATOM 3002 C C . PRO A 1 384 ? -37.483 -3.986 70.295 1.00 93.31 384 PRO A C 1
ATOM 3004 O O . PRO A 1 384 ? -36.969 -3.848 69.186 1.00 93.31 384 PRO A O 1
ATOM 3007 N N . GLN A 1 385 ? -38.752 -4.381 70.441 1.00 90.56 385 GLN A N 1
ATOM 3008 C CA . GLN A 1 385 ? -39.634 -4.637 69.299 1.00 90.56 385 GLN A CA 1
ATOM 3009 C C . GLN A 1 385 ? -39.927 -3.361 68.503 1.00 90.56 385 GLN A C 1
ATOM 3011 O O . GLN A 1 385 ? -39.845 -3.394 67.281 1.00 90.56 385 GLN A O 1
ATOM 3016 N N . GLU A 1 386 ? -40.195 -2.232 69.159 1.00 89.25 386 GLU A N 1
ATOM 3017 C CA . GLU A 1 386 ? -40.394 -0.933 68.502 1.00 89.25 386 GLU A CA 1
ATOM 3018 C C . GLU A 1 386 ? -39.161 -0.517 67.684 1.00 89.25 386 GLU A C 1
ATOM 3020 O O . GLU A 1 386 ? -39.293 -0.085 66.539 1.00 89.25 386 GLU A O 1
ATOM 3025 N N . ALA A 1 387 ? -37.953 -0.728 68.219 1.00 91.31 387 ALA A N 1
ATOM 3026 C CA . ALA A 1 387 ? -36.711 -0.465 67.491 1.00 91.31 387 ALA A CA 1
ATOM 3027 C C . ALA A 1 387 ? -36.544 -1.372 66.254 1.00 91.31 387 ALA A C 1
ATOM 3029 O O . ALA A 1 387 ? -36.111 -0.913 65.194 1.00 91.31 387 ALA A O 1
ATOM 3030 N N . LEU A 1 388 ? -36.913 -2.655 66.359 1.00 91.44 388 LEU A N 1
ATOM 3031 C CA . LEU A 1 388 ? -36.896 -3.587 65.225 1.00 91.44 388 LEU A CA 1
ATOM 3032 C C . LEU A 1 388 ? -37.921 -3.206 64.151 1.00 91.44 388 LEU A C 1
ATOM 3034 O O . LEU A 1 388 ? -37.606 -3.288 62.965 1.00 91.44 388 LEU A O 1
ATOM 3038 N N . VAL A 1 389 ? -39.113 -2.758 64.551 1.00 90.88 389 VAL A N 1
ATOM 3039 C CA . VAL A 1 389 ? -40.161 -2.286 63.633 1.00 90.88 389 VAL A CA 1
ATOM 3040 C C . VAL A 1 389 ? -39.710 -1.031 62.888 1.00 90.88 389 VAL A C 1
ATOM 3042 O O . VAL A 1 389 ? -39.9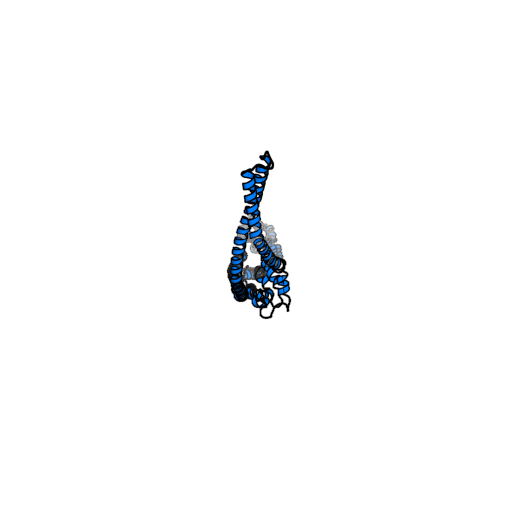05 -0.950 61.679 1.00 90.88 389 VAL A O 1
ATOM 3045 N N . ALA A 1 390 ? -39.031 -0.094 63.556 1.00 90.06 390 ALA A N 1
ATOM 3046 C CA . ALA A 1 390 ? -38.461 1.080 62.894 1.00 90.06 390 ALA A CA 1
ATOM 3047 C C . ALA A 1 390 ? -37.438 0.687 61.811 1.00 90.06 390 ALA A C 1
ATOM 3049 O O . ALA A 1 390 ? -37.529 1.138 60.669 1.00 90.06 390 ALA A O 1
ATOM 3050 N N . LYS A 1 391 ? -36.519 -0.234 62.135 1.00 92.12 391 LYS A N 1
ATOM 3051 C CA . LYS A 1 391 ? -35.522 -0.751 61.181 1.00 92.12 391 LYS A CA 1
ATOM 3052 C C . LYS A 1 391 ? -36.159 -1.530 60.022 1.00 92.12 391 LYS A C 1
ATOM 3054 O O . LYS A 1 391 ? -35.706 -1.440 58.876 1.00 92.12 391 LYS A O 1
ATOM 3059 N N . LEU A 1 392 ? -37.213 -2.298 60.306 1.00 90.38 392 LEU A N 1
ATOM 3060 C CA . LEU A 1 392 ? -38.012 -2.969 59.282 1.00 90.38 392 LEU A CA 1
ATOM 3061 C C . LEU A 1 392 ? -38.686 -1.942 58.365 1.00 90.38 392 LEU A C 1
ATOM 3063 O O . LEU A 1 392 ? -38.664 -2.124 57.152 1.00 90.38 392 LEU A O 1
ATOM 3067 N N . GLY A 1 393 ? -39.200 -0.846 58.925 1.00 90.75 393 GLY A N 1
ATOM 3068 C CA . GLY A 1 393 ? -39.799 0.267 58.192 1.00 90.75 393 GLY A CA 1
ATOM 3069 C C . GLY A 1 393 ? -38.867 0.866 57.148 1.00 90.75 393 GLY A C 1
ATOM 3070 O O . GLY A 1 393 ? -39.237 0.951 55.976 1.00 90.75 393 GLY A O 1
ATOM 3071 N N . GLU A 1 394 ? -37.637 1.198 57.542 1.00 92.56 394 GLU A N 1
ATOM 3072 C CA . GLU A 1 394 ? -36.607 1.696 56.620 1.00 92.56 394 GLU A CA 1
ATOM 3073 C C . GLU A 1 394 ? -36.305 0.685 55.502 1.00 92.56 394 GLU A C 1
ATOM 3075 O O . GLU A 1 394 ? -36.259 1.036 54.320 1.00 92.56 394 GLU A O 1
ATOM 3080 N N . SER A 1 395 ? -36.166 -0.595 55.864 1.00 92.06 395 SER A N 1
ATOM 3081 C CA . SER A 1 395 ? -35.859 -1.674 54.918 1.00 92.06 395 SER A CA 1
ATOM 3082 C C . SER A 1 395 ? -36.994 -1.895 53.911 1.00 92.06 395 SER A C 1
ATOM 3084 O O . SER A 1 395 ? -36.754 -1.994 52.708 1.00 92.06 395 SER A O 1
ATOM 3086 N N . VAL A 1 396 ? -38.244 -1.929 54.382 1.00 92.19 396 VAL A N 1
ATOM 3087 C CA . VAL A 1 396 ? -39.450 -2.076 53.554 1.00 92.19 396 VAL A CA 1
ATOM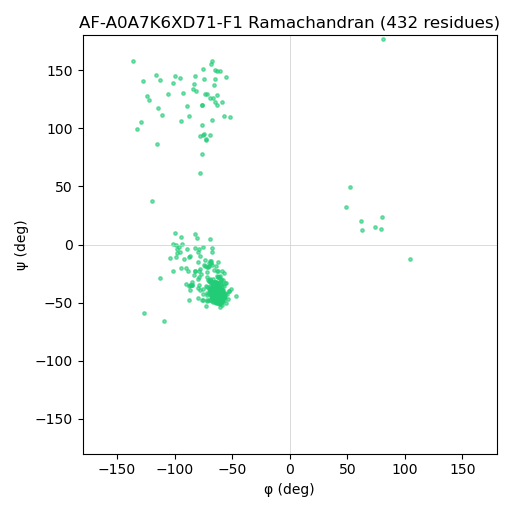 3088 C C . VAL A 1 396 ? -39.630 -0.870 52.639 1.00 92.19 396 VAL A C 1
ATOM 3090 O O . VAL A 1 396 ? -39.966 -1.048 51.472 1.00 92.19 396 VAL A O 1
ATOM 3093 N N . GLN A 1 397 ? -39.384 0.348 53.125 1.00 92.25 397 GLN A N 1
ATOM 3094 C CA . GLN A 1 397 ? -39.493 1.562 52.313 1.00 92.25 397 GLN A CA 1
ATOM 3095 C C . GLN A 1 397 ? -38.443 1.607 51.196 1.00 92.25 397 GLN A C 1
ATOM 3097 O O . GLN A 1 397 ? -38.737 2.030 50.075 1.00 92.25 397 GLN A O 1
ATOM 3102 N N . PHE A 1 398 ? -37.216 1.170 51.482 1.00 92.44 398 PHE A N 1
ATOM 3103 C CA . PHE A 1 398 ? -36.175 1.043 50.468 1.00 92.44 398 PHE A CA 1
ATOM 3104 C C . PHE A 1 398 ? -36.551 -0.013 49.420 1.00 92.44 398 PHE A C 1
ATOM 3106 O O . PHE A 1 398 ? -36.546 0.266 48.217 1.00 92.44 398 PHE A O 1
ATOM 3113 N N . LEU A 1 399 ? -36.942 -1.209 49.870 1.00 91.25 399 LEU A N 1
ATOM 3114 C CA . LEU A 1 399 ? -37.304 -2.314 48.986 1.00 91.25 399 LEU A CA 1
ATOM 3115 C C . LEU A 1 399 ? -38.547 -2.008 48.144 1.00 91.25 399 LEU A C 1
ATOM 3117 O O . LEU A 1 399 ? -38.544 -2.321 46.958 1.00 91.25 399 LEU A O 1
ATOM 3121 N N . SER A 1 400 ? -39.553 -1.316 48.687 1.00 91.31 400 SER A N 1
ATOM 3122 C CA . SER A 1 400 ? -40.769 -0.966 47.940 1.00 91.31 400 SER A CA 1
ATOM 3123 C C . SER A 1 400 ? -40.492 -0.063 46.736 1.00 91.31 400 SER A C 1
ATOM 3125 O O . SER A 1 400 ? -41.247 -0.073 45.770 1.00 91.31 400 SER A O 1
ATOM 3127 N N . ARG A 1 401 ? -39.421 0.740 46.788 1.00 91.56 401 ARG A N 1
ATOM 3128 C CA . ARG A 1 401 ? -38.999 1.600 45.671 1.00 91.56 401 ARG A CA 1
ATOM 3129 C C . ARG A 1 401 ? -38.130 0.854 44.660 1.00 91.56 401 ARG A C 1
ATOM 3131 O O . ARG A 1 401 ? -38.193 1.146 43.470 1.00 91.56 401 ARG A O 1
ATOM 3138 N N . LEU A 1 402 ? -37.296 -0.074 45.126 1.00 90.69 402 LEU A N 1
ATOM 3139 C CA . LEU A 1 402 ? -36.310 -0.757 44.289 1.00 90.69 402 LEU A CA 1
ATOM 3140 C C . LEU A 1 402 ? -36.877 -2.004 43.598 1.00 90.69 402 LEU A C 1
ATOM 3142 O O . LEU A 1 402 ? -36.670 -2.183 42.396 1.00 90.69 402 LEU A O 1
ATOM 3146 N N . ALA A 1 403 ? -37.570 -2.863 44.348 1.00 90.12 403 ALA A N 1
ATOM 3147 C CA . ALA A 1 403 ? -37.973 -4.201 43.921 1.00 90.12 403 ALA A CA 1
ATOM 3148 C C . ALA A 1 403 ? -38.805 -4.237 42.622 1.00 90.12 403 ALA A C 1
ATOM 3150 O O . ALA A 1 403 ? -38.458 -5.040 41.751 1.00 90.12 403 ALA A O 1
ATOM 3151 N N . PRO A 1 404 ? -39.798 -3.345 42.394 1.00 88.50 404 PRO A N 1
ATOM 3152 C CA . PRO A 1 404 ? -40.638 -3.401 41.190 1.00 88.50 404 PRO A CA 1
ATOM 3153 C C . PRO A 1 404 ? -39.866 -3.233 39.873 1.00 88.50 404 PRO A C 1
ATOM 3155 O O . PRO A 1 404 ? -40.275 -3.733 38.829 1.00 88.50 404 PRO A O 1
ATOM 3158 N N . HIS A 1 405 ? -38.733 -2.528 39.899 1.00 88.94 405 HIS A N 1
ATOM 3159 C CA . HIS A 1 405 ? -37.932 -2.241 38.703 1.00 88.94 405 HIS A CA 1
ATOM 3160 C C . HIS A 1 405 ? -36.755 -3.202 38.518 1.00 88.94 405 HIS A C 1
ATOM 3162 O O . HIS A 1 405 ? -36.052 -3.160 37.506 1.00 88.94 405 HIS A O 1
ATOM 3168 N N . LEU A 1 406 ? -36.509 -4.051 39.509 1.00 86.69 406 LEU A N 1
ATOM 3169 C CA . LEU A 1 406 ? -35.249 -4.753 39.666 1.00 86.69 406 LEU A CA 1
ATOM 3170 C C . LEU A 1 406 ? -35.115 -5.922 38.692 1.00 86.69 406 LEU A C 1
ATOM 3172 O O . LEU A 1 406 ? -34.121 -6.021 37.978 1.00 86.69 406 LEU A O 1
ATOM 3176 N N . LYS A 1 407 ? -36.157 -6.750 38.592 1.00 89.62 407 LYS A N 1
ATOM 3177 C CA . LYS A 1 407 ? -36.236 -7.892 37.669 1.00 89.62 407 LYS A CA 1
ATOM 3178 C C . LYS A 1 407 ? -36.055 -7.474 36.213 1.00 89.62 407 LYS A C 1
ATOM 3180 O O . LYS A 1 407 ? -35.270 -8.077 35.484 1.00 89.62 407 LYS A O 1
ATOM 3185 N N . GLU A 1 408 ? -36.737 -6.407 35.809 1.00 90.38 408 GLU A N 1
ATOM 3186 C CA . GLU A 1 408 ? -36.637 -5.864 34.455 1.00 90.38 408 GLU A CA 1
ATOM 3187 C C . GLU A 1 408 ? -35.241 -5.293 34.179 1.00 90.38 408 GLU A C 1
ATOM 3189 O O . GLU A 1 408 ? -34.647 -5.569 33.136 1.00 90.38 408 GLU A O 1
ATOM 3194 N N . ARG A 1 409 ? -34.666 -4.556 35.140 1.00 91.38 409 ARG A N 1
ATOM 3195 C CA . ARG A 1 409 ? -33.301 -4.029 35.021 1.00 91.38 409 ARG A CA 1
ATOM 3196 C C . ARG A 1 409 ? -32.279 -5.159 34.874 1.00 91.38 409 ARG A C 1
ATOM 3198 O O . ARG A 1 409 ? -31.432 -5.080 33.991 1.00 91.38 409 ARG A O 1
ATOM 320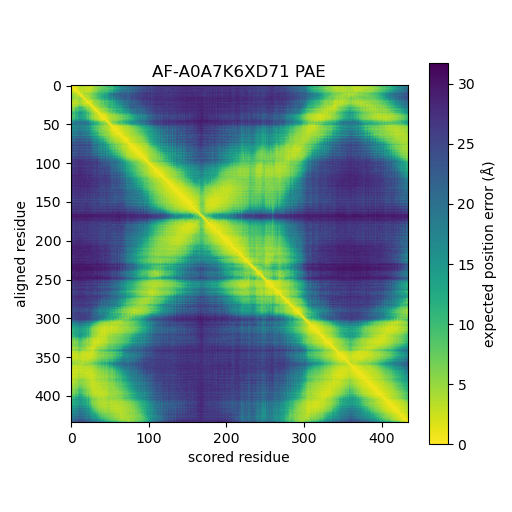5 N N . VAL A 1 410 ? -32.406 -6.235 35.653 1.00 90.88 410 VAL A N 1
ATOM 3206 C CA . VAL A 1 410 ? -31.541 -7.418 35.541 1.00 90.88 410 VAL A CA 1
ATOM 3207 C C . VAL A 1 410 ? -31.682 -8.101 34.179 1.00 90.88 410 VAL A C 1
ATOM 3209 O O . VAL A 1 410 ? -30.668 -8.369 33.533 1.00 90.88 410 VAL A O 1
ATOM 3212 N N . ARG A 1 411 ? -32.911 -8.340 33.692 1.00 91.00 411 ARG A N 1
ATOM 3213 C CA . ARG A 1 411 ? -33.123 -8.945 32.362 1.00 91.00 411 ARG A CA 1
ATOM 3214 C C . ARG A 1 411 ? -32.496 -8.109 31.253 1.00 91.00 411 ARG A C 1
ATOM 3216 O O . ARG A 1 411 ? -31.833 -8.673 30.386 1.00 91.00 411 ARG A O 1
ATOM 3223 N N . ARG A 1 412 ? -32.663 -6.782 31.291 1.00 93.56 412 ARG A N 1
ATOM 3224 C CA . ARG A 1 412 ? -32.034 -5.878 30.318 1.00 93.56 412 ARG A CA 1
ATOM 3225 C C . ARG A 1 412 ? -30.518 -5.942 30.379 1.00 93.56 412 ARG A C 1
ATOM 3227 O O . ARG A 1 412 ? -29.895 -6.035 29.329 1.00 93.56 412 ARG A O 1
ATOM 3234 N N . THR A 1 413 ? -29.923 -5.922 31.570 1.00 90.06 413 THR A N 1
ATOM 3235 C CA . THR A 1 413 ? -28.467 -6.040 31.716 1.00 90.06 413 THR A CA 1
ATOM 3236 C C . THR A 1 413 ? -27.966 -7.355 31.123 1.00 90.06 413 THR A C 1
ATOM 3238 O O . THR A 1 413 ? -27.087 -7.329 30.271 1.00 90.06 413 THR A O 1
ATOM 3241 N N . LEU A 1 414 ? -28.581 -8.488 31.475 1.00 91.00 414 LEU A N 1
ATOM 3242 C CA . LEU A 1 414 ? -28.199 -9.801 30.945 1.00 91.00 414 LEU A CA 1
ATOM 3243 C C . LEU A 1 414 ? -28.348 -9.901 29.421 1.00 91.00 414 LEU A C 1
ATOM 3245 O O . LEU A 1 414 ? -27.488 -10.486 28.760 1.00 91.00 414 LEU A O 1
ATOM 3249 N N . ALA A 1 415 ? -29.421 -9.334 28.862 1.00 92.44 415 ALA A N 1
ATOM 3250 C CA . ALA A 1 415 ? -29.661 -9.314 27.422 1.00 92.44 415 ALA A CA 1
ATOM 3251 C C . ALA A 1 415 ? -28.646 -8.429 26.685 1.00 92.44 415 ALA A C 1
ATOM 3253 O O . ALA A 1 415 ? -28.085 -8.848 25.673 1.00 92.44 415 ALA A O 1
ATOM 3254 N N . THR A 1 416 ? -28.371 -7.230 27.206 1.00 92.25 416 THR A N 1
ATOM 3255 C CA . THR A 1 416 ? -27.377 -6.312 26.637 1.00 92.25 416 THR A CA 1
ATOM 3256 C C . THR A 1 416 ? -25.986 -6.929 26.679 1.00 92.25 416 THR A C 1
ATOM 3258 O O . THR A 1 416 ? -25.313 -6.941 25.653 1.00 92.25 416 THR A O 1
ATOM 3261 N N . THR A 1 417 ? -25.577 -7.508 27.811 1.00 89.31 417 THR A N 1
ATOM 3262 C CA . THR A 1 417 ? -24.277 -8.177 27.934 1.00 89.31 417 THR A CA 1
ATOM 3263 C C . THR A 1 417 ? -24.140 -9.315 26.927 1.00 89.31 417 THR A C 1
ATOM 3265 O O . THR A 1 417 ? -23.186 -9.315 26.159 1.00 89.31 417 THR A O 1
ATOM 3268 N N . ALA A 1 418 ? -25.128 -10.211 26.834 1.00 88.69 418 ALA A N 1
ATOM 3269 C CA . ALA A 1 418 ? -25.107 -11.312 25.867 1.00 88.69 418 ALA A CA 1
ATOM 3270 C C . ALA A 1 418 ? -25.028 -10.816 24.416 1.00 88.69 418 ALA A C 1
ATOM 3272 O O . ALA A 1 418 ? -24.329 -11.375 23.575 1.00 88.69 418 ALA A O 1
ATOM 3273 N N . SER A 1 419 ? -25.762 -9.744 24.119 1.00 91.19 419 SER A N 1
ATOM 3274 C CA . SER A 1 419 ? -25.780 -9.137 22.797 1.00 91.19 419 SER A CA 1
ATOM 3275 C C . SER A 1 419 ? -24.440 -8.498 22.429 1.00 91.19 419 SER A C 1
ATOM 3277 O O . SER A 1 419 ? -24.053 -8.541 21.261 1.00 91.19 419 SER A O 1
ATOM 3279 N N . VAL A 1 420 ? -23.733 -7.901 23.393 1.00 88.69 420 VAL A N 1
ATOM 3280 C CA . VAL A 1 420 ? -22.387 -7.350 23.183 1.00 88.69 420 VAL A CA 1
ATOM 3281 C C . VAL A 1 420 ? -21.371 -8.478 23.028 1.00 88.69 420 VAL A C 1
ATOM 3283 O O . VAL A 1 420 ? -20.631 -8.466 22.053 1.00 88.69 420 VAL A O 1
ATOM 3286 N N . GLU A 1 421 ? -21.381 -9.483 23.905 1.00 87.25 421 GLU A N 1
ATOM 3287 C CA . GLU A 1 421 ? -20.479 -10.645 23.824 1.00 87.25 421 GLU A CA 1
ATOM 3288 C C . GLU A 1 421 ? -20.599 -11.382 22.478 1.00 87.25 421 GLU A C 1
ATOM 3290 O O . GLU A 1 421 ? -19.595 -11.816 21.921 1.00 87.25 421 GLU A O 1
ATOM 3295 N N . ALA A 1 422 ? -21.805 -11.460 21.901 1.00 87.12 422 ALA A N 1
ATOM 3296 C CA . ALA A 1 422 ? -22.022 -12.073 20.589 1.00 87.12 422 ALA A CA 1
ATOM 3297 C C . ALA A 1 422 ? -21.614 -11.176 19.405 1.00 87.12 422 ALA A C 1
ATOM 3299 O O . ALA A 1 422 ? -21.101 -11.670 18.401 1.00 87.12 422 ALA A O 1
ATOM 3300 N N . ARG A 1 423 ? -21.870 -9.861 19.480 1.00 87.94 423 ARG A N 1
ATOM 3301 C CA . ARG A 1 423 ? -21.637 -8.937 18.353 1.00 87.94 423 ARG A CA 1
ATOM 3302 C C . ARG A 1 423 ? -20.208 -8.419 18.278 1.00 87.94 423 ARG A C 1
ATOM 3304 O O . ARG A 1 423 ? -19.708 -8.216 17.175 1.00 87.94 423 ARG A O 1
ATOM 3311 N N . LEU A 1 424 ? -19.564 -8.202 19.421 1.00 85.25 424 LEU A N 1
ATOM 3312 C CA . LEU A 1 424 ? -18.263 -7.547 19.499 1.00 85.25 424 LEU A CA 1
ATOM 3313 C C . LEU A 1 424 ? -17.171 -8.299 18.715 1.00 85.25 424 LEU A C 1
ATOM 3315 O O . LEU A 1 424 ? -16.495 -7.644 17.923 1.00 85.25 424 LEU A O 1
ATOM 3319 N N . PRO A 1 425 ? -17.025 -9.639 18.819 1.00 81.81 425 PRO A N 1
ATOM 3320 C CA . PRO A 1 425 ? -16.022 -10.362 18.035 1.00 81.81 425 PRO A CA 1
ATOM 3321 C C . PRO A 1 425 ? -16.266 -10.254 16.524 1.00 81.81 425 PRO A C 1
ATOM 3323 O O . PRO A 1 425 ? -15.326 -10.072 15.755 1.00 81.81 425 PRO A O 1
ATOM 3326 N N . VAL A 1 426 ? -17.534 -10.310 16.098 1.00 83.00 426 VAL A N 1
ATOM 3327 C CA . VAL A 1 426 ? -17.921 -10.232 14.680 1.00 83.00 426 VAL A CA 1
ATOM 3328 C C . VAL A 1 426 ? -17.639 -8.842 14.110 1.00 83.00 426 VAL A C 1
ATOM 3330 O O . VAL A 1 426 ? -17.055 -8.723 13.035 1.00 83.00 426 VAL A O 1
ATOM 3333 N N . GLN A 1 427 ? -18.020 -7.785 14.830 1.00 84.56 427 GLN A N 1
ATOM 3334 C CA . GLN A 1 427 ? -17.770 -6.406 14.404 1.00 84.56 427 GLN A CA 1
ATOM 3335 C C . GLN A 1 427 ? -16.278 -6.081 14.383 1.00 84.56 427 GLN A C 1
ATOM 3337 O O . GLN A 1 427 ? -15.794 -5.487 13.425 1.00 84.56 427 GLN A O 1
ATOM 3342 N N . ALA A 1 428 ? -15.534 -6.509 15.401 1.00 80.44 428 ALA A N 1
ATOM 3343 C CA . ALA A 1 428 ? -14.094 -6.308 15.437 1.00 80.44 428 ALA A CA 1
ATOM 3344 C C . ALA A 1 428 ? -13.394 -7.048 14.283 1.00 80.44 428 ALA A C 1
ATOM 3346 O O . ALA A 1 428 ? -12.515 -6.480 13.644 1.00 80.44 428 ALA A O 1
ATOM 3347 N N . GLN A 1 429 ? -13.838 -8.260 13.927 1.00 78.50 429 GLN A N 1
ATOM 3348 C CA . GLN A 1 429 ? -13.335 -8.958 12.741 1.00 78.50 429 GLN A CA 1
ATOM 3349 C C . GLN A 1 429 ? -13.653 -8.215 11.432 1.00 78.50 429 GLN A C 1
ATOM 3351 O O . GLN A 1 429 ? -12.815 -8.192 10.535 1.00 78.50 429 GLN A O 1
ATOM 3356 N N . GLN A 1 430 ? -14.842 -7.619 11.300 1.00 80.94 430 GLN A N 1
ATOM 3357 C CA . GLN A 1 430 ? -15.193 -6.818 10.121 1.00 80.94 430 GLN A CA 1
ATOM 3358 C C . GLN A 1 430 ? -14.305 -5.579 9.992 1.00 80.94 430 GLN A C 1
ATOM 3360 O O . GLN A 1 430 ? -13.817 -5.311 8.900 1.00 80.94 430 GLN A O 1
ATOM 3365 N N . ILE A 1 431 ? -14.061 -4.869 11.097 1.00 81.19 431 ILE A N 1
ATOM 3366 C CA . ILE A 1 431 ? -13.183 -3.692 11.123 1.00 81.19 431 ILE A CA 1
ATOM 3367 C C . ILE A 1 431 ? -11.748 -4.083 10.768 1.00 81.19 431 ILE A C 1
ATOM 3369 O O . ILE A 1 431 ? -11.114 -3.393 9.990 1.00 81.19 431 ILE A O 1
ATOM 3373 N N . LEU A 1 432 ? -11.249 -5.211 11.281 1.00 75.38 432 LEU A N 1
ATOM 3374 C CA . LEU A 1 432 ? -9.897 -5.691 10.975 1.00 75.38 432 LEU A CA 1
ATOM 3375 C C . LEU A 1 432 ? -9.714 -6.160 9.522 1.00 75.38 432 LEU A C 1
ATOM 3377 O O . LEU A 1 432 ? -8.581 -6.387 9.107 1.00 75.38 432 LEU A O 1
ATOM 3381 N N . ARG A 1 433 ? -10.803 -6.369 8.773 1.00 72.44 433 ARG A N 1
ATOM 3382 C CA . ARG A 1 433 ? -10.768 -6.732 7.348 1.00 72.44 433 ARG A CA 1
ATOM 3383 C C . ARG A 1 433 ? -10.884 -5.533 6.405 1.00 72.44 433 ARG A C 1
ATOM 3385 O O . ARG A 1 433 ? -10.569 -5.703 5.229 1.00 72.44 433 ARG A O 1
ATOM 3392 N N . GLN A 1 434 ? -11.402 -4.401 6.883 1.00 68.75 434 GLN A N 1
ATOM 3393 C CA . GLN A 1 434 ? -11.436 -3.139 6.135 1.00 68.75 434 GLN A CA 1
ATOM 3394 C C . GLN A 1 434 ? -10.056 -2.492 6.164 1.00 68.75 434 GLN A C 1
ATOM 3396 O O . GLN A 1 434 ? -9.687 -1.912 5.119 1.00 68.75 434 GLN A O 1
#

InterPro domains:
  IPR008795 Prominin [PF05478] (1-433)
  IPR008795 Prominin [PTHR22730] (1-434)

Sequence (434 aa):
RRRVLALLDDPRCTSCASGLGRAQRLELGADYGKVPSVEKVLKALAGLPRSDFAEMIRQGNGTFNSIPELAVERMAQVIQDLRGDLARTAEKVQSIADGFPLPDYTRPVSEALGKAEERSQPYLREVERFERYRWIAGTVLCSIILLILACNVTGMALGAYGLSKREDPSDYECRGEAGAKILLVGVGLAFLFSWLLILLVFATFLVGGNIQTLVCRNWVNQEIYKFIDTPGNLPPSMNLTRQLNLRRDSNLSSAYRECKSGAGLWEVLQLDSSYDLDEHLKTPKYTADFQKRLGDFTAKLGDVRLLRSEGRQDLETFARSGVDEVDYGRFQEEMKNPVVQTSLPGLARNLEGLQKMQRNSTVAGRLAAEARALWHVQNSTVQPQEALVAKLGESVQFLSRLAPHLKERVRRTLATTASVEARLPVQAQQILRQ

Nearest PDB structures (foldseek):
  3ja6-assembly1_I  TM=1.650E-01  e=1.650E+00  Escherichia coli